Protein AF-A0A1F8C3S1-F1 (afdb_monomer)

Nearest PDB structures (foldseek):
  6o8m-ass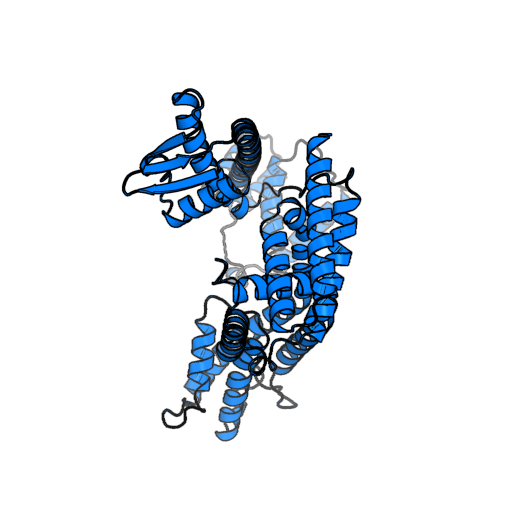embly1_A  TM=4.877E-01  e=4.271E+00  Rhodobacter capsulatus
  3fm5-assembly3_C  TM=4.414E-01  e=3.019E+00  Rhodococcus jostii RHA1

Organism: NCBI:txid1802525

Solvent-accessible surface area (backbone atoms only — not comparable to full-atom values): 27162 Å² total; per-residue (Å²): 136,66,74,66,63,52,52,56,32,44,49,54,37,52,53,50,53,50,54,49,52,56,39,75,70,46,81,51,73,46,58,35,54,52,47,44,17,52,50,24,46,48,40,68,67,37,65,64,50,38,59,72,49,53,62,34,60,57,52,50,51,59,64,44,42,65,30,54,50,36,43,50,51,31,50,56,52,45,58,59,47,52,58,53,51,54,53,49,30,56,76,69,70,57,74,59,44,91,90,38,88,88,39,41,32,61,60,51,55,52,49,64,70,66,49,88,70,80,79,92,51,81,70,47,58,53,67,58,48,50,36,54,53,52,51,54,50,56,30,50,80,65,78,44,47,73,78,37,49,68,78,49,20,37,83,88,80,63,45,57,60,62,50,67,42,52,51,53,24,48,55,36,41,53,52,41,60,61,52,41,76,76,38,51,46,46,25,48,51,54,35,41,52,42,13,37,50,46,73,63,46,97,70,78,76,74,87,68,77,79,50,71,67,62,49,47,47,51,52,48,36,24,49,31,42,62,71,64,43,47,96,79,34,66,89,84,60,52,64,74,57,51,55,53,26,52,54,48,34,47,68,59,47,47,64,58,42,68,63,43,95,68,72,62,72,77,80,62,76,71,62,47,82,43,66,66,61,45,52,53,43,55,52,50,44,51,45,50,50,40,52,49,53,52,34,58,75,61,71,63,50,51,55,50,77,42,48,45,77,64,52,50,65,86,86,54,54,69,69,62,52,50,54,46,53,52,52,42,31,72,75,47,30,22,74,47,71,47,84,53,102,64,31,34,43,40,35,55,44,33,65,75,47,40,53,50,53,48,55,54,46,51,55,52,44,48,50,32,51,52,43,44,51,54,48,50,55,50,52,61,71,64,57,75,68,50,76,69,51,46,48,49,49,55,54,46,49,69,72,77,42,97,68,54,76,66,56,51,54,51,52,55,54,63,68,66,65,71,95,67,58,79,89,72,58,81,83,82,64,74,75,60,61,59,52,50,54,53,50,56,52,52,54,52,56,72,73,62,71,81,78,90,67,95,84,50,62,73,66,47,52,62,49,54,59,58,60,57,67,66,61,76,75,75,126

Structure (mmCIF, N/CA/C/O backbone):
data_AF-A0A1F8C3S1-F1
#
_entry.id   AF-A0A1F8C3S1-F1
#
loop_
_atom_site.group_PDB
_atom_site.id
_atom_site.type_symbol
_atom_site.label_atom_id
_atom_site.label_alt_id
_atom_site.label_comp_id
_atom_site.label_asym_id
_atom_site.label_entity_id
_atom_site.label_seq_id
_atom_site.pdbx_PDB_ins_code
_atom_site.Cartn_x
_atom_site.Cartn_y
_atom_site.Cartn_z
_atom_site.occupancy
_atom_site.B_iso_or_equiv
_atom_site.auth_seq_id
_atom_site.auth_comp_id
_atom_site.auth_asym_id
_atom_site.auth_atom_id
_atom_site.pdbx_PDB_model_num
ATOM 1 N N . MET A 1 1 ? 18.261 22.919 -23.493 1.00 35.78 1 MET A N 1
ATOM 2 C CA . MET A 1 1 ? 17.556 21.670 -23.856 1.00 35.78 1 MET A CA 1
ATOM 3 C C . MET A 1 1 ? 18.590 20.693 -24.392 1.00 35.78 1 MET A C 1
ATOM 5 O O . MET A 1 1 ? 19.201 20.987 -25.412 1.00 35.78 1 MET A O 1
ATOM 9 N N . ASN A 1 2 ? 18.879 19.615 -23.659 1.00 33.25 2 ASN A N 1
ATOM 10 C CA . ASN A 1 2 ? 19.958 18.682 -23.996 1.00 33.25 2 ASN A CA 1
ATOM 11 C C . ASN A 1 2 ? 19.461 17.624 -24.986 1.00 33.25 2 ASN A C 1
ATOM 13 O O . ASN A 1 2 ? 18.681 16.761 -24.603 1.00 33.25 2 ASN A O 1
ATOM 17 N N . LYS A 1 3 ? 19.970 17.649 -26.225 1.00 34.66 3 LYS A N 1
ATOM 18 C CA . LYS A 1 3 ? 19.726 16.626 -27.265 1.00 34.66 3 LYS A CA 1
ATOM 19 C C . LYS A 1 3 ? 19.988 15.182 -26.803 1.00 34.66 3 LYS A C 1
ATOM 21 O O . LYS A 1 3 ? 19.431 14.267 -27.383 1.00 34.66 3 LYS A O 1
ATOM 26 N N . TYR A 1 4 ? 20.806 14.985 -25.768 1.00 34.03 4 TYR A N 1
ATOM 27 C CA . TYR A 1 4 ? 21.127 13.668 -25.213 1.00 34.03 4 TYR A CA 1
ATOM 28 C C . TYR A 1 4 ? 19.984 13.050 -24.381 1.00 34.03 4 TYR A C 1
ATOM 30 O O . TYR A 1 4 ? 19.784 11.847 -24.451 1.00 34.03 4 TYR A O 1
ATOM 38 N N . TYR A 1 5 ? 19.172 13.855 -23.679 1.00 41.72 5 TYR A N 1
ATOM 39 C CA . TYR A 1 5 ? 18.037 13.342 -22.884 1.00 41.72 5 TYR A CA 1
ATOM 40 C C . TYR A 1 5 ? 16.912 12.755 -23.758 1.00 41.72 5 TYR A C 1
ATOM 42 O O . TYR A 1 5 ? 16.220 11.834 -23.340 1.00 41.72 5 TYR A O 1
ATOM 50 N N . ASP A 1 6 ? 16.744 13.285 -24.972 1.00 52.00 6 ASP A N 1
ATOM 51 C CA . ASP A 1 6 ? 15.729 12.851 -25.944 1.00 52.00 6 ASP A CA 1
ATOM 52 C C . ASP A 1 6 ? 16.093 11.501 -26.600 1.00 52.00 6 ASP A C 1
ATOM 54 O O . ASP A 1 6 ? 15.219 10.716 -26.956 1.00 52.00 6 ASP A O 1
ATOM 58 N N . VAL A 1 7 ? 17.388 11.182 -26.720 1.00 52.12 7 VAL A N 1
ATOM 59 C CA . VAL A 1 7 ? 17.850 9.899 -27.283 1.00 52.12 7 VAL A CA 1
ATOM 60 C C . VAL A 1 7 ? 17.624 8.755 -26.292 1.00 52.12 7 VAL A C 1
ATOM 62 O O . VAL A 1 7 ? 17.065 7.728 -26.670 1.00 52.12 7 VAL A O 1
ATOM 65 N N . ASP A 1 8 ? 17.969 8.952 -25.020 1.00 60.16 8 ASP A N 1
ATOM 66 C CA . ASP A 1 8 ? 17.868 7.903 -23.998 1.00 60.16 8 ASP A CA 1
ATOM 67 C C . ASP A 1 8 ? 16.407 7.567 -23.632 1.00 60.16 8 ASP A C 1
ATOM 69 O O . ASP A 1 8 ? 16.074 6.404 -23.400 1.00 60.16 8 ASP A O 1
ATOM 73 N N . ALA A 1 9 ? 15.502 8.554 -23.657 1.00 63.84 9 ALA A N 1
ATOM 74 C CA . ALA A 1 9 ? 14.066 8.325 -23.463 1.00 63.84 9 ALA A CA 1
ATOM 75 C C . ALA A 1 9 ? 13.430 7.549 -24.633 1.00 63.84 9 ALA A C 1
ATOM 77 O O . ALA A 1 9 ? 12.579 6.683 -24.420 1.00 63.84 9 ALA A O 1
ATOM 78 N N . LYS A 1 10 ? 13.872 7.810 -25.872 1.00 66.88 10 LYS A N 1
ATOM 79 C CA . LYS A 1 10 ? 13.432 7.069 -27.067 1.00 66.88 10 LYS A CA 1
ATOM 80 C C . LYS A 1 10 ? 13.947 5.634 -27.087 1.00 66.88 10 LYS A C 1
ATOM 82 O O . LYS A 1 10 ? 13.208 4.750 -27.513 1.00 66.88 10 LYS A O 1
ATOM 87 N N . ILE A 1 11 ? 15.167 5.398 -26.601 1.00 67.94 11 ILE A N 1
ATOM 88 C CA . ILE A 1 11 ? 15.700 4.044 -26.390 1.00 67.94 11 ILE A CA 1
ATOM 89 C C . ILE A 1 11 ? 14.846 3.316 -25.346 1.00 67.94 11 ILE A C 1
ATOM 91 O O . ILE A 1 11 ? 14.357 2.227 -25.625 1.00 67.94 11 ILE A O 1
ATOM 95 N N . ALA A 1 12 ? 14.546 3.960 -24.213 1.00 71.12 12 ALA A N 1
ATOM 96 C CA . ALA A 1 12 ? 13.681 3.370 -23.190 1.00 71.12 12 ALA A CA 1
ATOM 97 C C . ALA A 1 12 ? 12.268 3.040 -23.706 1.00 71.12 12 ALA A C 1
ATOM 99 O O . ALA A 1 12 ? 11.691 2.014 -23.346 1.00 71.12 12 ALA A O 1
ATOM 100 N N . ALA A 1 13 ? 11.708 3.889 -24.574 1.00 77.88 13 ALA A N 1
ATOM 101 C CA . ALA A 1 13 ? 10.436 3.617 -25.237 1.00 77.88 13 ALA A CA 1
ATOM 102 C C . ALA A 1 13 ? 10.528 2.411 -26.188 1.00 77.88 13 ALA A C 1
ATOM 104 O O . ALA A 1 13 ? 9.640 1.562 -26.183 1.00 77.88 13 ALA A O 1
ATOM 105 N N . ALA A 1 14 ? 11.588 2.321 -26.996 1.00 73.06 14 ALA A N 1
ATOM 106 C CA . ALA A 1 14 ? 11.787 1.211 -27.927 1.00 73.06 14 ALA A CA 1
ATOM 107 C C . ALA A 1 14 ? 11.964 -0.131 -27.197 1.00 73.06 14 ALA A C 1
ATOM 109 O O . ALA A 1 14 ? 11.335 -1.119 -27.579 1.00 73.06 14 ALA A O 1
ATOM 110 N N . ASP A 1 15 ? 12.748 -0.151 -26.117 1.00 76.69 15 ASP A N 1
ATOM 111 C CA . ASP A 1 15 ? 12.943 -1.335 -25.277 1.00 76.69 15 ASP A CA 1
ATOM 112 C C . ASP A 1 15 ? 11.617 -1.802 -24.659 1.00 76.69 15 ASP A C 1
ATOM 114 O O . ASP A 1 15 ? 11.274 -2.984 -24.727 1.00 76.69 15 ASP A O 1
ATOM 118 N N . LEU A 1 16 ? 10.825 -0.874 -24.105 1.00 85.88 16 LEU A N 1
ATOM 119 C CA . LEU A 1 16 ? 9.519 -1.196 -23.523 1.00 85.88 16 LEU A CA 1
ATOM 120 C C . LEU A 1 16 ? 8.509 -1.710 -24.549 1.00 85.88 16 LEU A C 1
ATOM 122 O O . LEU A 1 16 ? 7.738 -2.616 -24.235 1.00 85.88 16 LEU A O 1
ATOM 126 N N . ASP A 1 17 ? 8.493 -1.141 -25.754 1.00 84.25 17 ASP A N 1
ATOM 127 C CA . ASP A 1 17 ? 7.646 -1.605 -26.859 1.00 84.25 17 ASP A CA 1
ATOM 128 C C . ASP A 1 17 ? 8.050 -3.015 -27.316 1.00 84.25 17 ASP A C 1
ATOM 130 O O . ASP A 1 17 ? 7.188 -3.855 -27.581 1.00 84.25 17 ASP A O 1
ATOM 134 N N . SER A 1 18 ? 9.354 -3.317 -27.334 1.00 80.31 18 SER A N 1
ATOM 135 C CA . SER A 1 18 ? 9.854 -4.669 -27.610 1.00 80.31 18 SER A CA 1
ATOM 136 C C . SER A 1 18 ? 9.392 -5.663 -26.544 1.00 80.31 18 SER A C 1
ATOM 138 O O . SER A 1 18 ? 8.754 -6.664 -26.873 1.00 80.31 18 SER A O 1
ATOM 140 N N . LEU A 1 19 ? 9.631 -5.356 -25.263 1.00 85.56 19 LEU A N 1
ATOM 141 C CA . LEU A 1 19 ? 9.218 -6.205 -24.141 1.00 85.56 19 LEU A CA 1
ATOM 142 C C . LEU A 1 19 ? 7.701 -6.438 -24.132 1.00 85.56 19 LEU A C 1
ATOM 144 O O . LEU A 1 19 ? 7.239 -7.553 -23.892 1.00 85.56 19 LEU A O 1
ATOM 148 N N . PHE A 1 20 ? 6.910 -5.405 -24.423 1.00 92.38 20 PHE A N 1
ATOM 149 C CA . PHE A 1 20 ? 5.456 -5.520 -24.485 1.00 92.38 20 PHE A CA 1
ATOM 150 C C . PHE A 1 20 ? 4.988 -6.448 -25.613 1.00 92.38 20 PHE A C 1
ATOM 152 O O . PHE A 1 20 ? 4.185 -7.349 -25.365 1.00 92.38 20 PHE A O 1
ATOM 159 N N . LYS A 1 21 ? 5.534 -6.306 -26.828 1.00 87.69 21 LYS A N 1
ATOM 160 C CA . LYS A 1 21 ? 5.211 -7.198 -27.956 1.00 87.69 21 LYS A CA 1
ATOM 161 C C . LYS A 1 21 ? 5.598 -8.647 -27.676 1.00 87.69 21 LYS A C 1
ATOM 163 O O . LYS A 1 21 ? 4.852 -9.559 -28.033 1.00 87.69 21 LYS A O 1
ATOM 168 N N . GLU A 1 22 ? 6.729 -8.871 -27.009 1.00 88.38 22 GLU A N 1
ATOM 169 C CA . GLU A 1 22 ? 7.152 -10.208 -26.584 1.00 88.38 22 GLU A CA 1
ATOM 170 C C . GLU A 1 22 ? 6.196 -10.848 -25.570 1.00 88.38 22 GLU A C 1
ATOM 172 O O . GLU A 1 22 ? 6.050 -12.074 -25.573 1.00 88.38 22 GLU A O 1
ATOM 177 N N . ILE A 1 23 ? 5.556 -10.042 -24.714 1.00 91.88 23 ILE A N 1
ATOM 178 C CA . ILE A 1 23 ? 4.520 -10.485 -23.771 1.00 91.88 23 ILE A CA 1
ATOM 179 C C . ILE A 1 23 ? 3.215 -10.798 -24.511 1.00 91.88 23 ILE A C 1
ATOM 181 O O . ILE A 1 23 ? 2.604 -11.831 -24.247 1.00 91.88 23 ILE A O 1
ATOM 185 N N . GLU A 1 24 ? 2.779 -9.943 -25.443 1.00 92.38 24 GLU A N 1
ATOM 186 C CA . GLU A 1 24 ? 1.526 -10.142 -26.191 1.00 92.38 24 GLU A CA 1
ATOM 187 C C . GLU A 1 24 ? 1.543 -11.403 -27.062 1.00 92.38 24 GLU A C 1
ATOM 189 O O . GLU A 1 24 ? 0.513 -12.054 -27.246 1.00 92.38 24 GLU A O 1
ATOM 194 N N . GLN A 1 25 ? 2.714 -11.754 -27.592 1.00 90.62 25 GLN A N 1
ATOM 195 C CA . GLN A 1 25 ? 2.901 -12.934 -28.434 1.00 90.62 25 GLN A CA 1
ATOM 196 C C . GLN A 1 25 ? 3.146 -14.218 -27.628 1.00 90.62 25 GLN A C 1
ATOM 198 O O . GLN A 1 25 ? 3.150 -15.306 -28.213 1.00 90.62 25 GLN A O 1
ATOM 203 N N . GLU A 1 26 ? 3.343 -14.116 -26.310 1.00 91.31 26 GLU A N 1
ATOM 204 C CA . GLU A 1 26 ? 3.656 -15.261 -25.463 1.00 91.31 26 GLU A CA 1
ATOM 205 C C . GLU A 1 26 ? 2.434 -16.163 -25.251 1.00 91.31 26 GLU A C 1
ATOM 207 O O . GLU A 1 26 ? 1.349 -15.721 -24.865 1.00 91.31 26 GLU A O 1
ATOM 212 N N . LYS A 1 27 ? 2.627 -17.458 -25.506 1.00 89.50 27 LYS A N 1
ATOM 213 C CA . LYS A 1 27 ? 1.595 -18.494 -25.383 1.00 89.50 27 LYS A CA 1
ATOM 214 C C . LYS A 1 27 ? 1.840 -19.405 -24.188 1.00 89.50 27 LYS A C 1
ATOM 216 O O . LYS A 1 27 ? 0.893 -20.020 -23.701 1.00 89.50 27 LYS A O 1
ATOM 221 N N . ASP A 1 28 ? 3.084 -19.510 -23.728 1.00 88.06 28 ASP A N 1
ATOM 222 C CA . ASP A 1 28 ? 3.420 -20.245 -22.522 1.00 88.06 28 ASP A CA 1
ATOM 223 C C . ASP A 1 28 ? 3.110 -19.407 -21.278 1.00 88.06 28 ASP A C 1
ATOM 225 O O . ASP A 1 28 ? 3.598 -18.292 -21.094 1.00 88.06 28 ASP A O 1
ATOM 229 N N . ARG A 1 29 ? 2.291 -19.966 -20.385 1.00 84.12 29 ARG A N 1
ATOM 230 C CA . ARG A 1 29 ? 1.816 -19.250 -19.198 1.00 84.12 29 ARG A CA 1
ATOM 231 C C . ARG A 1 29 ? 2.943 -18.942 -18.203 1.00 84.12 29 ARG A C 1
ATOM 233 O O . ARG A 1 29 ? 2.844 -17.940 -17.497 1.00 84.12 29 ARG A O 1
ATOM 240 N N . VAL A 1 30 ? 3.997 -19.768 -18.127 1.00 83.25 30 VAL A N 1
ATOM 241 C CA . VAL A 1 30 ? 5.160 -19.489 -17.261 1.00 83.25 30 VAL A CA 1
ATOM 242 C C . VAL A 1 30 ? 5.873 -18.263 -17.813 1.00 83.25 30 VAL A C 1
ATOM 244 O O . VAL A 1 30 ? 6.073 -17.276 -17.105 1.00 83.25 30 VAL A O 1
ATOM 247 N N . GLN A 1 31 ? 6.230 -18.336 -19.096 1.00 84.44 31 GLN A N 1
ATOM 248 C CA . GLN A 1 31 ? 6.997 -17.311 -19.785 1.00 84.44 31 GLN A CA 1
ATOM 249 C C . GLN A 1 31 ? 6.227 -15.997 -19.832 1.00 84.44 31 GLN A C 1
ATOM 251 O O . GLN A 1 31 ? 6.833 -14.944 -19.684 1.00 84.44 31 GLN A O 1
ATOM 256 N N . PHE A 1 32 ? 4.895 -16.040 -19.916 1.00 90.56 32 PHE A N 1
ATOM 257 C CA . PHE A 1 32 ? 4.051 -14.853 -19.829 1.00 90.56 32 PHE A CA 1
ATOM 258 C C . PHE A 1 32 ? 4.284 -14.087 -18.518 1.00 90.56 32 PHE A C 1
ATOM 260 O O . PHE A 1 32 ? 4.563 -12.888 -18.539 1.00 90.56 32 PHE A O 1
ATOM 267 N N . PHE A 1 33 ? 4.226 -14.767 -17.368 1.00 88.12 33 PHE A N 1
ATOM 268 C CA . PHE A 1 33 ? 4.454 -14.114 -16.075 1.00 88.12 33 PHE A CA 1
ATOM 269 C C . PHE A 1 33 ? 5.917 -13.710 -15.864 1.00 88.12 33 PHE A C 1
ATOM 271 O O . PHE A 1 33 ? 6.161 -12.640 -15.311 1.00 88.12 33 PHE A O 1
ATOM 278 N N . ILE A 1 34 ? 6.881 -14.514 -16.324 1.00 86.00 34 ILE A N 1
ATOM 279 C CA . ILE A 1 34 ? 8.312 -14.171 -16.256 1.00 86.00 34 ILE A CA 1
ATOM 280 C C . ILE A 1 34 ? 8.613 -12.919 -17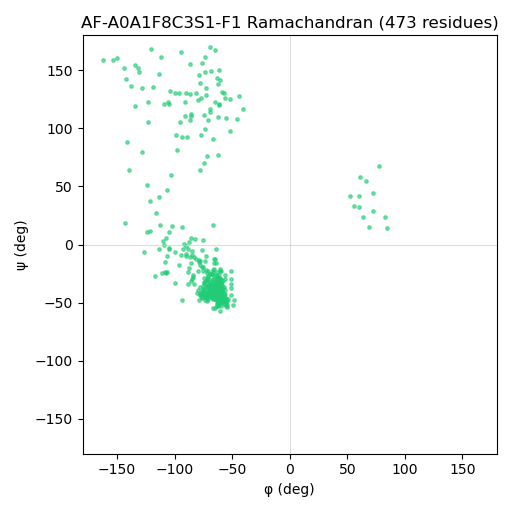.091 1.00 86.00 34 ILE A C 1
ATOM 282 O O . ILE A 1 34 ? 9.277 -12.002 -16.614 1.00 86.00 34 ILE A O 1
ATOM 286 N N . LYS A 1 35 ? 8.073 -12.817 -18.308 1.00 89.12 35 LYS A N 1
ATOM 287 C CA . LYS A 1 35 ? 8.254 -11.640 -19.166 1.00 89.12 35 LYS A CA 1
ATOM 288 C C . LYS A 1 35 ? 7.604 -10.387 -18.578 1.00 89.12 35 LYS A C 1
ATOM 290 O O . LYS A 1 35 ? 8.214 -9.323 -18.608 1.00 89.12 35 LYS A O 1
ATOM 295 N N . ILE A 1 36 ? 6.417 -10.495 -17.967 1.00 92.75 36 ILE A N 1
ATOM 296 C CA . ILE A 1 36 ? 5.825 -9.369 -17.218 1.00 92.75 36 ILE A CA 1
ATOM 297 C C . ILE A 1 36 ? 6.696 -8.986 -16.017 1.00 92.75 36 ILE A C 1
ATOM 299 O O . ILE A 1 36 ? 6.841 -7.800 -15.731 1.00 92.75 36 ILE A O 1
ATOM 303 N N . ALA A 1 37 ? 7.283 -9.958 -15.315 1.00 88.81 37 ALA A N 1
ATOM 304 C CA . ALA A 1 37 ? 8.193 -9.687 -14.208 1.00 88.81 37 ALA A CA 1
ATOM 305 C C . ALA A 1 37 ? 9.422 -8.885 -14.674 1.00 88.81 37 ALA A C 1
ATOM 307 O O . ALA A 1 37 ? 9.746 -7.879 -14.050 1.00 88.81 37 ALA A O 1
ATOM 308 N N . HIS A 1 38 ? 10.032 -9.246 -15.807 1.00 84.25 38 HIS A N 1
ATOM 309 C CA . HIS A 1 38 ? 11.128 -8.473 -16.407 1.00 84.25 38 HIS A CA 1
ATOM 310 C C . HIS A 1 38 ? 10.694 -7.092 -16.910 1.00 84.25 38 HIS A C 1
ATOM 312 O O . HIS A 1 38 ? 11.432 -6.124 -16.755 1.00 84.25 38 HIS A O 1
ATOM 318 N N . TYR A 1 39 ? 9.476 -6.952 -17.442 1.00 90.06 39 TYR A N 1
ATOM 319 C CA . TYR A 1 39 ? 8.913 -5.632 -17.740 1.00 90.06 39 TYR A CA 1
ATOM 320 C C . TYR A 1 39 ? 8.805 -4.775 -16.469 1.00 90.06 39 TYR A C 1
ATOM 322 O O . TYR A 1 39 ? 9.152 -3.595 -16.478 1.00 90.06 39 TYR A O 1
ATOM 330 N N . GLY A 1 40 ? 8.338 -5.368 -15.366 1.00 87.25 40 GLY A N 1
ATOM 331 C CA . GLY A 1 40 ? 8.240 -4.722 -14.056 1.00 87.25 40 GLY A CA 1
ATOM 332 C C . GLY A 1 40 ? 9.595 -4.309 -13.478 1.00 87.25 40 GLY A C 1
ATOM 333 O O . GLY A 1 40 ? 9.726 -3.202 -12.966 1.00 87.25 40 GLY A O 1
ATOM 334 N N . GLU A 1 41 ? 10.608 -5.162 -13.602 1.00 85.19 41 GLU A N 1
ATOM 335 C CA . GLU A 1 41 ? 11.999 -4.848 -13.254 1.00 85.19 41 GLU A CA 1
ATOM 336 C C . GLU A 1 41 ? 12.517 -3.666 -14.084 1.00 85.19 41 GLU A C 1
ATOM 338 O O . GLU A 1 41 ? 12.958 -2.661 -13.524 1.00 85.19 41 GLU A O 1
ATOM 343 N N . TYR A 1 42 ? 12.352 -3.718 -15.410 1.00 80.88 42 TYR A N 1
ATOM 344 C CA . TYR A 1 42 ? 12.809 -2.661 -16.312 1.00 80.88 42 TYR A CA 1
ATOM 345 C C . TYR A 1 42 ? 12.215 -1.296 -15.948 1.00 80.88 42 TYR A C 1
ATOM 347 O O . TYR A 1 42 ? 12.945 -0.311 -15.848 1.00 80.88 42 TYR A O 1
ATOM 355 N N . ILE A 1 43 ? 10.899 -1.212 -15.706 1.00 83.69 43 ILE A N 1
ATOM 356 C CA . ILE A 1 43 ? 10.266 0.077 -15.384 1.00 83.69 43 ILE A CA 1
ATOM 357 C C . ILE A 1 43 ? 10.697 0.648 -14.026 1.00 83.69 43 ILE A C 1
ATOM 359 O O . ILE A 1 43 ? 10.615 1.866 -13.835 1.00 83.69 43 ILE A O 1
ATOM 363 N N . GLN A 1 44 ? 11.129 -0.207 -13.093 1.00 78.19 44 GLN A N 1
ATOM 364 C CA . GLN A 1 44 ? 11.637 0.192 -11.780 1.00 78.19 44 GLN A CA 1
ATOM 365 C C . GLN A 1 44 ? 13.089 0.669 -11.849 1.00 78.19 44 GLN A C 1
ATOM 367 O O . GLN A 1 44 ? 13.454 1.624 -11.158 1.00 78.19 44 GLN A O 1
ATOM 372 N N . GLU A 1 45 ? 13.913 0.007 -12.660 1.00 74.44 45 GLU A N 1
AT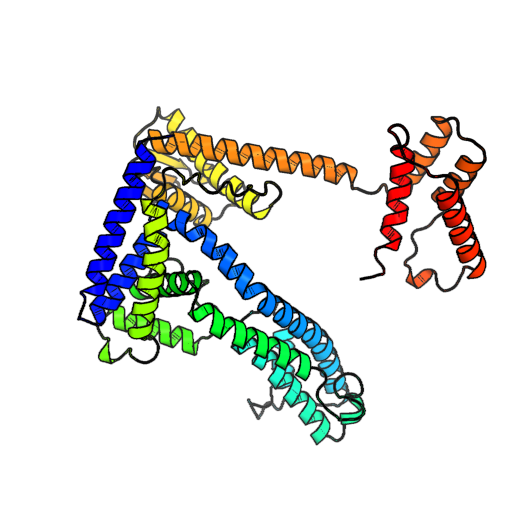OM 373 C CA . GLU A 1 45 ? 15.346 0.284 -12.766 1.00 74.44 45 GLU A CA 1
ATOM 374 C C . GLU A 1 45 ? 15.666 1.409 -13.754 1.00 74.44 45 GLU A C 1
ATOM 376 O O . GLU A 1 45 ? 16.607 2.178 -13.535 1.00 74.44 45 GLU A O 1
ATOM 381 N N . ASN A 1 46 ? 14.866 1.563 -14.812 1.00 73.25 46 ASN A N 1
ATOM 382 C CA . ASN A 1 46 ? 15.051 2.628 -15.784 1.00 73.25 46 ASN A CA 1
ATOM 383 C C . ASN A 1 46 ? 14.541 3.971 -15.228 1.00 73.25 46 ASN A C 1
ATOM 385 O O . ASN A 1 46 ? 13.405 4.139 -14.780 1.00 73.25 46 ASN A O 1
ATOM 389 N N . ARG A 1 47 ? 15.414 4.981 -15.252 1.00 73.62 47 ARG A N 1
ATOM 390 C CA . ARG A 1 47 ? 15.116 6.303 -14.690 1.00 73.62 47 ARG A CA 1
ATOM 391 C C . ARG A 1 47 ? 13.956 7.005 -15.404 1.00 73.62 47 ARG A C 1
ATOM 393 O O . ARG A 1 47 ? 13.140 7.630 -14.735 1.00 73.62 47 ARG A O 1
ATOM 400 N N . PHE A 1 48 ? 13.882 6.922 -16.730 1.00 75.81 48 PHE A N 1
ATOM 401 C CA . PHE A 1 48 ? 12.875 7.636 -17.522 1.00 75.81 48 PHE A CA 1
ATOM 402 C C . PHE A 1 48 ? 11.479 7.064 -17.288 1.00 75.81 48 PHE A C 1
ATOM 404 O O . PHE A 1 48 ? 10.510 7.805 -17.124 1.00 75.81 48 PHE A O 1
ATOM 411 N N . THR A 1 49 ? 11.382 5.740 -17.195 1.00 74.62 49 THR A N 1
ATOM 412 C CA . THR A 1 49 ? 10.133 5.049 -16.868 1.00 74.62 49 THR A CA 1
ATOM 413 C C . THR A 1 49 ? 9.709 5.349 -15.433 1.00 74.62 49 THR A C 1
ATOM 415 O O . THR A 1 49 ? 8.554 5.694 -15.198 1.00 74.62 49 THR A O 1
ATOM 418 N N . SER A 1 50 ? 10.643 5.312 -14.479 1.00 70.94 50 SER A N 1
ATOM 419 C CA . SER A 1 50 ? 10.380 5.625 -13.071 1.00 70.94 50 SER A CA 1
ATOM 420 C C . SER A 1 50 ? 9.894 7.070 -12.875 1.00 70.94 50 SER A C 1
ATOM 422 O O . SER A 1 50 ? 8.924 7.319 -12.153 1.00 70.94 50 SER A O 1
ATOM 424 N N . GLU A 1 51 ? 10.500 8.033 -13.579 1.00 73.62 51 GLU A N 1
ATOM 425 C CA . GLU A 1 51 ? 10.060 9.433 -13.580 1.00 73.62 51 GLU A CA 1
ATOM 426 C C . GLU A 1 51 ? 8.658 9.588 -14.198 1.00 73.62 51 GLU A C 1
ATOM 428 O O . GLU A 1 51 ? 7.799 10.241 -13.594 1.00 73.62 51 GLU A O 1
ATOM 433 N N . ALA A 1 52 ? 8.377 8.925 -15.326 1.00 78.56 52 ALA A N 1
ATOM 434 C CA . ALA A 1 52 ? 7.060 8.936 -15.972 1.00 78.56 52 ALA A CA 1
ATOM 435 C C . ALA A 1 52 ? 5.945 8.326 -15.099 1.00 78.56 52 ALA A C 1
ATOM 437 O O . ALA A 1 52 ? 4.786 8.737 -15.183 1.00 78.56 52 ALA A O 1
ATOM 438 N N . LEU A 1 53 ? 6.289 7.369 -14.233 1.00 80.25 53 LEU A N 1
ATOM 439 C CA . LEU A 1 53 ? 5.365 6.716 -13.300 1.00 80.25 53 LEU A CA 1
ATOM 440 C C . LEU A 1 53 ? 5.152 7.510 -12.010 1.00 80.25 53 LEU A C 1
ATOM 442 O O . LEU A 1 53 ? 4.246 7.193 -11.242 1.00 80.25 53 LEU A O 1
ATOM 446 N N . SER A 1 54 ? 5.948 8.549 -11.754 1.00 73.38 54 SER A N 1
ATOM 447 C CA . SER A 1 54 ? 5.935 9.259 -10.472 1.00 73.38 54 SER A CA 1
ATOM 448 C C . SER A 1 54 ? 4.587 9.917 -10.127 1.00 73.38 54 SER A C 1
ATOM 450 O O . SER A 1 54 ? 4.240 10.003 -8.949 1.00 73.38 54 SER A O 1
ATOM 452 N N . ILE A 1 55 ? 3.800 10.312 -11.132 1.00 77.12 55 ILE A N 1
ATOM 453 C CA . ILE A 1 55 ? 2.445 10.865 -10.968 1.00 77.12 55 ILE A CA 1
ATOM 454 C C . ILE A 1 55 ? 1.446 9.841 -10.403 1.00 77.12 55 ILE A C 1
ATOM 456 O O . ILE A 1 55 ? 0.510 10.199 -9.692 1.00 77.12 55 ILE A O 1
ATOM 460 N N . LEU A 1 56 ? 1.678 8.547 -10.646 1.00 78.12 56 LEU A N 1
ATOM 461 C CA . LEU A 1 56 ? 0.790 7.474 -10.199 1.00 78.12 56 LEU A CA 1
ATOM 462 C C . LEU A 1 56 ? 0.760 7.332 -8.671 1.00 78.12 56 LEU A C 1
ATOM 464 O O . LEU A 1 56 ? -0.216 6.822 -8.125 1.00 78.12 56 LEU A O 1
ATOM 468 N N . TYR A 1 57 ? 1.800 7.788 -7.967 1.00 73.12 57 TYR A N 1
ATOM 469 C CA . TYR A 1 57 ? 1.820 7.783 -6.501 1.00 73.12 57 TYR A CA 1
ATOM 470 C C . TYR A 1 57 ? 0.857 8.810 -5.902 1.00 73.12 57 TYR A C 1
ATOM 472 O O . TYR A 1 57 ? 0.247 8.542 -4.863 1.00 73.12 57 TYR A O 1
ATOM 480 N N . ASP A 1 58 ? 0.711 9.967 -6.549 1.00 72.81 58 ASP A N 1
ATOM 481 C CA . ASP A 1 58 ? -0.231 10.997 -6.117 1.00 72.81 58 ASP A CA 1
ATOM 482 C C . ASP A 1 58 ? -1.666 10.572 -6.451 1.00 72.81 58 ASP A C 1
ATOM 484 O O . ASP A 1 58 ? -2.536 10.642 -5.586 1.00 72.81 58 ASP A O 1
ATOM 488 N N . GLU A 1 59 ? -1.894 9.983 -7.632 1.00 76.31 59 GLU A N 1
ATOM 489 C CA . GLU A 1 59 ? -3.190 9.379 -7.982 1.00 76.31 59 GLU A CA 1
ATOM 490 C C . GLU A 1 59 ? -3.616 8.292 -6.983 1.00 76.31 59 GLU A C 1
ATOM 492 O O . GLU A 1 59 ? -4.758 8.283 -6.524 1.00 76.31 59 GLU A O 1
ATOM 497 N N . ALA A 1 60 ? -2.698 7.398 -6.597 1.00 75.31 60 ALA A N 1
ATOM 498 C CA . ALA A 1 60 ? -2.978 6.353 -5.613 1.00 75.31 60 ALA A CA 1
ATOM 499 C C . ALA A 1 60 ? -3.355 6.938 -4.243 1.00 75.31 60 ALA A C 1
ATOM 501 O O . ALA A 1 60 ? -4.264 6.440 -3.573 1.00 75.31 60 ALA A O 1
ATOM 502 N N . ARG A 1 61 ? -2.669 8.009 -3.821 1.00 73.06 61 ARG A N 1
ATOM 503 C CA . ARG A 1 61 ? -2.963 8.711 -2.565 1.00 73.06 61 ARG A CA 1
ATOM 504 C C . ARG A 1 61 ? -4.334 9.378 -2.605 1.00 73.06 61 ARG A C 1
ATOM 506 O O . ARG A 1 61 ? -5.057 9.336 -1.609 1.00 73.06 61 ARG A O 1
ATOM 513 N N . ASP A 1 62 ? -4.675 9.984 -3.731 1.00 77.94 62 ASP A N 1
ATOM 514 C CA . ASP A 1 62 ? -5.928 10.705 -3.915 1.00 77.94 62 ASP A CA 1
ATOM 515 C C . ASP A 1 62 ? -7.119 9.753 -3.984 1.00 77.94 62 ASP A C 1
ATOM 517 O O . ASP A 1 62 ? -8.105 9.963 -3.275 1.00 77.94 62 ASP A O 1
ATOM 521 N N . ASP A 1 63 ? -6.988 8.654 -4.729 1.00 75.56 63 ASP A N 1
ATOM 522 C CA . ASP A 1 63 ? -8.003 7.601 -4.801 1.00 75.56 63 ASP A CA 1
ATOM 523 C C . ASP A 1 63 ? -8.249 6.955 -3.423 1.00 75.56 63 ASP A C 1
ATOM 525 O O . ASP A 1 63 ? -9.389 6.646 -3.074 1.00 75.56 63 ASP A O 1
ATOM 529 N N . ALA A 1 64 ? -7.200 6.779 -2.609 1.00 80.56 64 ALA A N 1
ATOM 530 C CA . ALA A 1 64 ? -7.310 6.186 -1.275 1.00 80.56 64 ALA A CA 1
ATOM 531 C C . ALA A 1 64 ? -7.827 7.159 -0.199 1.00 80.56 64 ALA A C 1
ATOM 533 O O . ALA A 1 64 ? -8.213 6.720 0.886 1.00 80.56 64 ALA A O 1
ATOM 534 N N . ARG A 1 65 ? -7.829 8.474 -0.458 1.00 83.00 65 ARG A N 1
ATOM 535 C CA . ARG A 1 65 ? -8.037 9.517 0.562 1.00 83.00 65 ARG A CA 1
ATOM 536 C C . ARG A 1 65 ? -9.320 9.318 1.362 1.00 83.00 65 ARG A C 1
ATOM 538 O O . ARG A 1 65 ? -9.273 9.281 2.588 1.00 83.00 65 ARG A O 1
ATOM 545 N N . LYS A 1 66 ? -10.444 9.146 0.667 1.00 85.62 66 LYS A N 1
ATOM 546 C CA . LYS A 1 66 ? -11.765 9.041 1.294 1.00 85.62 66 LYS A CA 1
ATOM 547 C C . LYS A 1 66 ? -11.900 7.780 2.149 1.00 85.62 66 LYS A C 1
ATOM 549 O O . LYS A 1 66 ? -12.365 7.855 3.281 1.00 85.62 66 LYS A O 1
ATOM 554 N N . TYR A 1 67 ? -11.411 6.644 1.650 1.00 85.12 67 TYR A N 1
ATOM 555 C CA . TYR A 1 67 ? -11.323 5.414 2.439 1.00 85.12 67 TYR A CA 1
ATOM 556 C C . TYR A 1 67 ? -10.476 5.623 3.705 1.00 85.12 67 TYR A C 1
ATOM 558 O O . TYR A 1 67 ? -10.903 5.277 4.804 1.00 85.12 67 TYR A O 1
ATOM 566 N N . LEU A 1 68 ? -9.296 6.237 3.571 1.00 81.88 68 LEU A N 1
ATOM 567 C CA . LEU A 1 68 ? -8.395 6.477 4.700 1.00 81.88 68 LEU A CA 1
ATOM 568 C C . LEU A 1 68 ? -8.991 7.426 5.746 1.00 81.88 68 LEU A C 1
ATOM 570 O O . LEU A 1 68 ? -8.691 7.280 6.931 1.00 81.88 68 LEU A O 1
ATOM 574 N N . GLU A 1 69 ? -9.790 8.406 5.329 1.00 87.06 69 GLU A N 1
ATOM 575 C CA . GLU A 1 69 ? -10.522 9.304 6.225 1.00 87.06 69 GLU A CA 1
ATOM 576 C C . GLU A 1 69 ? -11.565 8.535 7.042 1.00 87.06 69 GLU A C 1
ATOM 578 O O . GLU A 1 69 ? -11.491 8.542 8.273 1.00 87.06 69 GLU A O 1
ATOM 583 N N . GLU A 1 70 ? -12.455 7.787 6.385 1.00 89.06 70 GLU A N 1
ATOM 584 C CA . GLU A 1 70 ? -13.486 7.003 7.081 1.00 89.06 70 GLU A CA 1
ATOM 585 C C . GLU A 1 70 ? -12.889 5.915 7.979 1.00 89.06 70 GLU A C 1
ATOM 587 O O . GLU A 1 70 ? -13.346 5.702 9.104 1.00 89.06 70 GLU A O 1
ATOM 592 N N . TRP A 1 71 ? -11.813 5.267 7.527 1.00 85.31 71 TRP A N 1
ATOM 593 C CA . TRP A 1 71 ? -11.054 4.307 8.322 1.00 85.31 71 TRP A CA 1
ATOM 594 C C . TRP A 1 71 ? -10.509 4.941 9.611 1.00 85.31 71 TRP A C 1
ATOM 596 O O . TRP A 1 71 ? -10.669 4.400 10.711 1.00 85.31 71 TRP A O 1
ATOM 606 N N . LYS A 1 72 ? -9.870 6.114 9.501 1.00 86.44 72 LYS A N 1
ATOM 607 C CA . LYS A 1 72 ? -9.319 6.836 10.659 1.00 86.44 72 LYS A CA 1
ATOM 608 C C . LYS A 1 72 ? -10.415 7.270 11.624 1.00 86.44 72 LYS A C 1
ATOM 610 O O . LYS A 1 72 ? -10.213 7.170 12.838 1.00 86.44 72 LYS A O 1
ATOM 615 N N . ASP A 1 73 ? -11.552 7.720 11.109 1.00 90.00 73 ASP A N 1
ATOM 616 C CA . ASP A 1 73 ? -12.695 8.120 11.925 1.00 90.00 73 ASP A CA 1
ATOM 617 C C . ASP A 1 73 ? -13.301 6.931 12.673 1.00 90.00 73 ASP A C 1
ATOM 619 O O . ASP A 1 73 ? -13.492 7.009 13.894 1.00 90.00 73 ASP A O 1
ATOM 623 N N . PHE A 1 74 ? -13.493 5.797 11.993 1.00 91.69 74 PHE A N 1
ATOM 624 C CA . PHE A 1 74 ? -13.908 4.547 12.626 1.00 91.69 74 PHE A CA 1
ATOM 625 C C . PHE A 1 74 ? -12.952 4.151 13.757 1.00 91.69 74 PHE A C 1
ATOM 627 O O . PHE A 1 74 ? -13.388 3.979 14.896 1.00 91.69 74 PHE A O 1
ATOM 634 N N . VAL A 1 75 ? -11.641 4.077 13.494 1.00 88.75 75 VAL A N 1
ATOM 635 C CA . VAL A 1 75 ? -10.648 3.668 14.503 1.00 88.75 75 VAL A CA 1
ATOM 636 C C . VAL A 1 75 ? -10.604 4.645 15.675 1.00 88.75 75 VAL A C 1
ATOM 638 O O . VAL A 1 75 ? -10.481 4.231 16.830 1.00 88.75 75 VAL A O 1
ATOM 641 N N . LYS A 1 76 ? -10.711 5.953 15.422 1.00 90.12 76 LYS A N 1
ATOM 642 C CA . LYS A 1 76 ? -10.739 6.980 16.472 1.00 90.12 76 LYS A CA 1
ATOM 643 C C . LYS A 1 76 ? -11.916 6.764 17.424 1.00 90.12 76 LYS A C 1
ATOM 645 O O . LYS A 1 76 ? -11.741 6.831 18.646 1.00 90.12 76 LYS A O 1
ATOM 650 N N . ILE A 1 77 ? -13.098 6.482 16.881 1.00 92.44 77 ILE A N 1
ATOM 651 C CA . ILE A 1 77 ? -14.313 6.231 17.663 1.00 92.44 77 ILE A CA 1
ATOM 652 C C . ILE A 1 77 ? -14.231 4.873 18.359 1.00 92.44 77 ILE A C 1
ATOM 654 O O . ILE A 1 77 ? -14.477 4.797 19.565 1.00 92.44 77 ILE A O 1
ATOM 658 N N . TRP A 1 78 ? -13.779 3.835 17.653 1.00 93.88 78 TRP A N 1
ATOM 659 C CA . TRP A 1 78 ? -13.527 2.515 18.222 1.00 93.88 78 TRP A CA 1
ATOM 660 C C . TRP A 1 78 ? -12.580 2.607 19.419 1.00 93.88 78 TRP A C 1
ATOM 662 O O . TRP A 1 78 ? -12.937 2.138 20.490 1.00 93.88 78 TRP A O 1
ATOM 672 N N . LYS A 1 79 ? -11.437 3.306 19.326 1.00 92.00 79 LYS A N 1
ATOM 673 C CA . LYS A 1 79 ? -10.489 3.464 20.451 1.00 92.00 79 LYS A CA 1
ATOM 674 C C . LYS A 1 79 ? -11.142 4.110 21.676 1.00 92.00 79 LYS A C 1
ATOM 676 O O . LYS A 1 79 ? -10.834 3.738 22.810 1.00 92.00 79 LYS A O 1
ATOM 681 N N . LYS A 1 80 ? -12.036 5.085 21.467 1.00 91.25 80 LYS A N 1
ATOM 682 C CA . LYS A 1 80 ? -12.793 5.739 22.547 1.00 91.25 80 LYS A CA 1
ATOM 683 C C . LYS A 1 80 ? -13.778 4.769 23.200 1.00 91.25 80 LYS A C 1
ATOM 685 O O . LYS A 1 80 ? -13.896 4.766 24.424 1.00 91.25 80 LYS A O 1
ATOM 690 N N . TYR A 1 81 ? -14.488 3.975 22.405 1.00 94.31 81 TYR A N 1
ATOM 691 C CA . TYR A 1 81 ? -15.492 3.037 22.903 1.00 94.31 81 TYR A CA 1
ATOM 692 C C . TYR A 1 81 ? -14.866 1.773 23.497 1.00 94.31 81 TYR A C 1
ATOM 694 O O . TYR A 1 81 ? -15.252 1.369 24.583 1.00 94.31 81 TYR A O 1
ATOM 702 N N . ALA A 1 82 ? -13.848 1.199 22.869 1.00 93.69 82 ALA A N 1
ATOM 703 C CA . ALA A 1 82 ? -13.113 0.033 23.343 1.00 93.69 82 ALA A CA 1
ATOM 704 C C . ALA A 1 82 ? -12.589 0.215 24.776 1.00 93.69 82 ALA A C 1
ATOM 706 O O . ALA A 1 82 ? -12.801 -0.646 25.624 1.00 93.69 82 ALA A O 1
ATOM 707 N N . LYS A 1 83 ? -11.973 1.365 25.085 1.00 94.38 83 LYS A N 1
ATOM 708 C CA . LYS A 1 83 ? -11.496 1.666 26.448 1.00 94.38 83 LYS A CA 1
ATOM 709 C C . LYS A 1 83 ? -12.625 1.657 27.482 1.00 94.38 83 LYS A C 1
ATOM 711 O O . LYS A 1 83 ? -12.449 1.109 28.563 1.00 94.38 83 LYS A O 1
ATOM 716 N N . ASP A 1 84 ? -13.766 2.257 27.148 1.00 94.88 84 ASP A N 1
ATOM 717 C CA . ASP A 1 84 ? -14.946 2.299 28.023 1.00 94.88 84 ASP A CA 1
ATOM 718 C C . ASP A 1 84 ? -15.553 0.906 28.217 1.00 94.88 84 ASP A C 1
ATOM 720 O O . ASP A 1 84 ? -15.841 0.501 29.340 1.00 94.88 84 ASP A O 1
ATOM 724 N N . LEU A 1 85 ? -15.669 0.146 27.125 1.00 95.31 85 LEU A N 1
ATOM 725 C CA . LEU A 1 85 ? -16.229 -1.199 27.123 1.00 95.31 85 LEU A CA 1
ATOM 726 C C . LEU A 1 85 ? -15.393 -2.154 27.987 1.00 95.31 85 LEU A C 1
ATOM 728 O O . LEU A 1 85 ? -15.957 -2.934 28.747 1.00 95.31 85 LEU A O 1
ATOM 732 N N . LEU A 1 86 ? -14.060 -2.053 27.932 1.00 95.25 86 LEU A N 1
ATOM 733 C CA . LEU A 1 86 ? -13.157 -2.840 28.779 1.00 95.25 86 LEU A CA 1
ATOM 734 C C . LEU A 1 86 ? -13.296 -2.504 30.273 1.00 95.25 86 LEU A C 1
ATOM 736 O O . LEU A 1 86 ? -13.271 -3.409 31.109 1.00 95.25 86 LEU A O 1
ATOM 740 N N . ILE A 1 87 ? -13.465 -1.223 30.621 1.00 94.62 87 ILE A N 1
ATOM 741 C CA . ILE A 1 87 ? -13.711 -0.796 32.011 1.00 94.62 87 ILE A CA 1
ATOM 742 C C . ILE A 1 87 ? -15.026 -1.399 32.510 1.00 94.62 87 ILE A C 1
ATOM 744 O O . ILE A 1 87 ? -15.048 -2.064 33.546 1.00 94.62 87 ILE A O 1
ATOM 748 N N . LYS A 1 88 ? -16.094 -1.265 31.722 1.00 94.44 88 LYS A N 1
ATOM 749 C CA . LYS A 1 88 ? -17.405 -1.836 32.045 1.00 94.44 88 LYS A CA 1
ATOM 750 C C . LYS A 1 88 ? -17.375 -3.355 32.126 1.00 94.44 88 LYS A C 1
ATOM 752 O O . LYS A 1 88 ? -18.052 -3.925 32.972 1.00 94.44 88 LYS A O 1
ATOM 757 N N . ALA A 1 89 ? -16.593 -4.028 31.280 1.00 93.38 89 ALA A N 1
ATOM 758 C CA . ALA A 1 89 ? -16.485 -5.486 31.299 1.00 93.38 89 ALA A CA 1
ATOM 759 C C . ALA A 1 89 ? -15.867 -5.948 32.622 1.00 93.38 89 ALA A C 1
ATOM 761 O O . ALA A 1 89 ? -16.358 -6.891 33.243 1.00 93.38 89 ALA A O 1
ATOM 762 N N . LYS A 1 90 ? -14.858 -5.212 33.107 1.00 92.88 90 LYS A N 1
ATOM 763 C CA . LYS A 1 90 ? -14.258 -5.431 34.424 1.00 92.88 90 LYS A CA 1
ATOM 764 C C . LYS A 1 90 ? -15.262 -5.208 35.561 1.00 92.88 90 LYS A C 1
ATOM 766 O O . LYS A 1 90 ? -15.356 -6.063 36.437 1.00 92.88 90 LYS A O 1
ATOM 771 N N . GLU A 1 91 ? -16.026 -4.114 35.540 1.00 92.12 91 GLU A N 1
ATOM 772 C CA . GLU A 1 91 ? -17.087 -3.823 36.530 1.00 92.12 91 GLU A CA 1
ATOM 773 C C . GLU A 1 91 ? -18.186 -4.895 36.530 1.00 92.12 91 GLU A C 1
ATOM 775 O O . GLU A 1 91 ? -18.666 -5.335 37.574 1.00 92.12 91 GLU A O 1
ATOM 780 N N . ALA A 1 92 ? -18.539 -5.378 35.343 1.00 90.81 92 ALA A N 1
ATOM 781 C CA . ALA A 1 92 ? -19.504 -6.439 35.124 1.00 90.81 92 ALA A CA 1
ATOM 782 C C . ALA A 1 92 ? -18.959 -7.845 35.445 1.00 90.81 92 ALA A C 1
ATOM 784 O O . ALA A 1 92 ? -19.719 -8.814 35.380 1.00 90.81 92 ALA A O 1
ATOM 785 N N . GLY A 1 93 ? -17.677 -7.997 35.788 1.00 90.94 93 GLY A N 1
ATOM 786 C CA . GLY A 1 93 ? -17.059 -9.304 36.028 1.00 90.94 93 GLY A CA 1
ATOM 787 C C . GLY A 1 93 ? -17.024 -10.211 34.790 1.00 90.94 93 GLY A C 1
ATOM 788 O O . GLY A 1 93 ? -16.978 -11.432 34.928 1.00 90.94 93 GLY A O 1
ATOM 789 N N . ILE A 1 94 ? -17.074 -9.632 33.588 1.00 90.44 94 ILE A N 1
ATOM 790 C CA . ILE A 1 94 ? -16.949 -10.344 32.313 1.00 90.44 94 ILE A CA 1
ATOM 791 C C . ILE A 1 94 ? -15.463 -10.577 32.045 1.00 90.44 94 ILE A C 1
ATOM 793 O O . ILE A 1 94 ? -14.649 -9.662 32.168 1.00 90.44 94 ILE A O 1
ATOM 797 N N . LYS A 1 95 ? -15.108 -11.817 31.712 1.00 88.69 95 LYS A N 1
ATOM 798 C CA . LYS A 1 95 ? -13.735 -12.251 31.447 1.00 88.69 95 LYS A CA 1
ATOM 799 C C . LYS A 1 95 ? -13.704 -13.110 30.188 1.00 88.69 95 LYS A C 1
ATOM 801 O O . LYS A 1 95 ? -14.709 -13.743 29.859 1.00 88.69 95 LYS A O 1
ATOM 806 N N . ASP A 1 96 ? -12.548 -13.143 29.538 1.00 87.25 96 ASP A N 1
ATOM 807 C CA . ASP A 1 96 ? -12.259 -14.130 28.500 1.00 87.25 96 ASP A CA 1
ATOM 808 C C . ASP A 1 96 ? -12.275 -15.532 29.115 1.00 87.25 96 ASP A C 1
ATOM 810 O O . ASP A 1 96 ? -11.867 -15.717 30.270 1.00 87.25 96 ASP A O 1
ATOM 814 N N . ASN A 1 97 ? -12.766 -16.512 28.359 1.00 80.38 97 ASN A N 1
ATOM 815 C CA . ASN A 1 97 ? -12.767 -17.899 28.801 1.00 80.38 97 ASN A CA 1
ATOM 816 C C . ASN A 1 97 ? -11.471 -18.577 28.328 1.00 80.38 97 ASN A C 1
ATOM 818 O O . ASN A 1 97 ? -11.335 -18.833 27.136 1.00 80.38 97 ASN A O 1
ATOM 822 N N . PRO A 1 98 ? -10.532 -18.927 29.224 1.00 75.56 98 PRO A N 1
ATOM 823 C CA . PRO A 1 98 ? -9.277 -19.560 28.824 1.00 75.56 98 PRO A CA 1
ATOM 824 C C . PRO A 1 98 ? -9.460 -20.965 28.225 1.00 75.56 98 PRO A C 1
ATOM 826 O O . PRO A 1 98 ? -8.537 -21.465 27.591 1.00 75.56 98 PRO A O 1
ATOM 829 N N . ALA A 1 99 ? -10.622 -21.600 28.421 1.00 74.31 99 ALA A N 1
ATOM 830 C CA . ALA A 1 99 ? -10.947 -22.903 27.839 1.00 74.31 99 ALA A CA 1
ATOM 831 C C . ALA A 1 99 ? -11.555 -22.812 26.426 1.00 74.31 99 ALA A C 1
ATOM 833 O O . ALA A 1 99 ? -11.679 -23.839 25.763 1.00 74.31 99 ALA A O 1
ATOM 834 N N . ASP A 1 100 ? -11.929 -21.613 25.967 1.00 71.81 100 ASP A N 1
ATOM 835 C CA . ASP A 1 100 ? -12.498 -21.388 24.639 1.00 71.81 100 ASP A CA 1
ATOM 836 C C . ASP A 1 100 ? -11.655 -20.352 23.874 1.00 71.81 100 ASP A C 1
ATOM 838 O O . ASP A 1 100 ? -11.739 -19.152 24.160 1.00 71.81 100 ASP A O 1
ATOM 842 N N . PRO A 1 101 ? -10.842 -20.779 22.889 1.00 60.69 101 PRO A N 1
ATOM 843 C CA . PRO A 1 101 ? -9.989 -19.874 22.124 1.00 60.69 101 PRO A CA 1
ATOM 844 C C . PRO A 1 101 ? -10.777 -18.845 21.298 1.00 60.69 101 PRO A C 1
ATOM 846 O O . PRO A 1 101 ? -10.192 -17.840 20.894 1.00 60.69 101 PRO A O 1
ATOM 849 N N . PHE A 1 102 ? -12.081 -19.051 21.080 1.00 59.03 102 PHE A N 1
ATOM 850 C CA . PHE A 1 102 ? -12.962 -18.100 20.399 1.00 59.03 102 PHE A CA 1
ATOM 851 C C . PHE A 1 102 ? -13.536 -17.027 21.337 1.00 59.03 102 PHE A C 1
ATOM 853 O O . PHE A 1 102 ? -14.168 -16.084 20.874 1.00 59.03 102 PHE A O 1
ATOM 860 N N . SER A 1 103 ? -13.274 -17.134 22.642 1.00 76.25 103 SER A N 1
ATOM 861 C CA . SER A 1 103 ? -13.797 -16.265 23.699 1.00 76.25 103 SER A CA 1
ATOM 862 C C . SER A 1 103 ? -12.717 -15.314 24.237 1.00 76.25 103 SER A C 1
ATOM 864 O O . SER A 1 103 ? -12.508 -15.221 25.450 1.00 76.25 103 SER A O 1
ATOM 866 N N . ASN A 1 104 ? -11.977 -14.670 23.328 1.00 86.00 104 ASN A N 1
ATOM 867 C CA . ASN A 1 104 ? -10.764 -13.888 23.603 1.00 86.00 104 ASN A CA 1
ATOM 868 C C . ASN A 1 104 ? -10.905 -12.386 23.273 1.00 86.00 104 ASN A C 1
ATOM 870 O O . ASN A 1 104 ? -9.929 -11.708 22.936 1.00 86.00 104 ASN A O 1
ATOM 874 N N . GLU A 1 105 ? -12.123 -11.851 23.333 1.00 90.31 105 GLU A N 1
ATOM 875 C CA . GLU A 1 105 ? -12.446 -10.503 22.873 1.00 90.31 105 GLU A CA 1
ATOM 876 C C . GLU A 1 105 ? -11.777 -9.426 23.726 1.00 90.31 105 GLU A C 1
ATOM 878 O O . GLU A 1 105 ? -11.312 -8.423 23.183 1.00 90.31 105 GLU A O 1
ATOM 883 N N . ILE A 1 106 ? -11.679 -9.616 25.049 1.00 89.75 106 ILE A N 1
ATOM 884 C CA . ILE A 1 106 ? -11.015 -8.650 25.936 1.00 89.75 106 ILE A CA 1
ATOM 885 C C . ILE A 1 106 ? -9.529 -8.576 25.590 1.00 89.75 106 ILE A C 1
ATOM 887 O O . ILE A 1 106 ? -8.990 -7.472 25.445 1.00 89.75 106 ILE A O 1
ATOM 891 N N . ALA A 1 107 ? -8.868 -9.722 25.425 1.00 88.00 107 ALA A N 1
ATOM 892 C CA . ALA A 1 107 ? -7.477 -9.798 24.999 1.00 88.00 107 ALA A CA 1
ATOM 893 C C . ALA A 1 107 ? -7.279 -9.168 23.613 1.00 88.00 107 ALA A C 1
ATOM 895 O O . ALA A 1 107 ? -6.380 -8.341 23.449 1.00 88.00 107 ALA A O 1
ATOM 896 N N . SER A 1 108 ? -8.147 -9.483 22.648 1.00 87.94 108 SER A N 1
ATOM 897 C CA . SER A 1 108 ? -8.102 -8.941 21.286 1.00 87.94 108 SER A CA 1
ATOM 898 C C . SER A 1 108 ? -8.220 -7.411 21.268 1.00 87.94 108 SER A C 1
ATOM 900 O O . SER A 1 108 ? -7.317 -6.715 20.794 1.00 87.94 108 SER A O 1
ATOM 902 N N . ILE A 1 109 ? -9.259 -6.858 21.907 1.00 91.00 109 ILE A N 1
ATOM 903 C CA . ILE A 1 109 ? -9.465 -5.405 22.020 1.00 91.00 109 ILE A CA 1
ATOM 904 C C . ILE A 1 109 ? -8.280 -4.742 22.739 1.00 91.00 109 ILE A C 1
ATOM 906 O O . ILE A 1 109 ? -7.805 -3.679 22.329 1.00 91.00 109 ILE A O 1
ATOM 910 N N . THR A 1 110 ? -7.776 -5.364 23.808 1.00 90.75 110 THR A N 1
ATOM 911 C CA . THR A 1 110 ? -6.635 -4.846 24.576 1.00 90.75 110 THR A CA 1
ATOM 912 C C . THR A 1 110 ? -5.359 -4.801 23.740 1.00 90.75 110 THR A C 1
ATOM 914 O O . THR A 1 110 ? -4.609 -3.827 23.829 1.00 90.75 110 THR A O 1
ATOM 917 N N . ASN A 1 111 ? -5.101 -5.829 22.933 1.00 86.25 111 ASN A N 1
ATOM 918 C CA . ASN A 1 111 ? -3.931 -5.893 22.063 1.00 86.25 111 ASN A CA 1
ATOM 919 C C . ASN A 1 111 ? -4.008 -4.819 20.973 1.00 86.25 111 ASN A C 1
ATOM 921 O O . ASN A 1 111 ? -3.084 -4.018 20.847 1.00 86.25 111 ASN A O 1
ATOM 925 N N . HIS A 1 112 ? -5.152 -4.683 20.304 1.00 85.38 112 HIS A N 1
ATOM 926 C CA . HIS A 1 112 ? -5.357 -3.646 19.290 1.00 85.38 112 HIS A CA 1
ATOM 927 C C . HIS A 1 112 ? -5.303 -2.210 19.833 1.00 85.38 112 HIS A C 1
ATOM 929 O O . HIS A 1 112 ? -4.952 -1.278 19.109 1.00 85.38 112 HIS A O 1
ATOM 935 N N . LEU A 1 113 ? -5.606 -1.994 21.118 1.00 86.50 113 LEU A N 1
ATOM 936 C CA . LEU A 1 113 ? -5.397 -0.699 21.776 1.00 86.50 113 LEU A CA 1
ATOM 937 C C . LEU A 1 113 ? -3.916 -0.378 22.041 1.00 86.50 113 LEU A C 1
ATOM 939 O O . LEU A 1 113 ? -3.579 0.800 22.189 1.00 86.50 113 LEU A O 1
ATOM 943 N N . LYS A 1 114 ? -3.055 -1.398 22.148 1.00 82.50 114 LYS A N 1
ATOM 944 C CA . LYS A 1 114 ? -1.610 -1.259 22.397 1.00 82.50 114 LYS A CA 1
ATOM 945 C C . LYS A 1 114 ? -0.798 -1.089 21.114 1.00 82.50 114 LYS A C 1
ATOM 947 O O . LYS A 1 114 ? 0.320 -0.574 21.188 1.00 82.50 114 LYS A O 1
ATOM 952 N N . ASP A 1 115 ? -1.347 -1.482 19.968 1.00 74.81 115 ASP A N 1
ATOM 953 C CA . ASP A 1 115 ? -0.699 -1.313 18.671 1.00 74.81 115 ASP A CA 1
ATOM 954 C C . ASP A 1 115 ? -0.455 0.177 18.371 1.00 74.81 115 ASP A C 1
ATOM 956 O O . ASP A 1 115 ? -1.376 1.001 18.334 1.00 74.81 115 ASP A O 1
ATOM 960 N N . LYS A 1 116 ? 0.824 0.535 18.184 1.00 56.66 116 LYS A N 1
ATOM 961 C CA . LYS A 1 116 ? 1.247 1.906 17.846 1.00 56.66 116 LYS A CA 1
ATOM 962 C C . LYS A 1 116 ? 0.865 2.281 16.417 1.00 56.66 116 LYS A C 1
ATOM 964 O O . LYS A 1 116 ? 0.468 3.422 16.183 1.00 56.66 116 LYS A O 1
ATOM 969 N N . ASP A 1 117 ? 0.927 1.311 15.510 1.00 52.25 117 ASP A N 1
ATOM 970 C CA . ASP A 1 117 ? 0.594 1.482 14.104 1.00 52.25 117 ASP A CA 1
ATOM 971 C C . ASP A 1 117 ? -0.762 0.847 13.826 1.00 52.25 117 ASP A C 1
ATOM 973 O O . ASP A 1 117 ? -0.985 -0.337 14.072 1.00 52.25 117 ASP A O 1
ATOM 977 N N . THR A 1 118 ? -1.692 1.666 13.339 1.00 54.50 118 THR A N 1
ATOM 978 C CA . THR A 1 118 ? -2.988 1.171 12.878 1.00 54.50 118 THR A CA 1
ATOM 979 C C . THR A 1 118 ? -2.797 0.756 11.429 1.00 54.50 118 THR A C 1
ATOM 981 O O . THR A 1 118 ? -2.545 1.610 10.579 1.00 54.50 118 THR A O 1
ATOM 984 N N . SER A 1 119 ? -2.845 -0.546 11.173 1.00 55.25 119 SER A N 1
ATOM 985 C CA . SER A 1 119 ? -2.890 -1.069 9.811 1.00 55.25 119 SER A CA 1
ATOM 986 C C . SER A 1 119 ? -4.166 -0.562 9.108 1.00 55.25 119 SER A C 1
ATOM 988 O O . SER A 1 119 ? -5.133 -0.196 9.779 1.00 55.25 119 SER A O 1
ATOM 990 N N . ILE A 1 120 ? -4.112 -0.401 7.784 1.00 57.31 120 ILE A N 1
ATOM 991 C CA . ILE A 1 120 ? -5.130 0.276 6.954 1.00 57.31 120 ILE A CA 1
ATOM 992 C C . ILE A 1 120 ? -5.681 -0.672 5.876 1.00 57.31 120 ILE A C 1
ATOM 994 O O . ILE A 1 120 ? -5.860 -0.261 4.731 1.00 57.31 120 ILE A O 1
ATOM 998 N N . TRP A 1 121 ? -5.863 -1.955 6.201 1.00 57.75 121 TRP A N 1
ATOM 999 C CA . TRP A 1 121 ? -6.317 -2.973 5.248 1.00 57.75 121 TRP A CA 1
ATOM 1000 C C . TRP A 1 121 ? -7.730 -3.494 5.565 1.00 57.75 121 TRP A C 1
ATOM 1002 O O . TRP A 1 121 ? -8.233 -3.353 6.676 1.00 57.75 121 TRP A O 1
ATOM 1012 N N . GLU A 1 122 ? -8.378 -4.116 4.571 1.00 48.16 122 GLU A N 1
ATOM 1013 C CA . GLU A 1 122 ? -9.737 -4.700 4.639 1.00 48.16 122 GLU A CA 1
ATOM 1014 C C . GLU A 1 122 ? -9.950 -5.591 5.865 1.00 48.16 122 GLU A C 1
ATOM 1016 O O . GLU A 1 122 ? -10.935 -5.456 6.592 1.00 48.16 122 GLU A O 1
ATOM 1021 N N . THR A 1 123 ? -8.989 -6.483 6.106 1.00 56.38 123 THR A N 1
ATOM 1022 C CA . THR A 1 123 ? -9.014 -7.459 7.196 1.00 56.38 123 THR A CA 1
ATOM 1023 C C . THR A 1 123 ? -9.061 -6.785 8.561 1.00 56.38 123 THR A C 1
ATOM 1025 O O . THR A 1 123 ? -9.660 -7.311 9.497 1.00 56.38 123 THR A O 1
ATOM 1028 N N . ASP A 1 124 ? -8.503 -5.581 8.666 1.00 66.50 124 ASP A N 1
ATOM 1029 C CA . ASP A 1 124 ? -8.379 -4.881 9.928 1.00 66.50 124 ASP A CA 1
ATOM 1030 C C . ASP A 1 124 ? -9.742 -4.386 10.443 1.00 66.50 124 ASP A C 1
ATOM 1032 O O . ASP A 1 124 ? -9.969 -4.445 11.651 1.00 66.50 124 ASP A O 1
ATOM 1036 N N . LEU A 1 125 ? -10.684 -3.951 9.580 1.00 78.19 125 LEU A N 1
ATOM 1037 C CA . LEU A 1 125 ? -11.978 -3.388 10.033 1.00 78.19 125 LEU A CA 1
ATOM 1038 C C . LEU A 1 125 ? -12.729 -4.403 10.907 1.00 78.19 125 LEU A C 1
ATOM 1040 O O . LEU A 1 125 ? -13.214 -4.074 11.994 1.00 78.19 125 LEU A O 1
ATOM 1044 N N . SER A 1 126 ? -12.794 -5.647 10.435 1.00 82.31 126 SER A N 1
ATOM 1045 C CA . SER A 1 126 ? -13.457 -6.749 11.130 1.00 82.31 126 SER A CA 1
ATOM 1046 C C . SER A 1 126 ? -12.704 -7.170 12.394 1.00 82.31 126 SER A C 1
ATOM 1048 O O . SER A 1 126 ? -13.354 -7.483 13.392 1.00 82.31 126 SER A O 1
ATOM 1050 N N . TYR A 1 127 ? -11.367 -7.094 12.410 1.00 82.88 127 TYR A N 1
ATOM 1051 C CA . TYR A 1 127 ? -10.572 -7.340 13.622 1.00 82.88 127 TYR A CA 1
ATOM 1052 C C . TYR A 1 127 ? -10.849 -6.320 14.736 1.00 82.88 127 TYR A C 1
ATOM 1054 O O . TYR A 1 127 ? -10.809 -6.670 15.915 1.00 82.88 127 TYR A O 1
ATOM 1062 N N . TYR A 1 128 ? -11.213 -5.080 14.396 1.00 87.38 128 TYR A N 1
ATOM 1063 C CA . TYR A 1 128 ? -11.681 -4.103 15.383 1.00 87.38 128 TYR A CA 1
ATOM 1064 C C . TYR A 1 128 ? -13.148 -4.330 15.779 1.00 87.38 128 TYR A C 1
ATOM 1066 O O . TYR A 1 128 ? -13.486 -4.295 16.968 1.00 87.38 128 TYR A O 1
ATOM 1074 N N . TYR A 1 129 ? -14.039 -4.520 14.801 1.00 91.00 129 TYR A N 1
ATOM 1075 C CA . TYR A 1 129 ? -15.484 -4.513 15.041 1.00 91.00 129 TYR A CA 1
ATOM 1076 C C . TYR A 1 129 ? -16.012 -5.802 15.683 1.00 91.00 129 TYR A C 1
ATOM 1078 O O . TYR A 1 129 ? -16.787 -5.715 16.637 1.00 91.00 129 TYR A O 1
ATOM 1086 N N . LEU A 1 130 ? -15.587 -6.983 15.218 1.00 90.19 130 LEU A N 1
ATOM 1087 C CA . LEU A 1 130 ? -16.155 -8.257 15.675 1.00 90.19 130 LEU A CA 1
ATOM 1088 C C . LEU A 1 130 ? -15.913 -8.511 17.170 1.00 90.19 130 LEU A C 1
ATOM 1090 O O . LEU A 1 130 ? -16.896 -8.719 17.881 1.00 90.19 130 LEU A O 1
ATOM 1094 N N . PRO A 1 131 ? -14.682 -8.397 17.717 1.00 91.00 131 PRO A N 1
ATOM 1095 C CA . PRO A 1 131 ? -14.471 -8.575 19.155 1.00 91.00 131 PRO A CA 1
ATOM 1096 C C . PRO A 1 131 ? -15.278 -7.576 19.994 1.00 91.00 131 PRO A C 1
ATOM 1098 O O . PRO A 1 131 ? -15.800 -7.911 21.056 1.00 91.00 131 PRO A O 1
ATOM 1101 N N . TYR A 1 132 ? -15.422 -6.342 19.503 1.00 93.62 132 TYR A N 1
ATOM 1102 C CA . TYR A 1 132 ? -16.218 -5.311 20.164 1.00 93.62 132 TYR A CA 1
ATOM 1103 C C . TYR A 1 132 ? -17.712 -5.674 20.203 1.00 93.62 132 TYR A C 1
ATOM 1105 O O . TYR A 1 132 ? -18.349 -5.554 21.252 1.00 93.62 132 TYR A O 1
ATOM 1113 N N . GLN A 1 133 ? -18.271 -6.139 19.083 1.00 94.12 133 GLN A N 1
ATOM 1114 C CA . GLN A 1 133 ? -19.664 -6.577 18.988 1.00 94.12 133 GLN A CA 1
ATOM 1115 C C . GLN A 1 133 ? -19.928 -7.812 19.858 1.00 94.12 133 GLN A C 1
ATOM 1117 O O . GLN A 1 133 ? -20.902 -7.833 20.612 1.00 94.12 133 GLN A O 1
ATOM 1122 N N . THR A 1 134 ? -19.042 -8.805 19.815 1.00 91.75 134 THR A N 1
ATOM 1123 C CA . THR A 1 134 ? -19.181 -10.030 20.606 1.00 91.75 134 THR A CA 1
ATOM 1124 C C . THR A 1 134 ? -19.094 -9.745 22.104 1.00 91.75 134 THR A C 1
ATOM 1126 O O . THR A 1 134 ? -19.890 -10.267 22.885 1.00 91.75 134 THR A O 1
ATOM 1129 N N . LEU A 1 135 ? -18.210 -8.835 22.532 1.00 92.94 135 LEU A N 1
ATOM 1130 C CA . LEU A 1 135 ? -18.167 -8.425 23.933 1.00 92.94 135 LEU A CA 1
ATOM 1131 C C . LEU A 1 135 ? -19.480 -7.752 24.362 1.00 92.94 135 LEU A C 1
ATOM 1133 O O . LEU A 1 135 ? -19.962 -8.032 25.454 1.00 92.94 135 LEU A O 1
ATOM 1137 N N . ILE A 1 136 ? -20.107 -6.934 23.508 1.00 92.69 136 ILE A N 1
ATOM 1138 C CA . ILE A 1 136 ? -21.449 -6.383 23.770 1.00 92.69 136 ILE A CA 1
ATOM 1139 C C . ILE A 1 136 ? -22.491 -7.497 23.950 1.00 92.69 136 ILE A C 1
ATOM 1141 O O . ILE A 1 136 ? -23.317 -7.405 24.860 1.00 92.69 136 ILE A O 1
ATOM 1145 N N . TRP A 1 137 ? -22.461 -8.556 23.136 1.00 91.19 137 TRP A N 1
ATOM 1146 C CA . TRP A 1 137 ? -23.375 -9.693 23.294 1.00 91.19 137 TRP A CA 1
ATOM 1147 C C . TRP A 1 137 ? -23.204 -10.395 24.643 1.00 91.19 137 TRP A C 1
ATOM 1149 O O . TRP A 1 137 ? -24.203 -10.656 25.310 1.00 91.19 137 TRP A O 1
ATOM 1159 N N . LYS A 1 138 ? -21.970 -10.558 25.134 1.00 90.75 138 LYS A N 1
ATOM 1160 C CA . LYS A 1 138 ? -21.711 -11.118 26.474 1.00 90.75 138 LYS A CA 1
ATOM 1161 C C . LYS A 1 138 ? -22.319 -10.297 27.618 1.00 90.75 138 LYS A C 1
ATOM 1163 O O . LYS A 1 138 ? -22.652 -10.854 28.663 1.00 90.75 138 LYS A O 1
ATOM 1168 N N . PHE A 1 139 ? -22.471 -8.977 27.463 1.00 92.81 139 PHE A N 1
ATOM 1169 C CA . PHE A 1 139 ? -23.222 -8.176 28.442 1.00 92.81 139 PHE A CA 1
ATOM 1170 C C . PHE A 1 139 ? -24.715 -8.496 28.409 1.00 92.81 139 PHE A C 1
ATOM 1172 O O . PHE A 1 139 ? -25.333 -8.515 29.472 1.00 92.81 139 PHE A O 1
ATOM 1179 N N . LYS A 1 140 ? -25.286 -8.742 27.223 1.00 88.25 140 LYS A N 1
ATOM 1180 C CA . LYS A 1 140 ? -26.696 -9.129 27.078 1.00 88.25 140 LYS A CA 1
ATOM 1181 C C . LYS A 1 140 ? -26.951 -10.500 27.701 1.00 88.25 140 LYS A C 1
ATOM 1183 O O . LYS A 1 140 ? -27.852 -10.620 28.514 1.00 88.25 140 LYS A O 1
ATOM 1188 N N . GLU A 1 141 ? -26.091 -11.482 27.432 1.00 89.25 141 GLU A N 1
ATOM 1189 C CA . GLU A 1 141 ? -26.175 -12.837 28.013 1.00 89.25 141 GLU A CA 1
ATOM 1190 C C . GLU A 1 141 ? -26.074 -12.870 29.545 1.00 89.25 141 GLU A C 1
ATOM 1192 O O . GLU A 1 141 ? -26.470 -13.844 30.179 1.00 89.25 141 GLU A O 1
ATOM 1197 N N . LYS A 1 142 ? -25.506 -11.824 30.153 1.00 89.12 142 LYS A N 1
ATOM 1198 C CA . LYS A 1 142 ? -25.342 -11.696 31.607 1.00 89.12 142 LYS A CA 1
ATOM 1199 C C . LYS A 1 142 ? -26.329 -10.722 32.248 1.00 89.12 142 LYS A C 1
ATOM 1201 O O . LYS A 1 142 ? -26.101 -10.341 33.395 1.00 89.12 142 LYS A O 1
ATOM 1206 N N . ASP A 1 143 ? -27.349 -10.272 31.516 1.00 90.44 143 ASP A N 1
ATOM 1207 C CA . ASP A 1 143 ? -28.336 -9.281 31.965 1.00 90.44 143 ASP A CA 1
ATOM 1208 C C . ASP A 1 143 ? -27.709 -7.957 32.452 1.00 90.44 143 ASP A C 1
ATOM 1210 O O . ASP A 1 143 ? -28.198 -7.286 33.361 1.00 90.44 143 ASP A O 1
ATOM 1214 N N . LYS A 1 144 ? -26.587 -7.552 31.841 1.00 91.69 144 LYS A N 1
ATOM 1215 C CA . LYS A 1 144 ? -25.821 -6.335 32.182 1.00 91.69 144 LYS A CA 1
ATOM 1216 C C . LYS A 1 144 ? -25.854 -5.268 31.092 1.00 91.69 144 LYS A C 1
ATOM 1218 O O . LYS A 1 144 ? -25.064 -4.324 31.120 1.00 91.69 144 LYS A O 1
ATOM 1223 N N . GLU A 1 145 ? -26.791 -5.373 30.152 1.00 90.19 145 GLU A N 1
ATOM 1224 C CA . GLU A 1 145 ? -26.955 -4.439 29.030 1.00 90.19 145 GLU A CA 1
ATOM 1225 C C . GLU A 1 145 ? -27.129 -2.977 29.482 1.00 90.19 145 GLU A C 1
ATOM 1227 O O . GLU A 1 145 ? -26.685 -2.058 28.794 1.00 90.19 145 GLU A O 1
ATOM 1232 N N . ILE A 1 146 ? -27.700 -2.738 30.668 1.00 88.62 146 ILE A N 1
ATOM 1233 C CA . ILE A 1 146 ? -27.894 -1.383 31.203 1.00 88.62 146 ILE A CA 1
ATOM 1234 C C . ILE A 1 146 ? -26.577 -0.603 31.341 1.00 88.62 146 ILE A C 1
ATOM 1236 O O . ILE A 1 146 ? -26.560 0.605 31.120 1.00 88.62 146 ILE A O 1
ATOM 1240 N N . LEU A 1 147 ? -25.458 -1.290 31.609 1.00 91.00 147 LEU A N 1
ATOM 1241 C CA . LEU A 1 147 ? -24.127 -0.676 31.701 1.00 91.00 147 LEU A CA 1
ATOM 1242 C C . LEU A 1 147 ? -23.645 -0.143 30.343 1.00 91.00 147 LEU A C 1
ATOM 1244 O O . LEU A 1 147 ? -22.779 0.732 30.271 1.00 91.00 147 LEU A O 1
ATOM 1248 N N . LEU A 1 148 ? -24.193 -0.658 29.243 1.00 91.06 148 LEU A N 1
ATOM 1249 C CA . LEU A 1 148 ? -23.807 -0.278 27.890 1.00 91.06 148 LEU A CA 1
ATOM 1250 C C . LEU A 1 148 ? -24.519 0.987 27.399 1.00 91.06 148 LEU A C 1
ATOM 1252 O O . LEU A 1 148 ? -23.959 1.711 26.568 1.00 91.06 148 LEU A O 1
ATOM 1256 N N . LYS A 1 149 ? -25.710 1.294 27.922 1.00 88.44 149 LYS A N 1
ATOM 1257 C CA . LYS A 1 149 ? -26.490 2.473 27.526 1.00 88.44 149 LYS A CA 1
ATOM 1258 C C . LYS A 1 149 ? -25.962 3.755 28.196 1.00 88.44 149 LYS A C 1
ATOM 1260 O O . LYS A 1 149 ? -25.474 3.708 29.322 1.00 88.44 149 LYS A O 1
ATOM 1265 N N . PRO A 1 150 ? -26.027 4.917 27.518 1.00 87.50 150 PRO A N 1
ATOM 1266 C CA . PRO A 1 150 ? -26.410 5.117 26.113 1.00 87.50 150 PRO A CA 1
ATOM 1267 C C . PRO A 1 150 ? -25.224 4.994 25.131 1.00 87.50 150 PRO A C 1
ATOM 1269 O O . PRO A 1 150 ? -25.355 5.277 23.948 1.00 87.50 150 PRO A O 1
ATOM 1272 N N . LYS A 1 151 ? -24.018 4.682 25.621 1.00 89.94 151 LYS A N 1
ATOM 1273 C CA . LYS A 1 151 ? -22.768 4.945 24.889 1.00 89.94 151 LYS A CA 1
ATOM 1274 C C . LYS A 1 151 ? -22.402 3.874 23.859 1.00 89.94 151 LYS A C 1
ATOM 1276 O O . LYS A 1 151 ? -21.804 4.205 22.840 1.00 89.94 151 LYS A O 1
ATOM 1281 N N . HIS A 1 152 ? -22.724 2.612 24.130 1.00 91.56 152 HIS A N 1
ATOM 1282 C CA . HIS A 1 152 ? -22.420 1.483 23.241 1.00 91.56 152 HIS A CA 1
ATOM 1283 C C . HIS A 1 152 ? -23.652 0.942 22.531 1.00 91.56 152 HIS A C 1
ATOM 1285 O O . HIS A 1 152 ? -23.514 0.342 21.466 1.00 91.56 152 HIS A O 1
ATOM 1291 N N . LEU A 1 153 ? -24.830 1.166 23.113 1.00 91.69 153 LEU A N 1
ATOM 1292 C CA . LEU A 1 153 ? -26.113 0.731 22.590 1.00 91.69 153 LEU A CA 1
ATOM 1293 C C . LEU A 1 153 ? -27.078 1.906 22.533 1.00 91.69 153 LEU A C 1
ATOM 1295 O O . LEU A 1 153 ? -27.191 2.653 23.512 1.00 91.69 153 LEU A O 1
ATOM 1299 N N . ASP A 1 154 ? -27.782 2.019 21.409 1.00 86.62 154 ASP A N 1
ATOM 1300 C CA . ASP A 1 154 ? -28.849 2.993 21.249 1.00 86.62 154 ASP A CA 1
ATOM 1301 C C . ASP A 1 154 ? -29.908 2.788 22.354 1.00 86.62 154 ASP A C 1
ATOM 1303 O O . ASP A 1 154 ? -30.344 1.654 22.598 1.00 86.62 154 ASP A O 1
ATOM 1307 N N . PRO A 1 155 ? -30.325 3.851 23.065 1.00 77.50 155 PRO A N 1
ATOM 1308 C CA . PRO A 1 155 ? -31.261 3.720 24.175 1.00 77.50 155 PRO A CA 1
ATOM 1309 C C . PRO A 1 155 ? -32.628 3.160 23.774 1.00 77.50 155 PRO A C 1
ATOM 1311 O O . PRO A 1 155 ? -33.238 2.466 24.593 1.00 77.50 155 PRO A O 1
ATOM 1314 N N . LYS A 1 156 ? -33.085 3.471 22.552 1.00 77.19 156 LYS A N 1
ATOM 1315 C CA . LYS A 1 156 ? -34.422 3.176 22.027 1.00 77.19 156 LYS A CA 1
ATOM 1316 C C . LYS A 1 156 ? -34.455 1.860 21.260 1.00 77.19 156 LYS A C 1
ATOM 1318 O O . LYS A 1 156 ? -35.326 1.041 21.519 1.00 77.19 156 LYS A O 1
ATOM 1323 N N . GLU A 1 157 ? -33.501 1.655 20.359 1.00 77.69 157 GLU A N 1
ATOM 1324 C CA . GLU A 1 157 ? -33.510 0.531 19.416 1.00 77.69 157 GLU A CA 1
ATOM 1325 C C . GLU A 1 157 ? -32.479 -0.555 19.760 1.00 77.69 157 GLU A C 1
ATOM 1327 O O . GLU A 1 157 ? -32.513 -1.648 19.203 1.00 77.69 157 GLU A O 1
ATOM 1332 N N . GLY A 1 158 ? -31.569 -0.301 20.710 1.00 80.19 158 GLY A N 1
ATOM 1333 C CA . GLY A 1 158 ? -30.604 -1.303 21.181 1.00 80.19 158 GLY A CA 1
ATOM 1334 C C . GLY A 1 158 ? -29.533 -1.682 20.152 1.00 80.19 158 GLY A C 1
ATOM 1335 O O . GLY A 1 158 ? -28.848 -2.696 20.324 1.00 80.19 158 GLY A O 1
ATOM 1336 N N . PHE A 1 159 ? -29.378 -0.881 19.094 1.00 87.50 159 PHE A N 1
ATOM 1337 C CA . PHE A 1 159 ? -28.351 -1.059 18.072 1.00 87.50 159 PHE A CA 1
ATOM 1338 C C . PHE A 1 159 ? -26.965 -0.662 18.575 1.00 87.50 159 PHE A C 1
ATOM 1340 O O . PHE A 1 159 ? -26.809 0.246 19.390 1.00 87.50 159 PHE A O 1
ATOM 1347 N N . VAL A 1 160 ? -25.932 -1.337 18.066 1.00 91.69 160 VAL A N 1
ATOM 1348 C CA . VAL A 1 160 ? -24.539 -1.049 18.422 1.00 91.69 160 VAL A CA 1
ATOM 1349 C C . VAL A 1 160 ? -24.128 0.304 17.845 1.00 91.69 160 VAL A C 1
ATOM 1351 O O . VAL A 1 160 ? -24.018 0.452 16.632 1.00 91.69 160 VAL A O 1
ATOM 1354 N N . MET A 1 161 ? -23.809 1.270 18.710 1.00 92.00 161 MET A N 1
ATOM 1355 C CA . MET A 1 161 ? -23.484 2.656 18.322 1.00 92.00 161 MET A CA 1
ATOM 1356 C C . MET A 1 161 ? -22.271 2.773 17.386 1.00 92.00 161 MET A C 1
ATOM 1358 O O . MET A 1 161 ? -22.122 3.760 16.672 1.00 92.00 161 MET A O 1
ATOM 1362 N N . LEU A 1 162 ? -21.385 1.774 17.390 1.00 93.19 162 LEU A N 1
ATOM 1363 C CA . LEU A 1 162 ? -20.219 1.727 16.507 1.00 93.19 162 LEU A CA 1
ATOM 1364 C C . LEU A 1 162 ? -20.563 1.262 15.078 1.00 93.19 162 LEU A C 1
ATOM 1366 O O . LEU A 1 162 ? -19.819 1.562 14.148 1.00 93.19 162 LEU A O 1
ATOM 1370 N N . TYR A 1 163 ? -21.672 0.539 14.893 1.00 93.31 163 TYR A N 1
ATOM 1371 C CA . TYR A 1 163 ? -22.012 -0.111 13.625 1.00 93.31 163 TYR A CA 1
ATOM 1372 C C . TYR A 1 163 ? -22.099 0.854 12.429 1.00 93.31 163 TYR A C 1
ATOM 1374 O O . TYR A 1 163 ? -21.488 0.545 11.409 1.00 93.31 163 TYR A O 1
ATOM 1382 N N . PRO A 1 164 ? -22.723 2.047 12.527 1.00 93.19 164 PRO A N 1
ATOM 1383 C CA . PRO A 1 164 ? -22.774 2.978 11.396 1.00 93.19 164 PRO A CA 1
ATOM 1384 C C . PRO A 1 164 ? -21.389 3.409 10.890 1.00 93.19 164 PRO A C 1
ATOM 1386 O O . PRO A 1 164 ? -21.195 3.582 9.691 1.00 93.19 164 PRO A O 1
ATOM 1389 N N . TYR A 1 165 ? -20.408 3.547 11.788 1.00 92.81 165 TYR A N 1
ATOM 1390 C CA . TYR A 1 165 ? -19.034 3.903 11.421 1.00 92.81 165 TYR A CA 1
ATOM 1391 C C . TYR A 1 165 ? -18.294 2.738 10.765 1.00 92.81 165 TYR A C 1
ATOM 1393 O O . TYR A 1 165 ? -17.536 2.950 9.823 1.00 92.81 165 TYR A O 1
ATOM 1401 N N . TYR A 1 166 ? -18.532 1.516 11.248 1.00 92.00 166 TYR A N 1
ATOM 1402 C CA . TYR A 1 166 ? -18.004 0.301 10.631 1.00 92.00 166 TYR A CA 1
ATOM 1403 C C . TYR A 1 166 ? -18.530 0.136 9.199 1.00 92.00 166 TYR A C 1
ATOM 1405 O O . TYR A 1 166 ? -17.733 -0.026 8.279 1.00 92.00 166 TYR A O 1
ATOM 1413 N N . VAL A 1 167 ? -19.849 0.262 9.004 1.00 92.31 167 VAL A N 1
ATOM 1414 C CA . VAL A 1 167 ? -20.485 0.170 7.680 1.00 92.31 167 VAL A CA 1
ATOM 1415 C C . VAL A 1 167 ? -19.942 1.243 6.745 1.00 92.31 167 VAL A C 1
ATOM 1417 O O . VAL A 1 167 ? -19.505 0.926 5.649 1.00 92.31 167 VAL A O 1
ATOM 1420 N N . LYS A 1 168 ? -19.869 2.501 7.195 1.00 92.56 168 LYS A N 1
ATOM 1421 C CA . LYS A 1 168 ? -19.368 3.604 6.365 1.00 92.56 168 LYS A CA 1
ATOM 1422 C C . LYS A 1 168 ? -17.920 3.394 5.904 1.00 92.56 168 LYS A C 1
ATOM 1424 O O . LYS A 1 168 ? -17.606 3.644 4.742 1.00 92.56 168 LYS A O 1
ATOM 1429 N N . ALA A 1 169 ? -17.044 2.922 6.793 1.00 88.31 169 ALA A N 1
ATOM 1430 C CA . ALA A 1 169 ? -15.665 2.602 6.433 1.00 88.31 169 ALA A CA 1
ATOM 1431 C C . ALA A 1 169 ? -15.581 1.395 5.479 1.00 88.31 169 ALA A C 1
ATOM 1433 O O . ALA A 1 169 ? -14.759 1.409 4.561 1.00 88.31 169 ALA A O 1
ATOM 1434 N N . GLY A 1 170 ? -16.441 0.387 5.664 1.00 87.81 170 GLY A N 1
ATOM 1435 C CA . GLY A 1 170 ? -16.567 -0.761 4.761 1.00 87.81 170 GLY A CA 1
ATOM 1436 C C . GLY A 1 170 ? -17.047 -0.361 3.363 1.00 87.81 170 GLY A C 1
ATOM 1437 O O . GLY A 1 170 ? -16.415 -0.714 2.373 1.00 87.81 170 GLY A O 1
ATOM 1438 N N . ASP A 1 171 ? -18.082 0.473 3.273 1.00 90.38 171 ASP A N 1
ATOM 1439 C CA . ASP A 1 171 ? -18.632 0.954 2.003 1.00 90.38 171 ASP A CA 1
ATOM 1440 C C . ASP A 1 171 ? -17.599 1.748 1.189 1.00 90.38 171 ASP A C 1
ATOM 1442 O O . ASP A 1 171 ? -17.508 1.607 -0.032 1.00 90.38 171 ASP A O 1
ATOM 1446 N N . GLU A 1 172 ? -16.817 2.621 1.835 1.00 88.00 172 GLU A N 1
ATOM 1447 C CA . GLU A 1 172 ? -15.760 3.366 1.140 1.00 88.00 172 GLU A CA 1
ATOM 1448 C C . GLU A 1 172 ? -14.577 2.476 0.752 1.00 88.00 172 GLU A C 1
ATOM 1450 O O . GLU A 1 172 ? -13.961 2.711 -0.291 1.00 88.00 172 GLU A O 1
ATOM 1455 N N . TRP A 1 173 ? -14.288 1.428 1.528 1.00 84.38 173 TRP A N 1
ATOM 1456 C CA . TRP A 1 173 ? -13.334 0.405 1.115 1.00 84.38 173 TRP A CA 1
ATOM 1457 C C . TRP A 1 173 ? -13.802 -0.328 -0.143 1.00 84.38 173 TRP A C 1
ATOM 1459 O O . TRP A 1 173 ? -13.034 -0.441 -1.097 1.00 84.38 173 TRP A O 1
ATOM 1469 N N . ASP A 1 174 ? -15.057 -0.773 -0.191 1.00 84.25 174 ASP A N 1
ATOM 1470 C CA . ASP A 1 174 ? -15.598 -1.488 -1.348 1.00 84.25 174 ASP A CA 1
ATOM 1471 C C . ASP A 1 174 ? -15.589 -0.610 -2.604 1.00 84.25 174 ASP A C 1
ATOM 1473 O O . ASP A 1 174 ? -15.166 -1.050 -3.678 1.00 84.25 174 ASP A O 1
ATOM 1477 N N . LYS A 1 175 ? -15.944 0.675 -2.468 1.00 86.38 175 LYS A N 1
ATOM 1478 C CA . LYS A 1 175 ? -15.817 1.659 -3.556 1.00 86.38 175 LYS A CA 1
ATOM 1479 C C . LYS A 1 175 ? -14.371 1.807 -4.021 1.00 86.38 175 LYS A C 1
ATOM 1481 O O . LYS A 1 175 ? -14.124 1.810 -5.227 1.00 86.38 175 LYS A O 1
ATOM 1486 N N . PHE A 1 176 ? -13.420 1.916 -3.093 1.00 83.94 176 PHE A N 1
ATOM 1487 C CA . PHE A 1 176 ? -11.994 2.014 -3.411 1.00 83.94 176 PHE A CA 1
ATOM 1488 C C . PHE A 1 176 ? -11.459 0.742 -4.088 1.00 83.94 176 PHE A C 1
ATOM 1490 O O . PHE A 1 176 ? -10.721 0.816 -5.069 1.00 83.94 176 PHE A O 1
ATOM 1497 N N . LYS A 1 177 ? -11.861 -0.439 -3.611 1.00 81.56 177 LYS A N 1
ATOM 1498 C CA . LYS A 1 177 ? -11.481 -1.746 -4.161 1.00 81.56 177 LYS A CA 1
ATOM 1499 C C . LYS A 1 177 ? -11.997 -1.936 -5.583 1.00 81.56 177 LYS A C 1
ATOM 1501 O O . LYS A 1 177 ? -11.258 -2.424 -6.433 1.00 81.56 177 LYS A O 1
ATOM 1506 N N . LEU A 1 178 ? -13.234 -1.529 -5.855 1.00 81.94 178 LEU A N 1
ATOM 1507 C CA . LEU A 1 178 ? -13.796 -1.565 -7.203 1.00 81.94 178 LEU A CA 1
ATOM 1508 C C . LEU A 1 178 ? -13.119 -0.545 -8.122 1.00 81.94 178 LEU A C 1
ATOM 1510 O O . LEU A 1 178 ? -12.772 -0.873 -9.256 1.00 81.94 178 LEU A O 1
ATOM 1514 N N . SER A 1 179 ? -12.896 0.681 -7.641 1.00 83.19 179 SER A N 1
ATOM 1515 C CA . SER A 1 179 ? -12.338 1.749 -8.471 1.00 83.19 179 SER A CA 1
ATOM 1516 C C . SER A 1 179 ? -10.872 1.507 -8.825 1.00 83.19 179 SER A C 1
ATOM 1518 O O . SER A 1 179 ? -10.497 1.708 -9.982 1.00 83.19 179 SER A O 1
ATOM 1520 N N . ARG A 1 180 ? -10.050 1.019 -7.881 1.00 82.94 180 ARG A N 1
ATOM 1521 C CA . ARG A 1 180 ? -8.613 0.791 -8.105 1.00 82.94 180 ARG A CA 1
ATOM 1522 C C . ARG A 1 180 ? -8.336 -0.230 -9.205 1.00 82.94 180 ARG A C 1
ATOM 1524 O O . ARG A 1 180 ? -7.377 -0.060 -9.947 1.00 82.94 180 ARG A O 1
ATOM 1531 N N . GLU A 1 181 ? -9.190 -1.243 -9.380 1.00 83.31 181 GLU A N 1
ATOM 1532 C CA . GLU A 1 181 ? -9.016 -2.282 -10.411 1.00 83.31 181 GLU A CA 1
ATOM 1533 C C . GLU A 1 181 ? -8.999 -1.713 -11.840 1.00 83.31 181 GLU A C 1
ATOM 1535 O O . GLU A 1 181 ? -8.407 -2.312 -12.743 1.00 83.31 181 GLU A O 1
ATOM 1540 N N . ALA A 1 182 ? -9.587 -0.531 -12.053 1.00 86.44 182 ALA A N 1
ATOM 1541 C CA . ALA A 1 182 ? -9.574 0.184 -13.327 1.00 86.44 182 ALA A CA 1
ATOM 1542 C C . ALA A 1 182 ? -8.386 1.156 -13.487 1.00 86.44 182 ALA A C 1
ATOM 1544 O O . ALA A 1 182 ? -8.177 1.689 -14.577 1.00 86.44 182 ALA A O 1
ATOM 1545 N N . LYS A 1 183 ? -7.591 1.391 -12.438 1.00 87.88 183 LYS A N 1
ATOM 1546 C CA . LYS A 1 183 ? -6.548 2.426 -12.421 1.00 87.88 183 LYS A CA 1
ATOM 1547 C C . LYS A 1 183 ? -5.215 1.938 -12.976 1.00 87.88 183 LYS A C 1
ATOM 1549 O O . LYS A 1 183 ? -4.907 0.742 -12.976 1.00 87.88 183 LYS A O 1
ATOM 1554 N N . VAL A 1 184 ? -4.418 2.891 -13.458 1.00 89.44 184 VAL A N 1
ATOM 1555 C CA . VAL A 1 184 ? -3.061 2.644 -13.969 1.00 89.44 184 VAL A CA 1
ATOM 1556 C C . VAL A 1 184 ? -2.091 2.395 -12.817 1.00 89.44 184 VAL A C 1
ATOM 1558 O O . VAL A 1 184 ? -1.309 1.452 -12.880 1.00 89.44 184 VAL A O 1
ATOM 1561 N N . TRP A 1 185 ? -2.177 3.175 -11.734 1.00 86.06 185 TRP A N 1
ATOM 1562 C CA . TRP A 1 185 ? -1.317 2.991 -10.560 1.00 86.06 185 TRP A CA 1
ATOM 1563 C C . TRP A 1 185 ? -1.476 1.598 -9.933 1.00 86.06 185 TRP A C 1
ATOM 1565 O O . TRP A 1 185 ? -0.500 1.026 -9.453 1.00 86.06 185 TRP A O 1
ATOM 1575 N N . TRP A 1 186 ? -2.677 1.013 -9.993 1.00 86.94 186 TRP A N 1
ATOM 1576 C CA . TRP A 1 186 ? -2.920 -0.353 -9.527 1.00 86.94 186 TRP A CA 1
ATOM 1577 C C . TRP A 1 186 ? -2.274 -1.391 -10.443 1.00 86.94 186 TRP A C 1
ATOM 1579 O O . TRP A 1 186 ? -1.636 -2.320 -9.958 1.00 86.94 186 TRP A O 1
ATOM 1589 N N . ALA A 1 187 ? -2.375 -1.207 -11.763 1.00 89.88 187 ALA A N 1
ATOM 1590 C CA . ALA A 1 187 ? -1.682 -2.054 -12.730 1.00 89.88 187 ALA A CA 1
ATOM 1591 C C . ALA A 1 187 ? -0.156 -2.009 -12.526 1.00 89.88 187 ALA A C 1
ATOM 1593 O O . ALA A 1 187 ? 0.482 -3.056 -12.446 1.00 89.88 187 ALA A O 1
ATOM 1594 N N . HIS A 1 188 ? 0.404 -0.807 -12.351 1.00 88.56 188 HIS A N 1
ATOM 1595 C CA . HIS A 1 188 ? 1.806 -0.597 -11.984 1.00 88.56 188 HIS A CA 1
ATOM 1596 C C . HIS A 1 188 ? 2.175 -1.351 -10.701 1.00 88.56 188 HIS A C 1
ATOM 1598 O O . HIS A 1 188 ? 3.126 -2.129 -10.700 1.00 88.56 188 HIS A O 1
ATOM 1604 N N . TYR A 1 189 ? 1.384 -1.196 -9.637 1.00 83.62 189 TYR A N 1
ATOM 1605 C CA . TYR A 1 189 ? 1.612 -1.879 -8.365 1.00 83.62 189 TYR A CA 1
ATOM 1606 C C . TYR A 1 189 ? 1.626 -3.413 -8.502 1.00 83.62 189 TYR A C 1
ATOM 1608 O O . TYR A 1 189 ? 2.525 -4.065 -7.975 1.00 83.62 189 TYR A O 1
ATOM 1616 N N . GLN A 1 190 ? 0.670 -4.000 -9.232 1.00 85.62 190 GLN A N 1
ATOM 1617 C CA . GLN A 1 190 ? 0.591 -5.456 -9.420 1.00 85.62 190 GLN A CA 1
ATOM 1618 C C . GLN A 1 190 ? 1.759 -6.010 -10.250 1.00 85.62 190 GLN A C 1
ATOM 1620 O O . GLN A 1 190 ? 2.313 -7.052 -9.906 1.00 85.62 190 GLN A O 1
ATOM 1625 N N . ILE A 1 191 ? 2.176 -5.301 -11.303 1.00 89.19 191 ILE A N 1
ATOM 1626 C CA . ILE A 1 191 ? 3.315 -5.696 -12.150 1.00 89.19 191 ILE A CA 1
ATOM 1627 C C . ILE A 1 191 ? 4.628 -5.642 -11.358 1.00 89.19 191 ILE A C 1
ATOM 1629 O O . ILE A 1 191 ? 5.399 -6.599 -11.373 1.00 89.19 191 ILE A O 1
ATOM 1633 N N . CYS A 1 192 ? 4.841 -4.578 -10.584 1.00 84.06 192 CYS A N 1
ATOM 1634 C CA . CYS A 1 192 ? 5.986 -4.442 -9.682 1.00 84.06 192 CYS A CA 1
ATOM 1635 C C . CYS A 1 192 ? 6.013 -5.527 -8.593 1.00 84.06 192 CYS A C 1
ATOM 1637 O O . CYS A 1 192 ? 7.070 -6.075 -8.278 1.00 84.06 192 CYS A O 1
ATOM 1639 N N . ARG A 1 193 ? 4.846 -5.888 -8.039 1.00 80.25 193 ARG A N 1
ATOM 1640 C CA . ARG A 1 193 ? 4.726 -6.979 -7.060 1.00 80.25 193 ARG A CA 1
ATOM 1641 C C . ARG A 1 193 ? 5.092 -8.333 -7.670 1.00 80.25 193 ARG A C 1
ATOM 1643 O O . ARG A 1 193 ? 5.773 -9.120 -7.014 1.00 80.25 193 ARG A O 1
ATOM 1650 N N . LEU A 1 194 ? 4.669 -8.593 -8.909 1.00 85.00 194 LEU A N 1
ATOM 1651 C CA . LEU A 1 194 ? 5.051 -9.799 -9.645 1.00 85.00 194 LEU A CA 1
ATOM 1652 C C . LEU A 1 194 ? 6.566 -9.846 -9.878 1.00 85.00 194 LEU A C 1
ATOM 1654 O O . LEU A 1 194 ? 7.174 -10.876 -9.602 1.00 85.00 194 LEU A O 1
ATOM 1658 N N . ALA A 1 195 ? 7.176 -8.736 -10.311 1.00 84.44 195 ALA A N 1
ATOM 1659 C CA . ALA A 1 195 ? 8.623 -8.629 -10.507 1.00 84.44 195 ALA A CA 1
ATOM 1660 C C . ALA A 1 195 ? 9.401 -8.965 -9.228 1.00 84.44 195 ALA A C 1
ATOM 1662 O O . ALA A 1 195 ? 10.247 -9.859 -9.222 1.00 84.44 195 ALA A O 1
ATOM 1663 N N . ALA A 1 196 ? 9.039 -8.330 -8.110 1.00 76.88 196 ALA A N 1
ATOM 1664 C CA . ALA A 1 196 ? 9.658 -8.596 -6.815 1.00 76.88 196 ALA A CA 1
ATOM 1665 C C . ALA A 1 196 ? 9.498 -10.060 -6.366 1.00 76.88 196 ALA A C 1
ATOM 1667 O O . ALA A 1 196 ? 10.429 -10.647 -5.812 1.00 76.88 196 ALA A O 1
ATOM 1668 N N . GLY A 1 197 ? 8.328 -10.657 -6.614 1.00 76.81 197 GLY A N 1
ATOM 1669 C CA . GLY A 1 197 ? 8.026 -12.037 -6.244 1.00 76.81 197 GLY A CA 1
ATOM 1670 C C . GLY A 1 197 ? 8.754 -13.087 -7.087 1.00 76.81 197 GLY A C 1
ATOM 1671 O O . GLY A 1 197 ? 9.295 -14.040 -6.529 1.00 76.81 197 GLY A O 1
ATOM 1672 N N . VAL A 1 198 ? 8.756 -12.923 -8.411 1.00 82.06 198 VAL A N 1
ATOM 1673 C CA . VAL A 1 198 ? 9.302 -13.898 -9.372 1.00 82.06 198 VAL A CA 1
ATOM 1674 C C . VAL A 1 198 ? 10.823 -13.793 -9.479 1.00 82.06 198 VAL A C 1
ATOM 1676 O O . VAL A 1 198 ? 11.496 -14.819 -9.495 1.00 82.06 198 VAL A O 1
ATOM 1679 N N . LEU A 1 199 ? 11.370 -12.573 -9.508 1.00 79.31 199 LEU A N 1
ATOM 1680 C CA . LEU A 1 199 ? 12.805 -12.324 -9.713 1.00 79.31 199 LEU A CA 1
ATOM 1681 C C . LEU A 1 199 ? 13.587 -12.181 -8.398 1.00 79.31 199 LEU A C 1
ATOM 1683 O O . LEU A 1 199 ? 14.814 -12.150 -8.399 1.00 79.31 199 LEU A O 1
ATOM 1687 N N . GLY A 1 200 ? 12.897 -12.105 -7.256 1.00 69.94 200 GLY A N 1
ATOM 1688 C CA . GLY A 1 200 ? 13.541 -11.999 -5.946 1.00 69.94 200 GLY A CA 1
ATOM 1689 C C . GLY A 1 200 ? 14.187 -10.636 -5.674 1.00 69.94 200 GLY A C 1
ATOM 1690 O O . GLY A 1 200 ? 15.154 -10.563 -4.914 1.00 69.94 200 GLY A O 1
ATOM 1691 N N . LEU A 1 201 ? 13.661 -9.558 -6.271 1.00 68.25 201 LEU A N 1
ATOM 1692 C CA . LEU A 1 201 ? 14.183 -8.198 -6.094 1.00 68.25 201 LEU A CA 1
ATOM 1693 C C . LEU A 1 201 ? 14.126 -7.758 -4.615 1.00 68.25 201 LEU A C 1
ATOM 1695 O O . LEU A 1 201 ? 13.171 -8.043 -3.885 1.00 68.25 201 LEU A O 1
ATOM 1699 N N . LYS A 1 202 ? 15.163 -7.036 -4.162 1.00 59.28 202 LYS A N 1
ATOM 1700 C CA . LYS A 1 202 ? 15.304 -6.502 -2.791 1.00 59.28 202 LYS A CA 1
ATOM 1701 C C . LYS A 1 202 ? 14.375 -5.294 -2.546 1.00 59.28 202 LYS A C 1
ATOM 1703 O O . LYS A 1 202 ? 14.830 -4.175 -2.359 1.00 59.28 202 LYS A O 1
ATOM 1708 N N . GLU A 1 203 ? 13.072 -5.534 -2.473 1.00 51.69 203 GLU A N 1
ATOM 1709 C CA . GLU A 1 203 ? 12.094 -4.669 -1.790 1.00 51.69 203 GLU A CA 1
ATOM 1710 C C . GLU A 1 203 ? 11.086 -5.567 -1.053 1.00 51.69 203 GLU A C 1
ATOM 1712 O O . GLU A 1 203 ? 9.912 -5.657 -1.394 1.00 51.69 203 GLU A O 1
ATOM 1717 N N . GLN A 1 204 ? 11.566 -6.330 -0.067 1.00 48.44 204 GLN A N 1
ATOM 1718 C CA . GLN A 1 204 ? 10.797 -7.439 0.516 1.00 48.44 204 GLN A CA 1
ATOM 1719 C C . GLN A 1 204 ? 9.956 -7.105 1.761 1.00 48.44 204 GLN A C 1
ATOM 1721 O O . GLN A 1 204 ? 9.216 -7.973 2.212 1.00 48.44 204 GLN A O 1
ATOM 1726 N N . GLU A 1 205 ? 9.989 -5.890 2.324 1.00 40.16 205 GLU A N 1
ATOM 1727 C CA . GLU A 1 205 ? 9.346 -5.653 3.636 1.00 40.16 205 GLU A CA 1
ATOM 1728 C C . GLU A 1 205 ? 8.053 -4.818 3.629 1.00 40.16 205 GLU A C 1
ATOM 1730 O O . GLU A 1 205 ? 7.327 -4.831 4.623 1.00 40.16 205 GLU A O 1
ATOM 1735 N N . SER A 1 206 ? 7.718 -4.091 2.556 1.00 45.28 206 SER A N 1
ATOM 1736 C CA . SER A 1 206 ? 6.571 -3.158 2.547 1.00 45.28 206 SER A CA 1
ATOM 1737 C C . SER A 1 206 ? 5.357 -3.614 1.732 1.00 45.28 206 SER A C 1
ATOM 1739 O O . SER A 1 206 ? 4.249 -3.192 2.058 1.00 45.28 206 SER A O 1
ATOM 1741 N N . TYR A 1 207 ? 5.519 -4.480 0.725 1.00 46.97 207 TYR A N 1
ATOM 1742 C CA . TYR A 1 207 ? 4.403 -4.941 -0.121 1.00 46.97 207 TYR A CA 1
ATOM 1743 C C . TYR A 1 207 ? 3.522 -6.022 0.534 1.00 46.97 207 TYR A C 1
ATOM 1745 O O . TYR A 1 207 ? 2.396 -6.229 0.094 1.00 46.97 207 TYR A O 1
ATOM 1753 N N . PHE A 1 208 ? 4.018 -6.686 1.584 1.00 47.66 208 PHE A N 1
ATOM 1754 C CA . PHE A 1 208 ? 3.398 -7.851 2.238 1.00 47.66 208 PHE A CA 1
ATOM 1755 C C . PHE A 1 208 ? 3.195 -7.605 3.735 1.00 47.66 208 PHE A C 1
ATOM 1757 O O . PHE A 1 208 ? 3.671 -8.352 4.593 1.00 47.66 208 PHE A O 1
ATOM 1764 N N . LYS A 1 209 ? 2.572 -6.476 4.086 1.00 41.50 209 LYS A N 1
ATOM 1765 C CA . LYS A 1 209 ? 2.246 -6.203 5.486 1.00 41.50 209 LYS A CA 1
ATOM 1766 C C . LYS A 1 209 ? 0.829 -6.672 5.795 1.00 41.50 209 LYS A C 1
ATOM 1768 O O . LYS A 1 209 ? -0.108 -5.887 5.714 1.00 41.50 209 LYS A O 1
ATOM 1773 N N . ARG A 1 210 ? 0.791 -7.921 6.277 1.00 43.78 210 ARG A N 1
ATOM 1774 C CA . ARG A 1 210 ? -0.245 -8.570 7.096 1.00 43.78 210 ARG A CA 1
ATOM 1775 C C . ARG A 1 210 ? -1.498 -9.032 6.362 1.00 43.78 210 ARG A C 1
ATOM 1777 O O . ARG A 1 210 ? -2.602 -8.636 6.710 1.00 43.78 210 ARG A O 1
ATOM 1784 N N . ASP A 1 211 ? -1.316 -10.037 5.516 1.00 42.22 211 ASP A N 1
ATOM 1785 C CA . ASP A 1 211 ? -2.236 -11.169 5.522 1.00 42.22 211 ASP A CA 1
ATOM 1786 C C . ASP A 1 211 ? -1.437 -12.456 5.304 1.00 42.22 211 ASP A C 1
ATOM 1788 O O . ASP A 1 211 ? -1.199 -12.851 4.167 1.00 42.22 211 ASP A O 1
ATOM 1792 N N . ASN A 1 212 ? -0.934 -13.074 6.386 1.00 49.94 212 ASN A N 1
ATOM 1793 C CA . ASN A 1 212 ? 0.051 -14.163 6.284 1.00 49.94 212 ASN A CA 1
ATOM 1794 C C . ASN A 1 212 ? -0.405 -15.254 5.310 1.00 49.94 212 ASN A C 1
ATOM 1796 O O . ASN A 1 212 ? 0.400 -15.734 4.538 1.00 49.94 212 ASN A O 1
ATOM 1800 N N . ILE A 1 213 ? -1.697 -15.584 5.270 1.00 49.00 213 ILE A N 1
ATOM 1801 C CA . ILE A 1 213 ? -2.211 -16.648 4.403 1.00 49.00 213 ILE A CA 1
ATOM 1802 C C . ILE A 1 213 ? -2.246 -16.221 2.928 1.00 49.00 213 ILE A C 1
ATOM 1804 O O . ILE A 1 213 ? -1.776 -16.966 2.074 1.00 49.00 213 ILE A O 1
ATOM 1808 N N . ILE A 1 214 ? -2.775 -15.036 2.605 1.00 53.44 214 ILE A N 1
ATOM 1809 C CA . ILE A 1 214 ? -2.841 -14.551 1.215 1.00 53.44 214 ILE A CA 1
ATOM 1810 C C . ILE A 1 214 ? -1.445 -14.208 0.698 1.00 53.44 214 ILE A C 1
ATOM 1812 O O . ILE A 1 214 ? -1.113 -14.542 -0.436 1.00 53.44 214 ILE A O 1
ATOM 1816 N N . ASP A 1 215 ? -0.609 -13.588 1.525 1.00 57.56 215 ASP A N 1
ATOM 1817 C CA . ASP A 1 215 ? 0.780 -13.297 1.192 1.00 57.56 215 ASP A CA 1
ATOM 1818 C C . ASP A 1 215 ? 1.604 -14.584 1.054 1.00 57.56 215 ASP A C 1
ATOM 1820 O O . ASP A 1 215 ? 2.425 -14.668 0.142 1.00 57.56 215 ASP A O 1
ATOM 1824 N N . ASP A 1 216 ? 1.348 -15.616 1.868 1.00 58.91 216 ASP A N 1
ATOM 1825 C CA . ASP A 1 216 ? 1.946 -16.944 1.699 1.00 58.91 216 ASP A CA 1
ATOM 1826 C C . ASP A 1 216 ? 1.448 -17.630 0.426 1.00 58.91 216 ASP A C 1
ATOM 1828 O O . ASP A 1 216 ? 2.255 -18.262 -0.256 1.00 58.91 216 ASP A O 1
ATOM 1832 N N . PHE A 1 217 ? 0.175 -17.459 0.045 1.00 62.22 217 PHE A N 1
ATOM 1833 C CA . PHE A 1 217 ? -0.322 -17.910 -1.254 1.00 62.22 217 PHE A CA 1
ATOM 1834 C C . PHE A 1 217 ? 0.380 -17.171 -2.392 1.00 62.22 217 PHE A C 1
ATOM 1836 O O . PHE A 1 217 ? 0.970 -17.826 -3.238 1.00 62.22 217 PHE A O 1
ATOM 1843 N N . TYR A 1 218 ? 0.429 -15.835 -2.397 1.00 68.56 218 TYR A N 1
ATOM 1844 C CA . TYR A 1 218 ? 1.174 -15.074 -3.409 1.00 68.56 218 TYR A CA 1
ATOM 1845 C C . TYR A 1 218 ? 2.641 -15.507 -3.471 1.00 68.56 218 TYR A C 1
ATOM 1847 O O . TYR A 1 218 ? 3.169 -15.755 -4.548 1.00 68.56 218 TYR A O 1
ATOM 1855 N N . LYS A 1 219 ? 3.303 -15.658 -2.323 1.00 70.00 219 LYS A N 1
ATOM 1856 C CA . LYS A 1 219 ? 4.701 -16.091 -2.233 1.00 70.00 219 LYS A CA 1
ATOM 1857 C C . LYS A 1 219 ? 4.898 -17.515 -2.741 1.00 70.00 219 LYS A C 1
ATOM 1859 O O . LYS A 1 219 ? 5.906 -17.790 -3.388 1.00 70.00 219 LYS A O 1
ATOM 1864 N N . TYR A 1 220 ? 3.977 -18.422 -2.435 1.00 67.88 220 TYR A N 1
ATOM 1865 C CA . TYR A 1 220 ? 3.968 -19.779 -2.968 1.00 67.88 220 TYR A CA 1
ATOM 1866 C C . TYR A 1 220 ? 3.799 -19.758 -4.489 1.00 67.88 220 TYR A C 1
ATOM 1868 O O . TYR A 1 220 ? 4.603 -20.352 -5.198 1.00 67.88 220 TYR A O 1
ATOM 1876 N N . GLU A 1 221 ? 2.826 -19.004 -4.989 1.00 71.44 221 GLU A N 1
ATOM 1877 C CA . GLU A 1 221 ? 2.509 -18.882 -6.411 1.00 71.44 221 GLU A CA 1
ATOM 1878 C C . GLU A 1 221 ? 3.686 -18.276 -7.187 1.00 71.44 221 GLU A C 1
ATOM 1880 O O . GLU A 1 221 ? 4.105 -18.831 -8.198 1.00 71.44 221 GLU A O 1
ATOM 1885 N N . PHE A 1 222 ? 4.307 -17.210 -6.672 1.00 79.00 222 PHE A N 1
ATOM 1886 C CA . PHE A 1 222 ? 5.518 -16.626 -7.253 1.00 79.00 222 PHE A CA 1
ATOM 1887 C C . PHE A 1 222 ? 6.687 -17.614 -7.275 1.00 79.00 222 PHE A C 1
ATOM 1889 O O . PHE A 1 222 ? 7.379 -17.719 -8.284 1.00 79.00 222 PHE A O 1
ATOM 1896 N N . LYS A 1 223 ? 6.889 -18.382 -6.195 1.00 72.69 223 LYS A N 1
ATOM 1897 C CA . LYS A 1 223 ? 7.924 -19.427 -6.140 1.00 72.69 223 LYS A CA 1
ATOM 1898 C C . LYS A 1 223 ? 7.672 -20.540 -7.146 1.00 72.69 223 LYS A C 1
ATOM 1900 O O . LYS A 1 223 ? 8.623 -21.043 -7.731 1.00 72.69 223 LYS A O 1
ATOM 1905 N N . GLU A 1 224 ? 6.430 -20.968 -7.313 1.00 73.44 224 GLU A N 1
ATOM 1906 C CA . GLU A 1 224 ? 6.094 -22.013 -8.274 1.00 73.44 224 GLU A CA 1
ATOM 1907 C C . GLU A 1 224 ? 6.220 -21.499 -9.714 1.00 73.44 224 GLU A C 1
ATOM 1909 O O . GLU A 1 224 ? 6.780 -22.214 -10.540 1.00 73.44 224 GLU A O 1
ATOM 1914 N N . VAL A 1 225 ? 5.849 -20.245 -10.005 1.00 76.38 225 VAL A N 1
ATOM 1915 C CA . VAL A 1 225 ? 6.144 -19.594 -11.298 1.00 76.38 225 VAL A CA 1
ATOM 1916 C C . VAL A 1 225 ? 7.653 -19.534 -11.550 1.00 76.38 225 VAL A C 1
ATOM 1918 O O . VAL A 1 225 ? 8.102 -19.963 -12.609 1.00 76.38 225 VAL A O 1
ATOM 1921 N N . ALA A 1 226 ? 8.447 -19.099 -10.567 1.00 73.62 226 ALA A N 1
ATOM 1922 C CA . ALA A 1 226 ? 9.907 -19.034 -10.679 1.00 73.62 226 ALA A CA 1
ATOM 1923 C C . ALA A 1 226 ? 10.563 -20.412 -10.907 1.00 73.62 226 ALA A C 1
ATOM 1925 O O . ALA A 1 226 ? 11.637 -20.502 -11.494 1.00 73.62 226 ALA A O 1
ATOM 1926 N N . LYS A 1 227 ? 9.914 -21.500 -10.470 1.00 76.31 227 LYS A N 1
ATOM 1927 C CA . LYS A 1 227 ? 10.341 -22.889 -10.720 1.00 76.31 227 LYS A CA 1
ATOM 1928 C C . LYS A 1 227 ? 9.788 -23.487 -12.021 1.00 76.31 227 LYS A C 1
ATOM 1930 O O . LYS A 1 227 ? 10.110 -24.632 -12.324 1.00 76.31 227 LYS A O 1
ATOM 1935 N N . GLY A 1 228 ? 8.935 -22.771 -12.756 1.00 72.44 228 GLY A N 1
ATOM 1936 C CA . GLY A 1 228 ? 8.285 -23.268 -13.975 1.00 72.44 228 GLY A CA 1
ATOM 1937 C C . GLY A 1 228 ? 7.006 -24.094 -13.764 1.00 72.44 228 GLY A C 1
ATOM 1938 O O . GLY A 1 228 ? 6.534 -24.742 -14.693 1.00 72.44 228 GLY A O 1
ATOM 1939 N N . ASN A 1 229 ? 6.409 -24.082 -12.568 1.00 66.94 229 ASN A N 1
ATOM 1940 C CA . ASN A 1 229 ? 5.311 -24.970 -12.161 1.00 66.94 229 ASN A CA 1
ATOM 1941 C C . ASN A 1 229 ? 3.917 -24.301 -12.169 1.00 66.94 229 ASN A C 1
ATOM 1943 O O . ASN A 1 229 ? 3.224 -24.279 -11.153 1.00 66.94 229 ASN A O 1
ATOM 1947 N N . VAL A 1 230 ? 3.437 -23.798 -13.311 1.00 59.50 230 VAL A N 1
ATOM 1948 C CA . VAL A 1 230 ? 2.184 -22.990 -13.366 1.00 59.50 230 VAL A CA 1
ATOM 1949 C C . VAL A 1 230 ? 0.882 -23.784 -13.247 1.00 59.50 230 VAL A C 1
ATOM 1951 O O . VAL A 1 230 ? -0.163 -23.230 -12.908 1.00 59.50 230 VAL A O 1
ATOM 1954 N N . ASN A 1 231 ? 0.912 -25.098 -13.491 1.00 57.94 231 ASN A N 1
ATOM 1955 C CA . ASN A 1 231 ? -0.273 -25.957 -13.335 1.00 57.94 231 ASN A CA 1
ATOM 1956 C C . ASN A 1 231 ? -0.741 -26.048 -11.871 1.00 57.94 231 ASN A C 1
ATOM 1958 O O . ASN A 1 231 ? -1.842 -26.522 -11.600 1.00 57.94 231 ASN A O 1
ATOM 1962 N N . ARG A 1 232 ? 0.094 -25.583 -10.932 1.00 55.34 232 ARG A N 1
ATOM 1963 C CA . ARG A 1 232 ? -0.185 -25.510 -9.495 1.00 55.34 232 ARG A CA 1
ATOM 1964 C C . ARG A 1 232 ? -0.478 -24.087 -9.004 1.00 55.34 232 ARG A C 1
ATOM 1966 O O . ARG A 1 232 ? -0.830 -23.950 -7.841 1.00 55.34 232 ARG A O 1
ATOM 1973 N N . THR A 1 233 ? -0.384 -23.070 -9.873 1.00 53.66 233 THR A N 1
ATOM 1974 C CA . THR A 1 233 ? -0.536 -21.640 -9.531 1.00 53.66 233 THR A CA 1
ATOM 1975 C C . THR A 1 233 ? -1.770 -20.925 -10.134 1.00 53.66 233 THR A C 1
ATOM 1977 O O . THR A 1 233 ? -1.649 -19.817 -10.673 1.00 53.66 233 THR A O 1
ATOM 1980 N N . PRO A 1 234 ? -2.979 -21.527 -10.194 1.00 53.97 234 PRO A N 1
ATOM 1981 C CA . PRO A 1 234 ? -4.121 -20.846 -10.798 1.00 53.97 234 PRO A CA 1
ATOM 1982 C C . PRO A 1 234 ? -4.901 -19.931 -9.847 1.00 53.97 234 PRO A C 1
ATOM 1984 O O . PRO A 1 234 ? -5.714 -19.148 -10.335 1.00 53.97 234 PRO A O 1
ATOM 1987 N N . ILE A 1 235 ? -4.723 -20.038 -8.527 1.00 57.69 235 ILE A N 1
ATOM 1988 C CA . ILE A 1 235 ? -5.719 -19.515 -7.579 1.00 57.69 235 ILE A CA 1
ATOM 1989 C C . ILE A 1 235 ? -5.609 -17.996 -7.425 1.00 57.69 235 ILE A C 1
ATOM 1991 O O . ILE A 1 235 ? -6.633 -17.325 -7.312 1.00 57.69 235 ILE A O 1
ATOM 1995 N N . VAL A 1 236 ? -4.389 -17.451 -7.458 1.00 65.62 236 VAL A N 1
ATOM 1996 C CA . VAL A 1 236 ? -4.145 -16.041 -7.112 1.00 65.62 236 VAL A CA 1
ATOM 1997 C C . VAL A 1 236 ? -3.603 -15.220 -8.294 1.00 65.62 236 VAL A C 1
ATOM 1999 O O . VAL A 1 236 ? -3.870 -14.020 -8.395 1.00 65.62 236 VAL A O 1
ATOM 2002 N N . LEU A 1 237 ? -2.906 -15.853 -9.247 1.00 73.44 237 LEU A N 1
ATOM 2003 C CA . LEU A 1 237 ? -2.386 -15.199 -10.455 1.00 73.44 237 LEU A CA 1
ATOM 2004 C C . LEU A 1 237 ? -3.298 -15.426 -11.669 1.00 73.44 237 LEU A C 1
ATOM 2006 O O . LEU A 1 237 ? -3.186 -16.406 -12.415 1.00 73.44 237 LEU A O 1
ATOM 2010 N N . HIS A 1 238 ? -4.201 -14.472 -11.898 1.00 81.88 238 HIS A N 1
ATOM 2011 C CA . HIS A 1 238 ? -5.129 -14.500 -13.027 1.00 81.88 238 HIS A CA 1
ATOM 2012 C C . HIS A 1 238 ? -4.504 -13.887 -14.285 1.00 81.88 238 HIS A C 1
ATOM 2014 O O . HIS A 1 238 ? -4.405 -12.665 -14.404 1.00 81.88 238 HIS A O 1
ATOM 2020 N N . GLU A 1 239 ? -4.152 -14.728 -15.260 1.00 86.06 239 GLU A N 1
ATOM 2021 C CA . GLU A 1 239 ? -3.566 -14.306 -16.543 1.00 86.06 239 GLU A CA 1
ATOM 2022 C C . GLU A 1 239 ? -4.395 -13.207 -17.231 1.00 86.06 239 GLU A C 1
ATOM 2024 O O . GLU A 1 239 ? -3.852 -12.191 -17.655 1.00 86.06 239 GLU A O 1
ATOM 2029 N N . ALA A 1 240 ? -5.726 -13.349 -17.250 1.00 87.69 240 ALA A N 1
ATOM 2030 C CA . ALA A 1 240 ? -6.632 -12.357 -17.829 1.00 87.69 240 ALA A CA 1
ATOM 2031 C C . ALA A 1 240 ? -6.505 -10.967 -17.176 1.00 87.69 240 ALA A C 1
ATOM 2033 O O . ALA A 1 240 ? -6.564 -9.957 -17.875 1.00 87.69 240 ALA A O 1
ATOM 2034 N N . LYS A 1 241 ? -6.285 -10.899 -15.854 1.00 88.69 241 LYS A N 1
ATOM 2035 C CA . LYS A 1 241 ? -6.067 -9.621 -15.159 1.00 88.69 241 LYS A CA 1
ATOM 2036 C C . LYS A 1 241 ? -4.720 -9.015 -15.534 1.00 88.69 241 LYS A C 1
ATOM 2038 O O . LYS A 1 241 ? -4.659 -7.832 -15.846 1.00 88.69 241 LYS A O 1
ATOM 2043 N N . TYR A 1 242 ? -3.667 -9.830 -15.571 1.00 90.81 242 TYR A N 1
ATOM 2044 C CA . TYR A 1 242 ? -2.330 -9.368 -15.936 1.00 90.81 242 TYR A CA 1
ATOM 2045 C C . TYR A 1 242 ? -2.243 -8.886 -17.385 1.00 90.81 242 TYR A C 1
ATOM 2047 O O . TYR A 1 242 ? -1.587 -7.877 -17.614 1.00 90.81 242 TYR A O 1
ATOM 2055 N N . LYS A 1 243 ? -2.969 -9.505 -18.329 1.00 93.19 243 LYS A N 1
ATOM 2056 C CA . LYS A 1 243 ? -3.118 -8.988 -19.704 1.00 93.19 243 LYS A CA 1
ATOM 2057 C C . LYS A 1 243 ? -3.725 -7.583 -19.721 1.00 93.19 243 LYS A C 1
ATOM 2059 O O . LYS A 1 243 ? -3.198 -6.685 -20.364 1.00 93.19 243 LYS A O 1
ATOM 2064 N N . VAL A 1 244 ? -4.796 -7.360 -18.959 1.00 93.38 244 VAL A N 1
ATOM 2065 C CA . VAL A 1 244 ? -5.419 -6.029 -18.857 1.00 93.38 244 VAL A CA 1
ATOM 2066 C C . VAL A 1 244 ? -4.476 -5.019 -18.199 1.00 93.38 244 VAL A C 1
ATOM 2068 O O . VAL A 1 244 ? -4.372 -3.881 -18.657 1.00 93.38 244 VAL A O 1
ATOM 2071 N N . TRP A 1 245 ? -3.789 -5.414 -17.127 1.00 94.25 245 TRP A N 1
ATOM 2072 C CA . TRP A 1 245 ? -2.883 -4.533 -16.395 1.00 94.25 245 TRP A CA 1
ATOM 2073 C C . TRP A 1 245 ? -1.655 -4.144 -17.219 1.00 94.25 245 TRP A C 1
ATOM 2075 O O . TRP A 1 245 ? -1.336 -2.955 -17.262 1.00 94.25 245 TRP A O 1
ATOM 2085 N N . ILE A 1 246 ? -1.009 -5.090 -17.909 1.00 95.19 246 ILE A N 1
ATOM 2086 C CA . ILE A 1 246 ? 0.174 -4.790 -18.724 1.00 95.19 246 ILE A CA 1
ATOM 2087 C C . ILE A 1 246 ? -0.174 -3.854 -19.879 1.00 95.19 246 ILE A C 1
ATOM 2089 O O . ILE A 1 246 ? 0.476 -2.821 -20.020 1.00 95.19 246 ILE A O 1
ATOM 2093 N N . SER A 1 247 ? -1.262 -4.107 -20.617 1.00 95.00 247 SER A N 1
ATOM 2094 C CA . SER A 1 247 ? -1.702 -3.210 -21.692 1.00 95.00 247 SER A CA 1
ATOM 2095 C C . SER A 1 247 ? -2.065 -1.821 -21.166 1.00 95.00 247 SER A C 1
ATOM 2097 O O . SER A 1 247 ? -1.705 -0.813 -21.769 1.00 95.00 247 SER A O 1
ATOM 2099 N N . ARG A 1 248 ? -2.749 -1.731 -20.017 1.00 94.50 248 ARG A N 1
ATOM 2100 C CA . ARG A 1 248 ? -3.105 -0.439 -19.412 1.00 94.50 248 ARG A CA 1
ATOM 2101 C C . ARG A 1 248 ? -1.869 0.364 -19.014 1.00 94.50 248 ARG A C 1
ATOM 2103 O O . ARG A 1 248 ? -1.812 1.561 -19.288 1.00 94.50 248 ARG A O 1
ATOM 2110 N N . LEU A 1 249 ? -0.909 -0.280 -18.354 1.00 94.25 249 LEU A N 1
ATOM 2111 C CA . LEU A 1 249 ? 0.329 0.366 -17.936 1.00 94.25 249 LEU A CA 1
ATOM 2112 C C . LEU A 1 249 ? 1.159 0.803 -19.145 1.00 94.25 249 LEU A C 1
ATOM 2114 O O . LEU A 1 249 ? 1.641 1.934 -19.185 1.00 94.25 249 LEU A O 1
ATOM 2118 N N . HIS A 1 250 ? 1.276 -0.066 -20.145 1.00 93.56 250 HIS A N 1
ATOM 2119 C CA . HIS A 1 250 ? 2.010 0.207 -21.372 1.00 93.56 250 HIS A CA 1
ATOM 2120 C C . HIS A 1 250 ? 1.414 1.393 -22.145 1.00 93.56 250 HIS A C 1
ATOM 2122 O O . HIS A 1 250 ? 2.115 2.361 -22.432 1.00 93.56 250 HIS A O 1
ATOM 2128 N N . ASN A 1 251 ? 0.094 1.402 -22.359 1.00 92.69 251 ASN A N 1
ATOM 2129 C CA . ASN A 1 251 ? -0.612 2.497 -23.037 1.00 92.69 251 ASN A CA 1
ATOM 2130 C C . ASN A 1 251 ? -0.538 3.832 -22.282 1.00 92.69 251 ASN A C 1
ATOM 2132 O O . ASN A 1 251 ? -0.684 4.895 -22.883 1.00 92.69 251 ASN A O 1
ATOM 2136 N N . PHE A 1 252 ? -0.323 3.801 -20.967 1.00 91.25 252 PHE A N 1
ATOM 2137 C CA . PHE A 1 252 ? -0.061 5.005 -20.187 1.00 91.25 252 PHE A CA 1
ATOM 2138 C C . PHE A 1 252 ? 1.383 5.500 -20.352 1.00 91.25 252 PHE A C 1
ATOM 2140 O O . PHE A 1 252 ? 1.604 6.707 -20.487 1.00 91.25 252 PHE A O 1
ATOM 2147 N N . LEU A 1 253 ? 2.352 4.583 -20.320 1.00 88.25 253 LEU A N 1
ATOM 2148 C CA . LEU A 1 253 ? 3.785 4.873 -20.364 1.00 88.25 253 LEU A CA 1
ATOM 2149 C C . LEU A 1 253 ? 4.251 5.348 -21.742 1.00 88.25 253 LEU A C 1
ATOM 2151 O O . LEU A 1 253 ? 4.931 6.368 -21.834 1.00 88.25 253 LEU A O 1
ATOM 2155 N N . MET A 1 254 ? 3.869 4.642 -22.807 1.00 88.06 254 MET A N 1
ATOM 2156 C CA . MET A 1 254 ? 4.418 4.868 -24.146 1.00 88.06 254 MET A CA 1
ATOM 2157 C C . MET A 1 254 ? 4.220 6.296 -24.663 1.00 88.06 254 MET A C 1
ATOM 2159 O O . MET A 1 254 ? 5.214 6.910 -25.050 1.00 88.06 254 MET A O 1
ATOM 2163 N N . PRO A 1 255 ? 3.017 6.905 -24.591 1.00 85.62 255 PRO A N 1
ATOM 2164 C CA . PRO A 1 255 ? 2.835 8.281 -25.047 1.00 85.62 255 PRO A CA 1
ATOM 2165 C C . PRO A 1 255 ? 3.652 9.295 -24.245 1.00 85.62 255 PRO A C 1
ATOM 2167 O O . PRO A 1 255 ? 3.984 10.348 -24.775 1.00 85.62 255 PRO A O 1
ATOM 2170 N N . ARG A 1 256 ? 3.965 9.005 -22.977 1.00 82.31 256 ARG A N 1
ATOM 2171 C CA . ARG A 1 256 ? 4.774 9.889 -22.125 1.00 82.31 256 ARG A CA 1
ATOM 2172 C C . ARG A 1 256 ? 6.247 9.802 -22.498 1.00 82.31 256 ARG A C 1
ATOM 2174 O O . ARG A 1 256 ? 6.906 10.820 -22.621 1.00 82.31 256 ARG A O 1
ATOM 2181 N N . LEU A 1 257 ? 6.747 8.599 -22.762 1.00 78.06 257 LEU A N 1
ATOM 2182 C CA . LEU A 1 257 ? 8.135 8.401 -23.181 1.00 78.06 257 LEU A CA 1
ATOM 2183 C C . LEU A 1 257 ? 8.388 8.863 -24.626 1.00 78.06 257 LEU A C 1
ATOM 2185 O O . LEU A 1 257 ? 9.479 9.327 -24.938 1.00 78.06 257 LEU A O 1
ATOM 2189 N N . GLN A 1 258 ? 7.385 8.761 -25.505 1.00 75.81 258 GLN A N 1
ATOM 2190 C CA . GLN A 1 258 ? 7.506 9.106 -26.927 1.00 75.81 258 GLN A CA 1
ATOM 2191 C C . GLN A 1 258 ? 7.301 10.598 -27.235 1.00 75.81 258 GLN A C 1
ATOM 2193 O O . GLN A 1 258 ? 7.875 11.084 -28.209 1.00 75.81 258 GLN A O 1
ATOM 2198 N N . ASN A 1 259 ? 6.494 11.328 -26.454 1.00 65.88 259 ASN A N 1
ATOM 2199 C CA . ASN A 1 259 ? 6.137 12.717 -26.782 1.00 65.88 259 ASN A CA 1
ATOM 2200 C C . ASN A 1 259 ? 7.080 13.787 -26.214 1.00 65.88 259 ASN A C 1
ATOM 2202 O O . ASN A 1 259 ? 6.872 14.969 -26.487 1.00 65.88 259 ASN A O 1
ATOM 2206 N N . ASP A 1 260 ? 8.128 13.436 -25.465 1.00 51.56 260 ASP A N 1
ATOM 2207 C CA . ASP A 1 260 ? 8.777 14.431 -24.617 1.00 51.56 260 ASP A CA 1
ATOM 2208 C C . ASP A 1 260 ? 10.047 15.104 -25.164 1.00 51.56 260 ASP A C 1
ATOM 2210 O O . ASP A 1 260 ? 11.171 14.900 -24.715 1.00 51.56 260 ASP A O 1
ATOM 2214 N N . GLY A 1 261 ? 9.786 16.104 -26.015 1.00 42.19 261 GLY A N 1
ATOM 2215 C CA . GLY A 1 261 ? 10.404 17.430 -25.884 1.00 42.19 261 GLY A CA 1
ATOM 2216 C C . GLY A 1 261 ? 9.804 18.280 -24.742 1.00 42.19 261 GLY A C 1
ATOM 2217 O O . GLY A 1 261 ? 10.195 19.436 -24.579 1.00 42.19 261 GLY A O 1
ATOM 2218 N N . SER A 1 262 ? 8.870 17.736 -23.949 1.00 36.22 262 SER A N 1
ATOM 2219 C CA . SER A 1 262 ? 8.181 18.402 -22.835 1.00 36.22 262 SER A CA 1
ATOM 2220 C C . SER A 1 262 ? 8.294 17.698 -21.473 1.00 36.22 262 SER A C 1
ATOM 2222 O O . SER A 1 262 ? 7.691 18.192 -20.517 1.00 36.22 262 SER A O 1
ATOM 2224 N N . PHE A 1 263 ? 9.160 16.679 -21.314 1.00 38.81 263 PHE A N 1
ATOM 2225 C CA . PHE A 1 263 ? 9.653 16.276 -19.991 1.00 38.81 263 PHE A CA 1
ATOM 2226 C C . PHE A 1 263 ? 10.607 17.392 -19.568 1.00 38.81 263 PHE A C 1
ATOM 2228 O O . PHE A 1 263 ? 11.832 17.278 -19.584 1.00 38.81 263 PHE A O 1
ATOM 2235 N N . GLN A 1 264 ? 10.036 18.522 -19.158 1.00 37.91 264 GLN A N 1
ATOM 2236 C CA . GLN A 1 264 ? 10.575 19.095 -17.952 1.00 37.91 264 GLN A CA 1
ATOM 2237 C C . GLN A 1 264 ? 10.330 18.012 -16.905 1.00 37.91 264 GLN A C 1
ATOM 2239 O O . GLN A 1 264 ? 9.166 17.622 -16.746 1.00 37.91 264 GLN A O 1
ATOM 2244 N N . PRO A 1 265 ? 11.374 17.472 -16.237 1.00 34.97 265 PRO A N 1
ATOM 2245 C CA . PRO A 1 265 ? 11.133 16.727 -15.010 1.00 34.97 265 PRO A CA 1
ATOM 2246 C C . PRO A 1 265 ? 10.137 17.577 -14.255 1.00 34.97 265 PRO A C 1
ATOM 2248 O O . PRO A 1 265 ? 10.351 18.795 -14.201 1.00 34.97 265 PRO A O 1
ATOM 2251 N N . ALA A 1 266 ? 9.015 16.985 -13.825 1.00 35.88 266 ALA A N 1
ATOM 2252 C CA . ALA A 1 266 ? 8.027 17.725 -13.070 1.00 35.88 266 ALA A CA 1
ATOM 2253 C C . ALA A 1 266 ? 8.838 18.598 -12.121 1.00 35.88 266 ALA A C 1
ATOM 2255 O O . ALA A 1 266 ? 9.622 18.073 -11.319 1.00 35.88 266 ALA A O 1
ATOM 2256 N N . ASN A 1 267 ? 8.734 19.919 -12.282 1.00 38.78 267 ASN A N 1
ATOM 2257 C CA . ASN A 1 267 ? 9.034 20.813 -11.193 1.00 38.78 267 ASN A CA 1
ATOM 2258 C C . ASN A 1 267 ? 7.975 20.413 -10.165 1.00 38.78 267 ASN A C 1
ATOM 2260 O O . ASN A 1 267 ? 6.951 21.069 -10.022 1.00 38.78 267 ASN A O 1
ATOM 2264 N N . ARG A 1 268 ? 8.193 19.272 -9.486 1.00 40.28 268 ARG A N 1
ATOM 2265 C CA . ARG A 1 268 ? 7.826 19.103 -8.104 1.00 40.28 268 ARG A CA 1
ATOM 2266 C C . ARG A 1 268 ? 8.350 20.400 -7.546 1.00 40.28 268 ARG A C 1
ATOM 2268 O O . ARG A 1 268 ? 9.563 20.623 -7.564 1.00 40.28 268 ARG A O 1
ATOM 2275 N N . GLU A 1 269 ? 7.451 21.304 -7.191 1.00 42.72 269 GLU A N 1
ATOM 2276 C CA . GLU A 1 269 ? 7.804 22.287 -6.195 1.00 42.72 269 GLU A CA 1
ATOM 2277 C C . GLU A 1 269 ? 8.338 21.442 -5.048 1.00 42.72 269 GLU A C 1
ATOM 2279 O O . GLU A 1 269 ? 7.594 20.746 -4.358 1.00 42.72 269 GLU A O 1
ATOM 2284 N N . ILE A 1 270 ? 9.665 21.333 -4.990 1.00 47.00 270 ILE A N 1
ATOM 2285 C CA . ILE A 1 270 ? 10.337 20.611 -3.937 1.00 47.00 270 ILE A CA 1
ATOM 2286 C C . ILE A 1 270 ? 9.925 21.403 -2.716 1.00 47.00 270 ILE A C 1
ATOM 2288 O O . ILE A 1 270 ? 10.307 22.567 -2.581 1.00 47.00 270 ILE A O 1
ATOM 2292 N N . ASP A 1 271 ? 9.073 20.813 -1.882 1.00 51.72 271 ASP A N 1
ATOM 2293 C CA . ASP A 1 271 ? 8.691 21.434 -0.631 1.00 51.72 271 ASP A CA 1
ATOM 2294 C C . ASP A 1 271 ? 9.944 21.460 0.244 1.00 51.72 271 ASP A C 1
ATOM 2296 O O . ASP A 1 271 ? 10.251 20.529 0.991 1.00 51.72 271 ASP A O 1
ATOM 2300 N N . PHE A 1 272 ? 10.700 22.553 0.135 1.00 56.25 272 PHE A N 1
ATOM 2301 C CA . PHE A 1 272 ? 11.916 22.774 0.904 1.00 56.25 272 PHE A CA 1
ATOM 2302 C C . PHE A 1 272 ? 11.625 22.887 2.414 1.00 56.25 272 PHE A C 1
ATOM 2304 O O . PHE A 1 272 ? 12.557 22.970 3.218 1.00 56.25 272 PHE A O 1
ATOM 2311 N N . SER A 1 273 ? 10.347 22.855 2.821 1.00 52.22 273 SER A N 1
ATOM 2312 C CA . SER A 1 273 ? 9.900 22.779 4.209 1.00 52.22 273 SER A CA 1
ATOM 2313 C C . SER A 1 273 ? 9.716 21.340 4.737 1.00 52.22 273 SER A C 1
ATOM 2315 O O . SER A 1 273 ? 9.586 21.168 5.958 1.00 52.22 273 SER A O 1
ATOM 2317 N N . ASP A 1 274 ? 9.776 20.305 3.886 1.00 60.88 274 ASP A N 1
ATOM 2318 C CA . ASP A 1 274 ? 9.670 18.897 4.292 1.00 60.88 274 ASP A CA 1
ATOM 2319 C C . ASP A 1 274 ? 10.958 18.403 4.983 1.00 60.88 274 ASP A C 1
ATOM 2321 O O . ASP A 1 274 ? 12.030 18.219 4.396 1.00 60.88 274 ASP A O 1
ATOM 2325 N N . THR A 1 275 ? 10.841 18.139 6.286 1.00 59.25 275 THR A N 1
ATOM 2326 C CA . THR A 1 275 ? 11.956 17.673 7.121 1.00 59.25 275 THR A CA 1
ATOM 2327 C C . THR A 1 275 ? 12.437 16.255 6.800 1.00 59.25 275 THR A C 1
ATOM 2329 O O . THR A 1 275 ? 13.604 15.951 7.068 1.00 59.25 275 THR A O 1
ATOM 2332 N N . ALA A 1 276 ? 11.587 15.391 6.235 1.00 54.62 276 ALA A N 1
ATOM 2333 C CA . ALA A 1 276 ? 11.949 14.026 5.863 1.00 54.62 276 ALA A CA 1
ATOM 2334 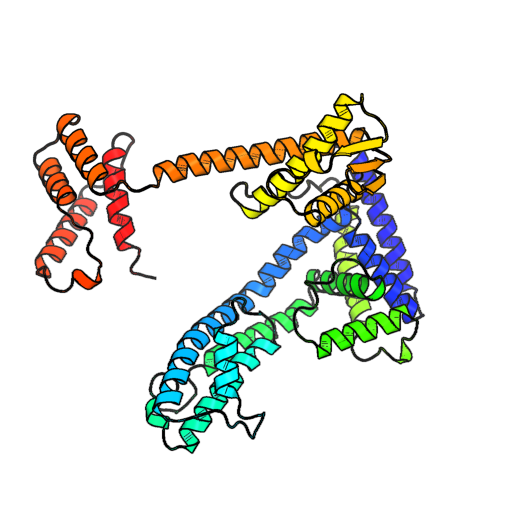C C . ALA A 1 276 ? 12.778 14.019 4.573 1.00 54.62 276 ALA A C 1
ATOM 2336 O O . ALA A 1 276 ? 13.860 13.425 4.548 1.00 54.62 276 ALA A O 1
ATOM 2337 N N . GLN A 1 277 ? 12.341 14.768 3.556 1.00 63.22 277 GLN A N 1
ATOM 2338 C CA . GLN A 1 277 ? 13.100 14.959 2.314 1.00 63.22 277 GLN A CA 1
ATOM 2339 C C . GLN A 1 277 ? 14.449 15.632 2.572 1.00 63.22 277 GLN A C 1
ATOM 2341 O O . GLN A 1 277 ? 15.472 15.158 2.080 1.00 63.22 277 GLN A O 1
ATOM 2346 N N . ARG A 1 278 ? 14.489 16.651 3.443 1.00 69.94 278 ARG A N 1
ATOM 2347 C CA . ARG A 1 278 ? 15.741 17.284 3.885 1.00 69.94 278 ARG A CA 1
ATOM 2348 C C . ARG A 1 278 ? 16.716 16.276 4.494 1.00 69.94 278 ARG A C 1
ATOM 2350 O O . ARG A 1 278 ? 17.891 16.275 4.143 1.00 69.94 278 ARG A O 1
ATOM 2357 N N . ARG A 1 279 ? 16.246 15.419 5.410 1.00 66.88 279 ARG A N 1
ATOM 2358 C CA . ARG A 1 279 ? 17.088 14.385 6.042 1.00 66.88 279 ARG A CA 1
ATOM 2359 C C . ARG A 1 279 ? 17.576 13.359 5.021 1.00 66.88 279 ARG A C 1
ATOM 2361 O O . ARG A 1 279 ? 18.725 12.944 5.105 1.00 66.88 279 ARG A O 1
ATOM 2368 N N . GLY A 1 280 ? 16.739 12.963 4.062 1.00 70.06 280 GLY A N 1
ATOM 2369 C CA . GLY A 1 280 ? 17.148 12.099 2.950 1.00 70.06 280 GLY A CA 1
ATOM 2370 C C . GLY A 1 280 ? 18.221 12.746 2.065 1.00 70.06 280 GLY A C 1
ATOM 2371 O O . GLY A 1 280 ? 19.207 12.101 1.713 1.00 70.06 280 GLY A O 1
ATOM 2372 N N . MET A 1 281 ? 18.084 14.042 1.779 1.00 77.94 281 MET A N 1
ATOM 2373 C CA . MET A 1 281 ? 19.047 14.802 0.980 1.00 77.94 281 MET A CA 1
ATOM 2374 C C . MET A 1 281 ? 20.374 15.023 1.716 1.00 77.94 281 MET A C 1
ATOM 2376 O O . MET A 1 281 ? 21.433 14.790 1.148 1.00 77.94 281 MET A O 1
ATOM 2380 N N . GLU A 1 282 ? 20.334 15.390 2.999 1.00 77.25 282 GLU A N 1
ATOM 2381 C CA . GLU A 1 282 ? 21.511 15.464 3.881 1.00 77.25 282 GLU A CA 1
ATOM 2382 C C . GLU A 1 282 ? 22.226 14.106 3.950 1.00 77.25 282 GLU A C 1
ATOM 2384 O O . GLU A 1 282 ? 23.458 14.019 3.958 1.00 77.25 282 GLU A O 1
ATOM 2389 N N . LYS A 1 283 ? 21.449 13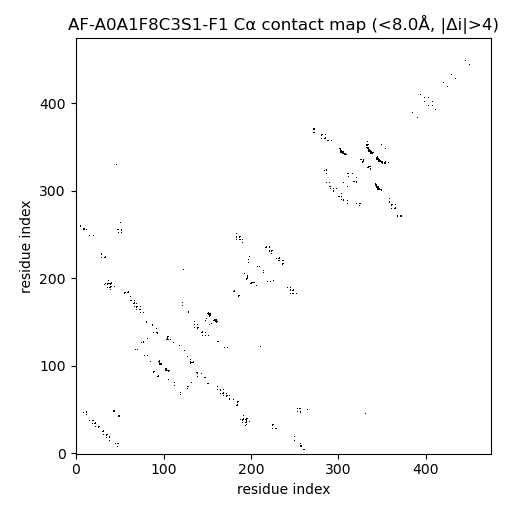.015 3.930 1.00 79.62 283 LYS A N 1
ATOM 2390 C CA . LYS A 1 283 ? 21.995 11.667 3.840 1.00 79.62 283 LYS A CA 1
ATOM 2391 C C . LYS A 1 283 ? 22.798 11.453 2.564 1.00 79.62 283 LYS A C 1
ATOM 2393 O O . LYS A 1 283 ? 23.986 11.147 2.629 1.00 79.62 283 LYS A O 1
ATOM 2398 N N . ARG A 1 284 ? 22.182 11.674 1.415 1.00 80.75 284 ARG A N 1
ATOM 2399 C CA . ARG A 1 284 ? 22.850 11.522 0.123 1.00 80.75 284 ARG A CA 1
ATOM 2400 C C . ARG A 1 284 ? 24.057 12.457 -0.034 1.00 80.75 284 ARG A C 1
ATOM 2402 O O . ARG A 1 284 ? 25.094 12.025 -0.526 1.00 80.75 284 ARG A O 1
ATOM 2409 N N . TRP A 1 285 ? 23.937 13.700 0.432 1.00 86.62 285 TRP A N 1
ATOM 2410 C CA . TRP A 1 285 ? 24.978 14.720 0.339 1.00 86.62 285 TRP A CA 1
ATOM 2411 C C . TRP A 1 285 ? 26.260 14.348 1.087 1.00 86.62 285 TRP A C 1
ATOM 2413 O O . TRP A 1 285 ? 27.334 14.441 0.503 1.00 86.62 285 TRP A O 1
ATOM 2423 N N . ASP A 1 286 ? 26.177 13.886 2.338 1.00 83.81 286 ASP A N 1
ATOM 2424 C CA . ASP A 1 286 ? 27.389 13.581 3.118 1.00 83.81 286 ASP A CA 1
ATOM 2425 C C . ASP A 1 286 ? 28.204 12.434 2.483 1.00 83.81 286 ASP A C 1
ATOM 2427 O O . ASP A 1 286 ? 29.429 12.522 2.404 1.00 83.81 286 ASP A O 1
ATOM 2431 N N . VAL A 1 287 ? 27.535 11.390 1.969 1.00 86.00 287 VAL A N 1
ATOM 2432 C CA . VAL A 1 287 ? 28.206 10.269 1.278 1.00 86.00 287 VAL A CA 1
ATOM 2433 C C . VAL A 1 287 ? 28.821 10.739 -0.039 1.00 86.00 287 VAL A C 1
ATOM 2435 O O . VAL A 1 287 ? 29.983 10.454 -0.323 1.00 86.00 287 VAL A O 1
ATOM 2438 N N . LEU A 1 288 ? 28.068 11.510 -0.827 1.00 88.69 288 LEU A N 1
ATOM 2439 C CA . LEU A 1 288 ? 28.541 12.029 -2.106 1.00 88.69 288 LEU A CA 1
ATOM 2440 C C . LEU A 1 288 ? 29.706 13.016 -1.934 1.00 88.69 288 LEU A C 1
ATOM 2442 O O . LEU A 1 288 ? 30.628 13.025 -2.741 1.00 88.69 288 LEU A O 1
ATOM 2446 N N . LYS A 1 289 ? 29.715 13.797 -0.851 1.00 90.12 289 LYS A N 1
ATOM 2447 C CA . LYS A 1 289 ? 30.827 14.679 -0.487 1.00 90.12 289 LYS A CA 1
ATOM 2448 C C . LYS A 1 289 ? 32.082 13.893 -0.109 1.00 90.12 289 LYS A C 1
ATOM 2450 O O . LYS A 1 289 ? 33.177 14.304 -0.489 1.00 90.12 289 LYS A O 1
ATOM 2455 N N . ALA A 1 290 ? 31.944 12.781 0.612 1.00 88.44 290 ALA A N 1
ATOM 2456 C CA . ALA A 1 290 ? 33.070 11.903 0.925 1.00 88.44 290 ALA A CA 1
ATOM 2457 C C . ALA A 1 290 ? 33.677 11.304 -0.358 1.00 88.44 290 ALA A C 1
ATOM 2459 O O . ALA A 1 290 ? 34.887 11.398 -0.557 1.00 88.44 290 ALA A O 1
ATOM 2460 N N . ILE A 1 291 ? 32.823 10.806 -1.265 1.00 89.50 291 ILE A N 1
ATOM 2461 C CA . ILE A 1 291 ? 33.211 10.342 -2.609 1.00 89.50 291 ILE A CA 1
ATOM 2462 C C . ILE A 1 291 ? 33.967 11.435 -3.359 1.00 89.50 291 ILE A C 1
ATOM 2464 O O . ILE A 1 291 ? 35.096 11.223 -3.793 1.00 89.50 291 ILE A O 1
ATOM 2468 N N . TRP A 1 292 ? 33.366 12.620 -3.455 1.00 91.81 292 TRP A N 1
ATOM 2469 C CA . TRP A 1 292 ? 33.917 13.751 -4.192 1.00 91.81 292 TRP A CA 1
ATOM 2470 C C . TRP A 1 292 ? 35.269 14.213 -3.651 1.00 91.81 292 TRP A C 1
ATOM 2472 O O . TRP A 1 292 ? 36.172 14.530 -4.417 1.00 91.81 292 TRP A O 1
ATOM 2482 N N . THR A 1 293 ? 35.426 14.222 -2.326 1.00 89.81 293 THR A N 1
ATOM 2483 C CA . THR A 1 293 ? 36.667 14.651 -1.670 1.00 89.81 293 THR A CA 1
ATOM 2484 C C . THR A 1 293 ? 37.827 13.729 -2.038 1.00 89.81 293 THR A C 1
ATOM 2486 O O . THR A 1 293 ? 38.899 14.214 -2.388 1.00 89.81 293 THR A O 1
ATOM 2489 N N . VAL A 1 294 ? 37.618 12.409 -1.993 1.00 89.19 294 VAL A N 1
ATOM 2490 C CA . VAL A 1 294 ? 38.653 11.434 -2.370 1.00 89.19 294 VAL A CA 1
ATOM 2491 C C . VAL A 1 294 ? 38.902 11.459 -3.877 1.00 89.19 294 VAL A C 1
ATOM 2493 O O . VAL A 1 294 ? 40.052 11.460 -4.306 1.00 89.19 294 VAL A O 1
ATOM 2496 N N . TYR A 1 295 ? 37.834 11.543 -4.668 1.00 91.94 295 TYR A N 1
ATOM 2497 C CA . TYR A 1 295 ? 37.891 11.631 -6.123 1.00 91.94 295 TYR A CA 1
ATOM 2498 C C . TYR A 1 295 ? 38.715 12.833 -6.612 1.00 91.94 295 TYR A C 1
ATOM 2500 O O . TYR A 1 295 ? 39.610 12.666 -7.437 1.00 91.94 295 TYR A O 1
ATOM 2508 N N . GLU A 1 296 ? 38.487 14.032 -6.072 1.00 89.56 296 GLU A N 1
ATOM 2509 C CA . GLU A 1 296 ? 39.275 15.221 -6.426 1.00 89.56 296 GLU A CA 1
ATOM 2510 C C . GLU A 1 296 ? 40.708 15.145 -5.874 1.00 89.56 296 GLU A C 1
ATOM 2512 O O . GLU A 1 296 ? 41.655 15.467 -6.588 1.00 89.56 296 GLU A O 1
ATOM 2517 N N . ALA A 1 297 ? 40.899 14.655 -4.642 1.00 87.00 297 ALA A N 1
ATOM 2518 C CA . ALA A 1 297 ? 42.231 14.524 -4.041 1.00 87.00 297 ALA A CA 1
ATOM 2519 C C . ALA A 1 297 ? 43.147 13.555 -4.809 1.00 87.00 297 ALA A C 1
ATOM 2521 O O . ALA A 1 297 ? 44.362 13.740 -4.836 1.00 87.00 297 ALA A O 1
ATOM 2522 N N . GLN A 1 298 ? 42.570 12.535 -5.448 1.00 88.50 298 GLN A N 1
ATOM 2523 C CA . GLN A 1 298 ? 43.293 11.546 -6.250 1.00 88.50 298 GLN A CA 1
ATOM 2524 C C . GLN A 1 298 ? 43.359 11.911 -7.740 1.00 88.50 298 GLN A C 1
ATOM 2526 O O . GLN A 1 298 ? 43.710 11.069 -8.560 1.00 88.50 298 GLN A O 1
ATOM 2531 N N . SER A 1 299 ? 43.064 13.165 -8.103 1.00 87.38 299 SER A N 1
ATOM 2532 C CA . SER A 1 299 ? 43.102 13.650 -9.491 1.00 87.38 299 SER A CA 1
ATOM 2533 C C . SER A 1 299 ? 42.146 12.913 -10.436 1.00 87.38 299 SER A C 1
ATOM 2535 O O . SER A 1 299 ? 42.484 12.652 -11.586 1.00 87.38 299 SER A O 1
ATOM 2537 N N . ARG A 1 300 ? 40.925 12.636 -9.963 1.00 86.81 300 ARG A N 1
ATOM 2538 C CA . ARG A 1 300 ? 39.822 12.043 -10.737 1.00 86.81 300 ARG A CA 1
ATOM 2539 C C . ARG A 1 300 ? 40.135 10.649 -11.292 1.00 86.81 300 ARG A C 1
ATOM 2541 O O . ARG A 1 300 ? 40.065 10.449 -12.502 1.00 86.81 300 ARG A O 1
ATOM 2548 N N . PRO A 1 301 ? 40.465 9.679 -10.429 1.00 87.56 301 PRO A N 1
ATOM 2549 C CA . PRO A 1 301 ? 40.751 8.320 -10.865 1.00 87.56 301 PRO A CA 1
ATOM 2550 C C . PRO A 1 301 ? 39.462 7.585 -11.269 1.00 87.56 301 PRO A C 1
ATOM 2552 O O . PRO A 1 301 ? 38.362 7.962 -10.860 1.00 87.56 301 PRO A O 1
ATOM 2555 N N . GLU A 1 302 ? 39.602 6.500 -12.031 1.00 85.06 302 GLU A N 1
ATOM 2556 C CA . GLU A 1 302 ? 38.493 5.597 -12.392 1.00 85.06 302 GLU A CA 1
ATOM 2557 C C . GLU A 1 302 ? 38.034 4.719 -11.215 1.00 85.06 302 GLU A C 1
ATOM 2559 O O . GLU A 1 302 ? 36.955 4.129 -11.255 1.00 85.06 302 GLU A O 1
ATOM 2564 N N . ALA A 1 303 ? 38.834 4.645 -10.149 1.00 91.12 303 ALA A N 1
ATOM 2565 C CA . ALA A 1 303 ? 38.511 3.927 -8.927 1.00 91.12 303 ALA A CA 1
ATOM 2566 C C . ALA A 1 303 ? 39.017 4.681 -7.693 1.00 91.12 303 ALA A C 1
ATOM 2568 O O . ALA A 1 303 ? 40.105 5.257 -7.711 1.00 91.12 303 ALA A O 1
ATOM 2569 N N . ILE A 1 304 ? 38.242 4.650 -6.610 1.00 91.00 304 ILE A N 1
ATOM 2570 C CA . ILE A 1 304 ? 38.590 5.271 -5.327 1.00 91.00 304 ILE A CA 1
ATOM 2571 C C . ILE A 1 304 ? 38.368 4.306 -4.167 1.00 91.00 304 ILE A C 1
ATOM 2573 O O . ILE A 1 304 ? 37.474 3.460 -4.183 1.00 91.00 304 ILE A O 1
ATOM 2577 N N . MET A 1 305 ? 39.152 4.499 -3.108 1.00 90.06 305 MET A N 1
ATOM 2578 C CA . MET A 1 305 ? 38.947 3.844 -1.819 1.00 90.06 305 MET A CA 1
ATOM 2579 C C . MET A 1 305 ? 38.460 4.859 -0.789 1.00 90.06 305 MET A C 1
ATOM 2581 O O . MET A 1 305 ? 39.141 5.841 -0.496 1.00 90.06 305 MET A O 1
ATOM 2585 N N . LEU A 1 306 ? 37.287 4.604 -0.217 1.00 88.25 306 LEU A N 1
ATOM 2586 C CA . LEU A 1 306 ? 36.648 5.458 0.780 1.00 88.25 306 LEU A CA 1
ATOM 2587 C C . LEU A 1 306 ? 36.778 4.808 2.146 1.00 88.25 306 LEU A C 1
ATOM 2589 O O . LEU A 1 306 ? 36.299 3.693 2.339 1.00 88.25 306 LEU A O 1
ATOM 2593 N N . SER A 1 307 ? 37.380 5.494 3.114 1.00 84.19 307 SER A N 1
ATOM 2594 C CA . SER A 1 307 ? 37.384 4.993 4.490 1.00 84.19 307 SER A CA 1
ATOM 2595 C C . SER A 1 307 ? 35.950 4.915 5.020 1.00 84.19 307 SER A C 1
ATOM 2597 O O . SER A 1 307 ? 35.161 5.839 4.815 1.00 84.19 307 SER A O 1
ATOM 2599 N N . VAL A 1 308 ? 35.603 3.842 5.736 1.00 79.44 308 VAL A N 1
ATOM 2600 C CA . VAL A 1 308 ? 34.293 3.754 6.410 1.00 79.44 308 VAL A CA 1
ATOM 2601 C C . VAL A 1 308 ? 34.106 4.955 7.346 1.00 79.44 308 VAL A C 1
ATOM 2603 O O . VAL A 1 308 ? 33.050 5.587 7.329 1.00 79.44 308 VAL A O 1
ATOM 2606 N N . ASP A 1 309 ? 35.164 5.371 8.043 1.00 75.31 309 ASP A N 1
ATOM 2607 C CA . ASP A 1 309 ? 35.144 6.512 8.968 1.00 75.31 309 ASP A CA 1
ATOM 2608 C C . ASP A 1 309 ? 34.838 7.848 8.274 1.00 75.31 309 ASP A C 1
ATOM 2610 O O . ASP A 1 309 ? 34.238 8.738 8.873 1.00 75.31 309 ASP A O 1
ATOM 2614 N N . SER A 1 310 ? 35.199 8.000 6.992 1.00 70.62 310 SER A N 1
ATOM 2615 C CA . SER A 1 310 ? 34.902 9.225 6.233 1.00 70.62 310 SER A CA 1
ATOM 2616 C C . SER A 1 310 ? 33.450 9.306 5.753 1.00 70.62 310 SER A C 1
ATOM 2618 O O . SER A 1 310 ? 33.005 10.374 5.339 1.00 70.62 310 SER A O 1
ATOM 2620 N N . VAL A 1 311 ? 32.711 8.191 5.799 1.00 68.38 311 VAL A N 1
ATOM 2621 C CA . VAL A 1 311 ? 31.325 8.075 5.311 1.00 68.38 311 VAL A CA 1
ATOM 2622 C C . VAL A 1 311 ? 30.325 7.895 6.466 1.00 68.38 311 VAL A C 1
ATOM 2624 O O . VAL A 1 311 ? 29.165 8.305 6.356 1.00 68.38 311 VAL A O 1
ATOM 2627 N N . VAL A 1 312 ? 30.772 7.373 7.615 1.00 60.59 312 VAL A N 1
ATOM 2628 C CA . VAL A 1 312 ? 30.011 7.297 8.877 1.00 60.59 312 VAL A CA 1
ATOM 2629 C C . VAL A 1 312 ? 30.014 8.667 9.574 1.00 60.59 312 VAL A C 1
ATOM 2631 O O . VAL A 1 312 ? 30.543 8.874 10.659 1.00 60.59 312 VAL A O 1
ATOM 2634 N N . ILE A 1 313 ? 29.410 9.658 8.927 1.00 59.66 313 ILE A N 1
ATOM 2635 C CA . ILE A 1 313 ? 29.187 10.984 9.509 1.00 59.66 313 ILE A CA 1
ATOM 2636 C C . ILE A 1 313 ? 27.807 10.978 10.192 1.00 59.66 313 ILE A C 1
ATOM 2638 O O . ILE A 1 313 ? 26.804 10.749 9.518 1.00 59.66 313 ILE A O 1
ATOM 2642 N N . LYS A 1 314 ? 27.735 11.281 11.501 1.00 59.66 314 LYS A N 1
ATOM 2643 C CA . LYS A 1 314 ? 26.488 11.396 12.309 1.00 59.66 314 LYS A CA 1
ATOM 2644 C C . LYS A 1 314 ? 25.706 10.077 12.507 1.00 59.66 314 LYS A C 1
ATOM 2646 O O . LYS A 1 314 ? 24.518 10.021 12.190 1.00 59.66 314 LYS A O 1
ATOM 2651 N N . ASP A 1 315 ? 26.351 9.029 13.022 1.00 60.81 315 ASP A N 1
ATOM 2652 C CA . ASP A 1 315 ? 25.694 7.774 13.457 1.00 60.81 315 ASP A CA 1
ATOM 2653 C C . ASP A 1 315 ? 24.927 7.011 12.355 1.00 60.81 315 ASP A C 1
ATOM 2655 O O . ASP A 1 315 ? 23.903 6.368 12.599 1.00 60.81 315 ASP A O 1
ATOM 2659 N N . ARG A 1 316 ? 25.398 7.089 11.106 1.00 70.25 316 ARG A N 1
ATOM 2660 C CA . ARG A 1 316 ? 24.797 6.355 9.982 1.00 70.25 316 ARG A CA 1
ATOM 2661 C C . ARG A 1 316 ? 25.107 4.873 10.086 1.00 70.25 316 ARG A C 1
ATOM 2663 O O . ARG A 1 316 ? 26.256 4.496 10.301 1.00 70.25 316 ARG A O 1
ATOM 2670 N N . THR A 1 317 ? 24.094 4.040 9.870 1.00 78.69 317 THR A N 1
ATOM 2671 C CA . THR A 1 317 ? 24.302 2.592 9.816 1.00 78.69 317 THR A CA 1
ATOM 2672 C C . THR A 1 317 ? 24.936 2.194 8.485 1.00 78.69 317 THR A C 1
ATOM 2674 O O . THR A 1 317 ? 24.810 2.910 7.485 1.00 78.69 317 THR A O 1
ATOM 2677 N N . LYS A 1 318 ? 25.612 1.044 8.464 1.00 79.50 318 LYS A N 1
ATOM 2678 C CA . LYS A 1 318 ? 26.248 0.506 7.258 1.00 79.50 318 LYS A CA 1
ATOM 2679 C C . LYS A 1 318 ? 25.238 0.335 6.117 1.00 79.50 318 LYS A C 1
ATOM 2681 O O . LYS A 1 318 ? 25.477 0.792 5.009 1.00 79.50 318 LYS A O 1
ATOM 2686 N N . GLU A 1 319 ? 24.048 -0.168 6.430 1.00 78.88 319 GLU A N 1
ATOM 2687 C CA . GLU A 1 319 ? 22.955 -0.406 5.478 1.00 78.88 319 GLU A CA 1
ATOM 2688 C C . GLU A 1 319 ? 22.477 0.890 4.807 1.00 78.88 319 GLU A C 1
ATOM 2690 O O . GLU A 1 319 ? 22.085 0.894 3.641 1.00 78.88 319 GLU A O 1
ATOM 2695 N N . GLN A 1 320 ? 22.515 2.014 5.530 1.00 78.25 320 GLN A N 1
ATOM 2696 C CA . GLN A 1 320 ? 22.156 3.315 4.965 1.00 78.25 320 GLN A CA 1
ATOM 2697 C C . GLN A 1 320 ? 23.203 3.811 3.970 1.00 78.25 320 GLN A C 1
ATOM 2699 O O . GLN A 1 320 ? 22.844 4.458 2.990 1.00 78.25 320 GLN A O 1
ATOM 2704 N N . ILE A 1 321 ? 24.482 3.541 4.231 1.00 83.25 321 ILE A N 1
ATOM 2705 C CA . ILE A 1 321 ? 25.580 3.906 3.334 1.00 83.25 321 ILE A CA 1
ATOM 2706 C C . ILE A 1 321 ? 25.526 3.029 2.082 1.00 83.25 321 ILE A C 1
ATOM 2708 O O . ILE A 1 321 ? 25.539 3.568 0.977 1.00 83.25 321 ILE A O 1
ATOM 2712 N N . ASP A 1 322 ? 25.360 1.719 2.263 1.00 85.00 322 ASP A N 1
ATOM 2713 C CA . ASP A 1 322 ? 25.215 0.736 1.188 1.00 85.00 322 ASP A CA 1
ATOM 2714 C C . ASP A 1 322 ? 24.063 1.115 0.245 1.00 85.00 322 ASP A C 1
ATOM 2716 O O . ASP A 1 322 ? 24.251 1.225 -0.964 1.00 85.00 322 ASP A O 1
ATOM 2720 N N . GLY A 1 323 ? 22.886 1.439 0.796 1.00 76.19 323 GLY A N 1
ATOM 2721 C CA . GLY A 1 323 ? 21.735 1.867 -0.003 1.00 76.19 323 GLY A CA 1
ATOM 2722 C C . GLY A 1 323 ? 21.963 3.175 -0.775 1.00 76.19 323 GLY A C 1
ATOM 2723 O O . GLY A 1 323 ? 21.434 3.347 -1.874 1.00 76.19 323 GLY A O 1
ATOM 2724 N N . ILE A 1 324 ? 22.767 4.101 -0.239 1.00 83.25 324 ILE A N 1
ATOM 2725 C CA . ILE A 1 324 ? 23.127 5.339 -0.947 1.00 83.25 324 ILE A CA 1
ATOM 2726 C C . ILE A 1 324 ? 24.126 5.046 -2.071 1.00 83.25 324 ILE A C 1
ATOM 2728 O O . ILE A 1 324 ? 23.958 5.583 -3.165 1.00 83.25 324 ILE A O 1
ATOM 2732 N N . LEU A 1 325 ? 25.133 4.202 -1.830 1.00 85.50 325 LEU A N 1
ATOM 2733 C CA . LEU A 1 325 ? 26.102 3.786 -2.848 1.00 85.50 325 LEU A CA 1
ATOM 2734 C C . LEU A 1 325 ? 25.420 3.028 -3.987 1.00 85.50 325 LEU A C 1
ATOM 2736 O O . LEU A 1 325 ? 25.658 3.344 -5.151 1.00 85.50 325 LEU A O 1
ATOM 2740 N N . ASP A 1 326 ? 24.491 2.127 -3.670 1.00 81.75 326 ASP A N 1
ATOM 2741 C CA . ASP A 1 326 ? 23.654 1.463 -4.669 1.00 81.75 326 ASP A CA 1
ATOM 2742 C C . ASP A 1 326 ? 22.805 2.457 -5.462 1.00 81.75 326 ASP A C 1
ATOM 2744 O O . ASP A 1 326 ? 22.707 2.351 -6.684 1.00 81.75 326 ASP A O 1
ATOM 2748 N N . GLY A 1 327 ? 22.230 3.462 -4.798 1.00 70.94 327 GLY A N 1
ATOM 2749 C CA . GLY A 1 327 ? 21.509 4.537 -5.475 1.00 70.94 327 GLY A CA 1
ATOM 2750 C C . GLY A 1 327 ? 22.396 5.335 -6.439 1.00 70.94 327 GLY A C 1
ATOM 2751 O O . GLY A 1 327 ? 21.962 5.647 -7.545 1.00 70.94 327 GLY A O 1
ATOM 2752 N N . LEU A 1 328 ? 23.638 5.643 -6.049 1.00 79.88 328 LEU A N 1
ATOM 2753 C CA . LEU A 1 328 ? 24.612 6.351 -6.890 1.00 79.88 328 LEU A CA 1
ATOM 2754 C C . LEU A 1 328 ? 25.110 5.490 -8.066 1.00 79.88 328 LEU A C 1
ATOM 2756 O O . LEU A 1 328 ? 25.279 6.010 -9.169 1.00 79.88 328 LEU A O 1
ATOM 2760 N N . ARG A 1 329 ? 25.270 4.178 -7.860 1.00 87.56 329 ARG A N 1
ATOM 2761 C CA . ARG A 1 329 ? 25.556 3.203 -8.923 1.00 87.56 329 ARG A CA 1
ATOM 2762 C C . ARG A 1 329 ? 24.427 3.169 -9.951 1.00 87.56 329 ARG A C 1
ATOM 2764 O O . ARG A 1 329 ? 24.665 3.353 -11.137 1.00 87.56 329 ARG A O 1
ATOM 2771 N N . ARG A 1 330 ? 23.178 3.019 -9.494 1.00 65.75 330 ARG A N 1
ATOM 2772 C CA . ARG A 1 330 ? 21.983 2.936 -10.359 1.00 65.75 330 ARG A CA 1
ATOM 2773 C C . ARG A 1 330 ? 21.780 4.171 -11.238 1.00 65.75 330 ARG A C 1
ATOM 2775 O O . ARG A 1 330 ? 21.280 4.053 -12.347 1.00 65.75 330 ARG A O 1
ATOM 2782 N N . ILE A 1 331 ? 22.175 5.357 -10.772 1.00 66.06 331 ILE A N 1
ATOM 2783 C CA . ILE A 1 331 ? 22.105 6.593 -11.576 1.00 66.06 331 ILE A CA 1
ATOM 2784 C C . ILE A 1 331 ? 23.331 6.810 -12.481 1.00 66.06 331 ILE A C 1
ATOM 2786 O O . ILE A 1 331 ? 23.429 7.871 -13.109 1.00 66.06 331 ILE A O 1
ATOM 2790 N N . GLY A 1 332 ? 24.246 5.838 -12.532 1.00 77.25 332 GLY A N 1
ATOM 2791 C CA . GLY A 1 332 ? 25.395 5.798 -13.431 1.00 77.25 332 GLY A CA 1
ATOM 2792 C C . GLY A 1 332 ? 26.609 6.597 -12.964 1.00 77.25 332 GLY A C 1
ATOM 2793 O O . GLY A 1 332 ? 27.387 7.031 -13.803 1.00 77.25 332 GLY A O 1
ATOM 2794 N N . CYS A 1 333 ? 26.777 6.869 -11.664 1.00 78.88 333 CYS A N 1
ATOM 2795 C CA . CYS A 1 333 ? 27.988 7.555 -11.189 1.00 78.88 333 CYS A CA 1
ATOM 2796 C C . CYS A 1 333 ? 29.238 6.664 -11.252 1.00 78.88 333 CYS A C 1
ATOM 2798 O O . CYS A 1 333 ? 30.348 7.188 -11.345 1.00 78.88 333 CYS A O 1
ATOM 2800 N N . PHE A 1 334 ? 29.059 5.348 -11.145 1.00 90.50 334 PHE A N 1
ATOM 2801 C CA . PHE A 1 334 ? 30.115 4.341 -11.190 1.00 90.50 334 PHE A CA 1
ATOM 2802 C C . PHE A 1 334 ? 29.527 2.951 -11.469 1.00 90.50 334 PHE A C 1
ATOM 2804 O O . PHE A 1 334 ? 28.344 2.730 -11.200 1.00 90.50 334 PHE A O 1
ATOM 2811 N N . ASP A 1 335 ? 30.348 2.023 -11.959 1.00 80.44 335 ASP A N 1
ATOM 2812 C CA . ASP A 1 335 ? 29.912 0.683 -12.377 1.00 80.44 335 ASP A CA 1
ATOM 2813 C C . ASP A 1 335 ? 29.672 -0.261 -11.197 1.00 80.44 335 ASP A C 1
ATOM 2815 O O . ASP A 1 335 ? 28.695 -1.018 -11.163 1.00 80.44 335 ASP A O 1
ATOM 2819 N N . SER A 1 336 ? 30.548 -0.215 -10.192 1.00 87.12 336 SER A N 1
ATOM 2820 C CA . SER A 1 336 ? 30.449 -1.104 -9.037 1.00 87.12 336 SER A CA 1
ATOM 2821 C C . SER A 1 336 ? 31.003 -0.484 -7.762 1.00 87.12 336 SER A C 1
ATOM 2823 O O . SER A 1 336 ? 31.777 0.476 -7.772 1.00 87.12 336 SER A O 1
ATOM 2825 N N . TRP A 1 337 ? 30.589 -1.055 -6.637 1.00 94.38 337 TRP A N 1
ATOM 2826 C CA . TRP A 1 337 ? 31.184 -0.770 -5.346 1.00 94.38 337 TRP A CA 1
ATOM 2827 C C . TRP A 1 337 ? 31.213 -2.039 -4.494 1.00 94.38 337 TRP A C 1
ATOM 2829 O O . TRP A 1 337 ? 30.374 -2.922 -4.656 1.00 94.38 337 TRP A O 1
ATOM 2839 N N . ASN A 1 338 ? 32.179 -2.130 -3.582 1.00 90.44 338 ASN A N 1
ATOM 2840 C CA . ASN A 1 338 ? 32.334 -3.255 -2.664 1.00 90.44 338 ASN A CA 1
ATOM 2841 C C . ASN A 1 338 ? 32.678 -2.764 -1.257 1.00 90.44 338 ASN A C 1
ATOM 2843 O O . ASN A 1 338 ? 33.542 -1.904 -1.085 1.00 90.44 338 ASN A O 1
ATOM 2847 N N . SER A 1 339 ? 32.046 -3.348 -0.238 1.00 86.38 339 SER A N 1
ATOM 2848 C CA . SER A 1 339 ? 32.387 -3.100 1.166 1.00 86.38 339 SER A CA 1
ATOM 2849 C C . SER A 1 339 ? 33.455 -4.082 1.648 1.00 86.38 339 SER A C 1
ATOM 2851 O O . SER A 1 339 ? 33.303 -5.294 1.505 1.00 86.38 339 SER A O 1
ATOM 2853 N N . LYS A 1 340 ? 34.513 -3.563 2.270 1.00 81.81 340 LYS A N 1
ATOM 2854 C CA . LYS A 1 340 ? 35.498 -4.320 3.055 1.00 81.81 340 LYS A CA 1
ATOM 2855 C C . LYS A 1 340 ? 35.520 -3.780 4.488 1.00 81.81 340 LYS A C 1
ATOM 2857 O O . LYS A 1 340 ? 34.991 -2.703 4.753 1.00 81.81 340 LYS A O 1
ATOM 2862 N N . ASP A 1 341 ? 36.166 -4.494 5.410 1.00 75.00 341 ASP A N 1
ATOM 2863 C CA . ASP A 1 341 ? 36.123 -4.205 6.858 1.00 75.00 341 ASP A CA 1
ATOM 2864 C C . ASP A 1 341 ? 36.445 -2.752 7.248 1.00 75.00 341 ASP A C 1
ATOM 2866 O O . ASP A 1 341 ? 35.948 -2.266 8.260 1.00 75.00 341 ASP A O 1
ATOM 2870 N N . ARG A 1 342 ? 37.277 -2.049 6.467 1.00 81.94 342 ARG A N 1
ATOM 2871 C CA . ARG A 1 342 ? 37.721 -0.675 6.774 1.00 81.94 342 ARG A CA 1
ATOM 2872 C C . ARG A 1 342 ? 37.489 0.343 5.658 1.00 81.94 342 ARG A C 1
ATOM 2874 O O . ARG A 1 342 ? 37.742 1.527 5.862 1.00 81.94 342 ARG A O 1
ATOM 2881 N N . HIS A 1 343 ? 37.041 -0.085 4.479 1.00 87.81 343 HIS A N 1
ATOM 2882 C CA . HIS A 1 343 ? 36.850 0.814 3.340 1.00 87.81 343 HIS A CA 1
ATOM 2883 C C . HIS A 1 343 ? 35.789 0.309 2.362 1.00 87.81 343 HIS A C 1
ATOM 2885 O O . HIS A 1 343 ? 35.505 -0.886 2.294 1.00 87.81 343 HIS A O 1
ATOM 2891 N N . TYR A 1 344 ? 35.254 1.230 1.568 1.00 90.31 344 TYR A N 1
ATOM 2892 C CA . TYR A 1 344 ? 34.492 0.944 0.361 1.00 90.31 344 TYR A CA 1
ATOM 2893 C C . TYR A 1 344 ? 35.395 1.124 -0.861 1.00 90.31 344 TYR A C 1
ATOM 2895 O O . TYR A 1 344 ? 36.061 2.152 -0.983 1.00 90.31 344 TYR A O 1
ATOM 2903 N N . SER A 1 345 ? 35.419 0.132 -1.750 1.00 91.38 345 SER A N 1
ATOM 2904 C CA . SER A 1 345 ? 35.959 0.272 -3.108 1.00 91.38 345 SER A CA 1
ATOM 2905 C C . SER A 1 345 ? 34.840 0.792 -3.999 1.00 91.38 345 SER A C 1
ATOM 2907 O O . SER A 1 345 ? 33.748 0.228 -3.956 1.00 91.38 345 SER A O 1
ATOM 2909 N N . VAL A 1 346 ? 35.081 1.847 -4.769 1.00 92.19 346 VAL A N 1
ATOM 2910 C CA . VAL A 1 346 ? 34.168 2.342 -5.808 1.00 92.19 346 VAL A CA 1
ATOM 2911 C C . VAL A 1 346 ? 34.945 2.352 -7.114 1.00 92.19 346 VAL A C 1
ATOM 2913 O O . VAL A 1 346 ? 35.996 2.982 -7.187 1.00 92.19 346 VAL A O 1
ATOM 2916 N N . GLU A 1 347 ? 34.446 1.641 -8.117 1.00 91.00 347 GLU A N 1
ATOM 2917 C CA . GLU A 1 347 ? 35.171 1.308 -9.347 1.00 91.00 347 GLU A CA 1
ATOM 2918 C C . GLU A 1 347 ? 34.326 1.634 -10.583 1.00 91.00 347 GLU A C 1
ATOM 2920 O O . GLU A 1 347 ? 33.095 1.544 -10.547 1.00 91.00 347 GLU A O 1
ATOM 2925 N N . GLY A 1 348 ? 34.995 2.001 -11.678 1.00 89.31 348 GLY A N 1
ATOM 2926 C CA . GLY A 1 348 ? 34.349 2.369 -12.938 1.00 89.31 348 GLY A CA 1
ATOM 2927 C C . GLY A 1 348 ? 33.657 3.728 -12.863 1.00 89.31 348 GLY A C 1
ATOM 2928 O O . GLY A 1 348 ? 32.504 3.857 -13.255 1.00 89.31 348 GLY A O 1
ATOM 2929 N N . ILE A 1 349 ? 34.307 4.741 -12.278 1.00 91.00 349 ILE A N 1
ATOM 2930 C CA . ILE A 1 349 ? 33.720 6.077 -12.096 1.00 91.00 349 ILE A CA 1
ATOM 2931 C C . ILE A 1 349 ? 33.456 6.752 -13.444 1.00 91.00 349 ILE A C 1
ATOM 2933 O O . ILE A 1 349 ? 34.369 7.042 -14.214 1.00 91.00 349 ILE A O 1
ATOM 2937 N N . VAL A 1 350 ? 32.199 7.129 -13.677 1.00 89.81 350 VAL A N 1
ATOM 2938 C CA . VAL A 1 350 ? 31.781 7.863 -14.874 1.00 89.81 350 VAL A CA 1
ATOM 2939 C C . VAL A 1 350 ? 31.915 9.364 -14.611 1.00 89.81 350 VAL A C 1
ATOM 2941 O O . VAL A 1 350 ? 30.997 10.012 -14.096 1.00 89.81 350 VAL A O 1
ATOM 2944 N N . HIS A 1 351 ? 33.069 9.942 -14.964 1.00 83.69 351 HIS A N 1
ATOM 2945 C CA . HIS A 1 351 ? 33.438 11.319 -14.591 1.00 83.69 351 HIS A CA 1
ATOM 2946 C C . HIS A 1 351 ? 32.364 12.381 -14.876 1.00 83.69 351 HIS A C 1
ATOM 2948 O O . HIS A 1 351 ? 32.002 13.112 -13.949 1.00 83.69 351 HIS A O 1
ATOM 2954 N N . PRO A 1 352 ? 31.801 12.490 -16.100 1.00 77.25 352 PRO A N 1
ATOM 2955 C CA . PRO A 1 352 ? 30.823 13.537 -16.396 1.00 77.25 352 PRO A CA 1
ATOM 2956 C C . PRO A 1 352 ? 29.557 13.394 -15.547 1.00 77.25 352 PRO A C 1
ATOM 2958 O O . PRO A 1 352 ? 28.942 14.388 -15.154 1.00 77.25 352 PRO A O 1
ATOM 2961 N N . ARG A 1 353 ? 29.186 12.148 -15.230 1.00 80.12 353 ARG A N 1
ATOM 2962 C CA . ARG A 1 353 ? 27.982 11.837 -14.470 1.00 80.12 353 ARG A CA 1
ATOM 2963 C C . ARG A 1 353 ? 28.162 12.131 -12.989 1.00 80.12 353 ARG A C 1
ATOM 2965 O O . ARG A 1 353 ? 27.301 12.785 -12.406 1.00 80.12 353 ARG A O 1
ATOM 2972 N N . LEU A 1 354 ? 29.290 11.726 -12.405 1.00 82.81 354 LEU A N 1
ATOM 2973 C CA . LEU A 1 354 ? 29.608 12.023 -11.009 1.00 82.81 354 LEU A CA 1
ATOM 2974 C C . LEU A 1 354 ? 29.651 13.540 -10.753 1.00 82.81 354 LEU A C 1
ATOM 2976 O O . LEU A 1 354 ? 29.104 14.002 -9.754 1.00 82.81 354 LEU A O 1
ATOM 2980 N N . VAL A 1 355 ? 30.229 14.318 -11.679 1.00 83.75 355 VAL A N 1
ATOM 2981 C CA . VAL A 1 355 ? 30.288 15.792 -11.612 1.00 83.75 355 VAL A CA 1
ATOM 2982 C C . VAL A 1 355 ? 28.892 16.418 -11.635 1.00 83.75 355 VAL A C 1
ATOM 2984 O O . VAL A 1 355 ? 28.571 17.226 -10.764 1.00 83.75 355 VAL A O 1
ATOM 2987 N N . SER A 1 356 ? 28.044 16.028 -12.594 1.00 79.69 356 SER A N 1
ATOM 2988 C CA . SER A 1 356 ? 26.666 16.542 -12.695 1.00 79.69 356 SER A CA 1
ATOM 2989 C C . SER A 1 356 ? 25.854 16.210 -11.444 1.00 79.69 356 SER A C 1
ATOM 2991 O O . SER A 1 356 ? 25.246 17.100 -10.852 1.00 79.69 356 SER A O 1
ATOM 2993 N N . VAL A 1 357 ? 25.910 14.961 -10.974 1.00 78.38 357 VAL A N 1
ATOM 2994 C CA . VAL A 1 357 ? 25.170 14.528 -9.782 1.00 78.38 357 VAL A CA 1
ATOM 2995 C C . VAL A 1 357 ? 25.665 15.240 -8.520 1.00 78.38 357 VAL A C 1
ATOM 2997 O O . VAL A 1 357 ? 24.853 15.565 -7.649 1.00 78.38 357 VAL A O 1
ATOM 3000 N N . TYR A 1 358 ? 26.970 15.501 -8.407 1.00 87.88 358 TYR A N 1
ATOM 3001 C CA . TYR A 1 358 ? 27.538 16.259 -7.294 1.00 87.88 358 TYR A CA 1
ATOM 3002 C C . TYR A 1 358 ? 27.001 17.689 -7.240 1.00 87.88 358 TYR A C 1
ATOM 3004 O O . TYR A 1 358 ? 26.468 18.089 -6.202 1.00 87.88 358 TYR A O 1
ATOM 3012 N N . GLU A 1 359 ? 27.079 18.437 -8.341 1.00 84.25 359 GLU A N 1
ATOM 3013 C CA . GLU A 1 359 ? 26.608 19.827 -8.376 1.00 84.25 359 GLU A CA 1
ATOM 3014 C C . GLU A 1 359 ? 25.082 19.925 -8.199 1.00 84.25 359 GLU A C 1
ATOM 3016 O O . GLU A 1 359 ? 24.611 20.741 -7.408 1.00 84.25 359 GLU A O 1
ATOM 3021 N N . GLU A 1 360 ? 24.302 19.025 -8.808 1.00 80.81 360 GLU A N 1
ATOM 3022 C CA . GLU A 1 360 ? 22.844 18.964 -8.613 1.00 80.81 360 GLU A CA 1
ATOM 3023 C C . GLU A 1 360 ? 22.467 18.700 -7.145 1.00 80.81 360 GLU A C 1
ATOM 3025 O O . GLU A 1 360 ? 21.615 19.383 -6.569 1.00 80.81 360 GLU A O 1
ATOM 3030 N N . THR A 1 361 ? 23.125 17.727 -6.507 1.00 79.50 361 THR A N 1
ATOM 3031 C CA . THR A 1 361 ? 22.861 17.370 -5.102 1.00 79.50 361 THR A CA 1
ATOM 3032 C C . THR A 1 361 ? 23.286 18.497 -4.157 1.00 79.50 361 THR A C 1
ATOM 3034 O O . THR A 1 361 ? 22.580 18.791 -3.190 1.00 79.50 361 THR A O 1
ATOM 3037 N N . LYS A 1 362 ? 24.413 19.158 -4.443 1.00 86.44 362 LYS A N 1
ATOM 3038 C CA . LYS A 1 362 ? 24.927 20.315 -3.697 1.00 86.44 362 LYS A CA 1
ATOM 3039 C C . LYS A 1 362 ? 23.953 21.487 -3.735 1.00 86.44 362 LYS A C 1
ATOM 3041 O O . LYS A 1 362 ? 23.642 22.060 -2.688 1.00 86.44 362 LYS A O 1
ATOM 3046 N N . ASP A 1 363 ? 23.440 21.818 -4.917 1.00 81.31 363 ASP A N 1
ATOM 3047 C CA . ASP A 1 363 ? 22.476 22.902 -5.094 1.00 81.31 363 ASP A CA 1
ATOM 3048 C C . ASP A 1 363 ? 21.141 22.607 -4.407 1.00 81.31 363 ASP A C 1
ATOM 3050 O O . ASP A 1 363 ? 20.583 23.480 -3.736 1.00 81.31 363 ASP A O 1
ATOM 3054 N N . LEU A 1 364 ? 20.646 21.372 -4.509 1.00 76.50 364 LEU A N 1
ATOM 3055 C CA . LEU A 1 364 ? 19.437 20.942 -3.805 1.00 76.50 364 LEU A CA 1
ATOM 3056 C C . LEU A 1 364 ? 19.610 20.999 -2.286 1.00 76.50 364 LEU A C 1
ATOM 3058 O O . LEU A 1 364 ? 18.755 21.546 -1.587 1.00 76.50 364 LEU A O 1
ATOM 3062 N N . TYR A 1 365 ? 20.724 20.481 -1.766 1.00 78.06 365 TYR A N 1
ATOM 3063 C CA . TYR A 1 365 ? 21.033 20.539 -0.340 1.00 78.06 365 TYR A CA 1
ATOM 3064 C C . TYR A 1 365 ? 21.118 21.985 0.168 1.00 78.06 365 TYR A C 1
ATOM 3066 O O . TYR A 1 365 ? 20.564 22.291 1.226 1.00 78.06 365 TYR A O 1
ATOM 3074 N N . ARG A 1 366 ? 21.739 22.894 -0.599 1.00 81.31 366 ARG A N 1
ATOM 3075 C CA . ARG A 1 366 ? 21.798 24.326 -0.268 1.00 81.31 366 ARG A CA 1
ATOM 3076 C C . ARG A 1 366 ? 20.400 24.933 -0.133 1.00 81.31 366 ARG A C 1
ATOM 3078 O O . ARG A 1 366 ? 20.120 25.542 0.896 1.00 81.31 366 ARG A O 1
ATOM 3085 N N . LYS A 1 367 ? 19.506 24.698 -1.099 1.00 78.19 367 LYS A N 1
ATOM 3086 C CA . LYS A 1 367 ? 18.118 25.201 -1.050 1.00 78.19 367 LYS A CA 1
ATOM 3087 C C . LYS A 1 367 ? 17.355 24.681 0.176 1.00 78.19 367 LYS A C 1
ATOM 3089 O O . LYS A 1 367 ? 16.673 25.443 0.858 1.00 78.19 367 LYS A O 1
ATOM 3094 N N . PHE A 1 368 ? 17.524 23.402 0.516 1.00 73.81 368 PHE A N 1
ATOM 3095 C CA . PHE A 1 368 ? 16.958 22.814 1.735 1.00 73.81 368 PHE A CA 1
ATOM 3096 C C . PHE A 1 368 ? 17.538 23.416 3.030 1.00 73.81 368 PHE A C 1
ATOM 3098 O O . PHE A 1 368 ? 16.812 23.598 4.012 1.00 73.81 368 PHE A O 1
ATOM 3105 N N . ALA A 1 369 ? 18.840 23.709 3.062 1.00 71.88 369 ALA A N 1
ATOM 3106 C CA . ALA A 1 369 ? 19.497 24.322 4.213 1.00 71.88 369 ALA A CA 1
ATOM 3107 C C . ALA A 1 369 ? 19.049 25.781 4.418 1.00 71.88 369 ALA A C 1
ATOM 3109 O O . ALA A 1 369 ? 18.746 26.172 5.546 1.00 71.88 369 ALA A O 1
ATOM 3110 N N . GLU A 1 370 ? 18.937 26.552 3.335 1.00 77.00 370 GLU A N 1
ATOM 3111 C CA . GLU A 1 370 ? 18.440 27.934 3.337 1.00 77.00 370 GLU A CA 1
ATOM 3112 C C . GLU A 1 370 ? 16.986 28.008 3.821 1.00 77.00 370 GLU A C 1
ATOM 3114 O O . GLU A 1 370 ? 16.676 28.776 4.735 1.00 77.00 370 GLU A O 1
ATOM 3119 N N . ALA A 1 371 ? 16.104 27.149 3.298 1.00 69.50 371 ALA A N 1
ATOM 3120 C CA . ALA A 1 371 ? 14.712 27.066 3.741 1.00 69.50 371 ALA A CA 1
ATOM 3121 C C . ALA A 1 371 ? 14.590 26.690 5.229 1.00 69.50 371 ALA A C 1
ATOM 3123 O O . ALA A 1 371 ? 13.757 27.239 5.956 1.00 69.50 371 ALA A O 1
ATOM 3124 N N . TYR A 1 372 ? 15.446 25.787 5.717 1.00 67.44 372 TYR A N 1
ATOM 3125 C CA . TYR A 1 372 ? 15.476 25.397 7.126 1.00 67.44 372 TYR A CA 1
ATOM 3126 C C . TYR A 1 372 ? 15.948 26.531 8.047 1.00 67.44 372 TYR A C 1
ATOM 3128 O O . TYR A 1 372 ? 15.336 26.757 9.093 1.00 67.44 372 TYR A O 1
ATOM 3136 N N . GLU A 1 373 ? 17.002 27.263 7.680 1.00 68.06 373 GLU A N 1
ATOM 3137 C CA . GLU A 1 373 ? 17.477 28.399 8.477 1.00 68.06 373 GLU A CA 1
ATOM 3138 C C . GLU A 1 373 ? 16.467 29.557 8.466 1.00 68.06 373 GLU A C 1
ATOM 3140 O O . GLU A 1 373 ? 16.177 30.103 9.531 1.00 68.06 373 GLU A O 1
ATOM 3145 N N . LEU A 1 374 ? 15.811 29.846 7.334 1.00 61.94 374 LEU A N 1
ATOM 3146 C CA . LEU A 1 374 ? 14.687 30.794 7.273 1.00 61.94 374 LEU A CA 1
ATOM 3147 C C . LEU A 1 374 ? 13.552 30.392 8.229 1.00 61.94 374 LEU A C 1
ATOM 3149 O O . LEU A 1 374 ? 13.041 31.223 8.985 1.00 61.94 374 LEU A O 1
ATOM 3153 N N . ARG A 1 375 ? 13.208 29.099 8.278 1.00 57.91 375 ARG A N 1
ATOM 3154 C CA . ARG A 1 375 ? 12.187 28.567 9.193 1.00 57.91 375 ARG A CA 1
ATOM 3155 C C . ARG A 1 375 ? 12.626 28.602 10.654 1.00 57.91 375 ARG A C 1
ATOM 3157 O O . ARG A 1 375 ? 11.799 28.794 11.532 1.00 57.91 375 ARG A O 1
ATOM 3164 N N . LYS A 1 376 ? 13.915 28.437 10.942 1.00 51.28 376 LYS A N 1
ATOM 3165 C CA . LYS A 1 376 ? 14.486 28.508 12.296 1.00 51.28 376 LYS A CA 1
ATOM 3166 C C . LYS A 1 376 ? 14.576 29.948 12.807 1.00 51.28 376 LYS A C 1
ATOM 3168 O O . LYS A 1 376 ? 14.392 30.177 14.003 1.00 51.28 376 LYS A O 1
ATOM 3173 N N . VAL A 1 377 ? 14.804 30.913 11.916 1.00 49.19 377 VAL A N 1
ATOM 3174 C CA . VAL A 1 377 ? 14.707 32.355 12.198 1.00 49.19 377 VAL A CA 1
ATOM 3175 C C . VAL A 1 377 ? 13.244 32.750 12.441 1.00 49.19 377 VAL A C 1
ATOM 3177 O O . VAL A 1 377 ? 12.953 33.379 13.458 1.00 49.19 377 VAL A O 1
ATOM 3180 N N . SER A 1 378 ? 12.308 32.270 11.613 1.00 43.12 378 SER A N 1
ATOM 3181 C CA . SER A 1 378 ? 10.856 32.406 11.838 1.00 43.12 378 SER A CA 1
ATOM 3182 C C . SER A 1 378 ? 10.400 31.740 13.151 1.00 43.12 378 SER A C 1
ATOM 3184 O O . SER A 1 378 ? 9.726 32.375 13.958 1.00 43.12 378 SER A O 1
ATOM 3186 N N . ALA A 1 379 ? 10.851 30.520 13.452 1.00 38.94 379 ALA A N 1
ATOM 3187 C CA . ALA A 1 379 ? 10.509 29.785 14.673 1.00 38.94 379 ALA A CA 1
ATOM 3188 C C . ALA A 1 379 ? 11.127 30.389 15.949 1.00 38.94 379 ALA A C 1
ATOM 3190 O O . ALA A 1 379 ? 10.580 30.224 17.041 1.00 38.94 379 ALA A O 1
ATOM 3191 N N . LYS A 1 380 ? 12.251 31.115 15.842 1.00 36.97 380 LYS A N 1
ATOM 3192 C CA . LYS A 1 380 ? 12.778 31.945 16.940 1.00 36.97 380 LYS A CA 1
ATOM 3193 C C . LYS A 1 380 ? 11.922 33.192 17.182 1.00 36.97 380 LYS A C 1
ATOM 3195 O O . LYS A 1 380 ? 11.839 33.613 18.331 1.00 36.97 380 LYS A O 1
ATOM 3200 N N . SER A 1 381 ? 11.258 33.730 16.154 1.00 38.12 381 SER A N 1
ATOM 3201 C CA . 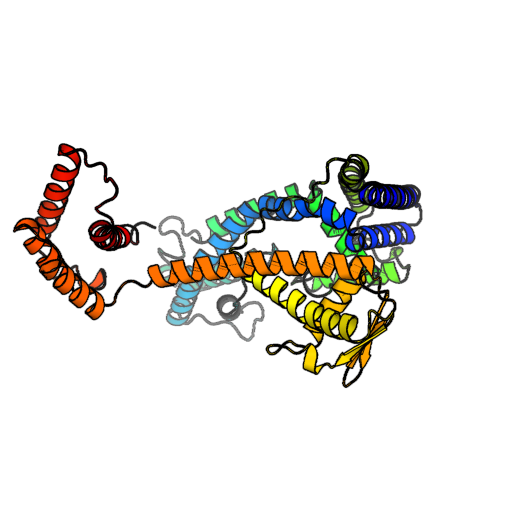SER A 1 381 ? 10.257 34.804 16.304 1.00 38.12 381 SER A CA 1
ATOM 3202 C C . SER A 1 381 ? 8.898 34.310 16.836 1.00 38.12 381 SER A C 1
ATOM 3204 O O . SER A 1 381 ? 8.156 35.093 17.420 1.00 38.12 381 SER A O 1
ATOM 3206 N N . ASP A 1 382 ? 8.612 33.004 16.729 1.00 36.47 382 ASP A N 1
ATOM 3207 C CA . ASP A 1 382 ? 7.386 32.350 17.226 1.00 36.47 382 ASP A CA 1
ATOM 3208 C C . ASP A 1 382 ? 7.491 31.779 18.659 1.00 36.47 382 ASP A C 1
ATOM 3210 O O . ASP A 1 382 ? 6.513 31.242 19.195 1.00 36.47 382 ASP A O 1
ATOM 3214 N N . LYS A 1 383 ? 8.639 31.905 19.343 1.00 39.84 383 LYS A N 1
ATOM 3215 C CA . LYS A 1 383 ? 8.680 31.657 20.793 1.00 39.84 383 LYS A CA 1
ATOM 3216 C C . LYS A 1 383 ? 8.009 32.822 21.512 1.00 39.84 383 LYS A C 1
ATOM 3218 O O . LYS A 1 383 ? 8.609 33.868 21.737 1.00 39.84 383 LYS A O 1
ATOM 3223 N N . LEU A 1 384 ? 6.753 32.599 21.888 1.00 43.56 384 LEU A N 1
ATOM 3224 C CA . LEU A 1 384 ? 5.970 33.516 22.706 1.00 43.56 384 LEU A CA 1
ATOM 3225 C C . LEU A 1 384 ? 6.746 33.904 23.975 1.00 43.56 384 LEU A C 1
ATOM 3227 O O . LEU A 1 384 ? 7.154 33.001 24.718 1.00 43.56 384 LEU A O 1
ATOM 3231 N N . PRO A 1 385 ? 6.936 35.210 24.242 1.00 45.91 385 PRO A N 1
ATOM 3232 C CA . PRO A 1 385 ? 7.680 35.660 25.403 1.00 45.91 385 PRO A CA 1
ATOM 3233 C C . PRO A 1 385 ? 7.025 35.139 26.684 1.00 45.91 385 PRO A C 1
ATOM 3235 O O . PRO A 1 385 ? 5.810 35.233 26.882 1.00 45.91 385 PRO A O 1
ATOM 3238 N N . ASN A 1 386 ? 7.830 34.563 27.575 1.00 48.47 386 ASN A N 1
ATOM 3239 C CA . ASN A 1 386 ? 7.349 34.127 28.881 1.00 48.47 386 ASN A CA 1
ATOM 3240 C C . ASN A 1 386 ? 6.901 35.342 29.723 1.00 48.47 386 ASN A C 1
ATOM 3242 O O . ASN A 1 386 ? 7.187 36.494 29.400 1.00 48.47 386 ASN A O 1
ATOM 3246 N N . LYS A 1 387 ? 6.205 35.113 30.844 1.00 48.53 387 LYS A N 1
ATOM 3247 C CA . LYS A 1 387 ? 5.657 36.191 31.697 1.00 48.53 387 LYS A CA 1
ATOM 3248 C C . LYS A 1 387 ? 6.696 37.259 32.080 1.00 48.53 387 LYS A C 1
ATOM 3250 O O . LYS A 1 387 ? 6.355 38.433 32.204 1.00 48.53 387 LYS A O 1
ATOM 3255 N N . ARG A 1 388 ? 7.957 36.859 32.268 1.00 53.19 388 ARG A N 1
ATOM 3256 C CA . ARG A 1 388 ? 9.058 37.758 32.637 1.00 53.19 388 ARG A CA 1
ATOM 3257 C C . ARG A 1 388 ? 9.521 38.596 31.444 1.00 53.19 388 ARG A C 1
ATOM 3259 O O . ARG A 1 388 ? 9.843 39.764 31.625 1.00 53.19 388 ARG A O 1
ATOM 3266 N N . GLU A 1 389 ? 9.514 38.024 30.246 1.00 55.25 389 GLU A N 1
ATOM 3267 C CA . GLU A 1 389 ? 9.816 38.708 28.983 1.00 55.25 389 GLU A CA 1
ATOM 3268 C C . GLU A 1 389 ? 8.690 39.670 28.582 1.00 55.25 389 GLU A C 1
ATOM 3270 O O . GLU A 1 389 ? 8.973 40.821 28.280 1.00 55.25 389 GLU A O 1
ATOM 3275 N N . MET A 1 390 ? 7.422 39.267 28.719 1.00 52.78 390 MET A N 1
ATOM 3276 C CA . MET A 1 390 ? 6.254 40.144 28.537 1.00 52.78 390 MET A CA 1
ATOM 3277 C C . MET A 1 390 ? 6.266 41.331 29.509 1.00 52.78 390 MET A C 1
ATOM 3279 O O . MET A 1 390 ? 6.040 42.466 29.105 1.00 52.78 390 MET A O 1
ATOM 3283 N N . ALA A 1 391 ? 6.567 41.102 30.791 1.00 56.75 391 ALA A N 1
ATOM 3284 C CA . ALA A 1 391 ? 6.649 42.181 31.777 1.00 56.75 391 ALA A CA 1
ATOM 3285 C C . ALA A 1 391 ? 7.791 43.166 31.475 1.00 56.75 391 ALA A C 1
ATOM 3287 O O . ALA A 1 391 ? 7.615 44.379 31.619 1.00 56.75 391 ALA A O 1
ATOM 3288 N N . LYS A 1 392 ? 8.948 42.663 31.023 1.00 61.81 392 LYS A N 1
ATOM 3289 C CA . LYS A 1 392 ? 10.063 43.503 30.565 1.00 61.81 392 LYS A CA 1
ATOM 3290 C C . LYS A 1 392 ? 9.684 44.307 29.327 1.00 61.81 392 LYS A C 1
ATOM 3292 O O . LYS A 1 392 ? 9.956 45.500 29.291 1.00 61.81 392 LYS A O 1
ATOM 3297 N N . GLU A 1 393 ? 9.006 43.683 28.374 1.00 54.75 393 GLU A N 1
ATOM 3298 C CA . GLU A 1 393 ? 8.600 44.321 27.125 1.00 54.75 393 GLU A CA 1
ATOM 3299 C C . GLU A 1 393 ? 7.533 45.401 27.342 1.00 54.75 393 GLU A C 1
ATOM 3301 O O . GLU A 1 393 ? 7.657 46.506 26.827 1.00 54.75 393 GLU A O 1
ATOM 3306 N N . VAL A 1 394 ? 6.543 45.152 28.204 1.00 55.91 394 VAL A N 1
ATOM 3307 C CA . VAL A 1 394 ? 5.563 46.172 28.613 1.00 55.91 394 VAL A CA 1
ATOM 3308 C C . VAL A 1 394 ? 6.243 47.338 29.338 1.00 55.91 394 VAL A C 1
ATOM 3310 O O . VAL A 1 394 ? 5.881 48.492 29.126 1.00 55.91 394 VAL A O 1
ATOM 3313 N N . THR A 1 395 ? 7.233 47.059 30.189 1.00 63.38 395 THR A N 1
ATOM 3314 C CA . THR A 1 395 ? 7.985 48.109 30.902 1.00 63.38 395 THR A CA 1
ATOM 3315 C C . THR A 1 395 ? 8.845 48.927 29.941 1.00 63.38 395 THR A C 1
ATOM 3317 O O . THR A 1 395 ? 8.927 50.144 30.078 1.00 63.38 395 THR A O 1
ATOM 3320 N N . ARG A 1 396 ? 9.435 48.270 28.938 1.00 62.94 396 ARG A N 1
ATOM 3321 C CA . ARG A 1 396 ? 10.185 48.907 27.856 1.00 62.94 396 ARG A CA 1
ATOM 3322 C C . ARG A 1 396 ? 9.293 49.827 27.025 1.00 62.94 396 ARG A C 1
ATOM 3324 O O . ARG A 1 396 ? 9.612 50.999 26.885 1.00 62.94 396 ARG A O 1
ATOM 3331 N N . LEU A 1 397 ? 8.135 49.344 26.577 1.00 51.72 397 LEU A N 1
ATOM 3332 C CA . LEU A 1 397 ? 7.177 50.126 25.787 1.00 51.72 397 LEU A CA 1
ATOM 3333 C C . LEU A 1 397 ? 6.626 51.338 26.548 1.00 51.72 397 LEU A C 1
ATOM 3335 O O . LEU A 1 397 ? 6.434 52.389 25.953 1.00 51.72 397 LEU A O 1
ATOM 3339 N N . LYS A 1 398 ? 6.432 51.236 27.869 1.00 60.59 398 LYS A N 1
ATOM 3340 C CA . LYS A 1 398 ? 6.064 52.392 28.709 1.00 60.59 398 LYS A CA 1
ATOM 3341 C C . LYS A 1 398 ? 7.154 53.464 28.800 1.00 60.59 398 LYS A C 1
ATOM 3343 O O . LYS A 1 398 ? 6.845 54.580 29.194 1.00 60.59 398 LYS A O 1
ATOM 3348 N N . LYS A 1 399 ? 8.411 53.107 28.529 1.00 60.69 399 LYS A N 1
ATOM 3349 C CA . LYS A 1 399 ? 9.574 53.995 28.636 1.00 60.69 399 LYS A CA 1
ATOM 3350 C C . LYS A 1 399 ? 10.007 54.555 27.279 1.00 60.69 399 LYS A C 1
ATOM 3352 O O . LYS A 1 399 ? 10.513 55.666 27.223 1.00 60.69 399 LYS A O 1
ATOM 3357 N N . GLU A 1 400 ? 9.844 53.770 26.216 1.00 51.38 400 GLU A N 1
ATOM 3358 C CA . GLU A 1 400 ? 10.300 54.094 24.857 1.00 51.38 400 GLU A CA 1
ATOM 3359 C C . GLU A 1 400 ? 9.205 54.713 23.979 1.00 51.38 400 GLU A C 1
ATOM 3361 O O . GLU A 1 400 ? 9.523 55.314 22.957 1.00 51.38 400 GLU A O 1
ATOM 3366 N N . CYS A 1 401 ? 7.930 54.571 24.347 1.00 51.81 401 CYS A N 1
ATOM 3367 C CA . CYS A 1 401 ? 6.812 55.102 23.575 1.00 51.81 401 CYS A CA 1
ATOM 3368 C C . CYS A 1 401 ? 6.031 56.126 24.403 1.00 51.81 401 CYS A C 1
ATOM 3370 O O . CYS A 1 401 ? 5.717 55.872 25.568 1.00 51.81 401 CYS A O 1
ATOM 3372 N N . ASP A 1 402 ? 5.685 57.257 23.787 1.00 53.38 402 ASP A N 1
ATOM 3373 C CA . ASP A 1 402 ? 4.803 58.259 24.385 1.00 53.38 402 ASP A CA 1
ATOM 3374 C C . ASP A 1 402 ? 3.353 57.761 24.277 1.00 53.38 402 ASP A C 1
ATOM 3376 O O . ASP A 1 402 ? 2.717 57.819 23.223 1.00 53.38 402 ASP A O 1
ATOM 3380 N N . LEU A 1 403 ? 2.883 57.104 25.338 1.00 57.62 403 LEU A N 1
ATOM 3381 C CA . LEU A 1 403 ? 1.613 56.385 25.358 1.00 57.62 403 LEU A CA 1
ATOM 3382 C C . LEU A 1 403 ? 0.553 57.184 26.113 1.00 57.62 403 LEU A C 1
ATOM 3384 O O . LEU A 1 403 ? 0.759 57.602 27.251 1.00 57.62 403 LEU A O 1
ATOM 3388 N N . GLY A 1 404 ? -0.628 57.313 25.512 1.00 50.25 404 GLY A N 1
ATOM 3389 C CA . GLY A 1 404 ? -1.762 57.972 26.142 1.00 50.25 404 GLY A CA 1
ATOM 3390 C C . GLY A 1 404 ? -2.358 57.198 27.336 1.00 50.25 404 GLY A C 1
ATOM 3391 O O . GLY A 1 404 ? -2.051 56.023 27.589 1.00 50.25 404 GLY A O 1
ATOM 3392 N N . PRO A 1 405 ? -3.277 57.829 28.096 1.00 50.47 405 PRO A N 1
ATOM 3393 C CA . PRO A 1 405 ? -3.892 57.224 29.281 1.00 50.47 405 PRO A CA 1
ATOM 3394 C C . PRO A 1 405 ? -4.656 55.919 28.996 1.00 50.47 405 PRO A C 1
ATOM 3396 O O . PRO A 1 405 ? -4.747 55.041 29.861 1.00 50.47 405 PRO A O 1
ATOM 3399 N N . LYS A 1 406 ? -5.212 55.772 27.786 1.00 47.56 406 LYS A N 1
ATOM 3400 C CA . LYS A 1 406 ? -5.994 54.595 27.375 1.00 47.56 406 LYS A CA 1
ATOM 3401 C C . LYS A 1 406 ? -5.079 53.400 27.087 1.00 47.56 406 LYS A C 1
ATOM 3403 O O . LYS A 1 406 ? -5.356 52.288 27.538 1.00 47.56 406 LYS A O 1
ATOM 3408 N N . GLU A 1 407 ? -3.952 53.647 26.434 1.00 48.78 407 GLU A N 1
ATOM 3409 C CA . GLU A 1 407 ? -2.906 52.681 26.103 1.00 48.78 407 GLU A CA 1
ATOM 3410 C C . GLU A 1 407 ? -2.220 52.170 27.378 1.00 48.78 407 GLU A C 1
ATOM 3412 O O . GLU A 1 407 ? -1.999 50.967 27.546 1.00 48.78 407 GLU A O 1
ATOM 3417 N N . HIS A 1 408 ? -1.979 53.056 28.348 1.00 54.88 408 HIS A N 1
ATOM 3418 C CA . HIS A 1 408 ? -1.476 52.675 29.667 1.00 54.88 408 HIS A CA 1
ATOM 3419 C C . HIS A 1 408 ? -2.438 51.780 30.456 1.00 54.88 408 HIS A C 1
ATOM 3421 O O . HIS A 1 408 ? -1.993 50.820 31.099 1.00 54.88 408 HIS A O 1
ATOM 3427 N N . LYS A 1 409 ? -3.748 52.054 30.401 1.00 51.31 409 LYS A N 1
ATOM 3428 C CA . LYS A 1 409 ? -4.768 51.229 31.067 1.00 51.31 409 LYS A CA 1
ATOM 3429 C C . LYS A 1 409 ? -4.821 49.824 30.457 1.00 51.31 409 LYS A C 1
ATOM 3431 O O . LYS A 1 409 ? -4.863 48.844 31.200 1.00 51.31 409 LYS A O 1
ATOM 3436 N N . LEU A 1 410 ? -4.711 49.722 29.132 1.00 51.91 410 LEU A N 1
ATOM 3437 C CA . LEU A 1 410 ? -4.662 48.451 28.406 1.00 51.91 410 LEU A CA 1
ATOM 3438 C C . LEU A 1 410 ? -3.402 47.634 28.749 1.00 51.91 410 LEU A C 1
ATOM 3440 O O . LEU A 1 410 ? -3.497 46.458 29.100 1.00 51.91 410 LEU A O 1
ATOM 3444 N N . LEU A 1 411 ? -2.221 48.261 28.748 1.00 54.19 411 LEU A N 1
ATOM 3445 C CA . LEU A 1 411 ? -0.962 47.600 29.115 1.00 54.19 411 LEU A CA 1
ATOM 3446 C C . LEU A 1 411 ? -0.941 47.116 30.572 1.00 54.19 411 LEU A C 1
ATOM 3448 O O . LEU A 1 411 ? -0.335 46.087 30.870 1.00 54.19 411 LEU A O 1
ATOM 3452 N N . LYS A 1 412 ? -1.622 47.826 31.482 1.00 55.62 412 LYS A N 1
ATOM 3453 C CA . LYS A 1 412 ? -1.787 47.423 32.890 1.00 55.62 412 LYS A CA 1
ATOM 3454 C C . LYS A 1 412 ? -2.676 46.181 33.045 1.00 55.62 412 LYS A C 1
ATOM 3456 O O . LYS A 1 412 ? -2.417 45.350 33.914 1.00 55.62 412 LYS A O 1
ATOM 3461 N N . ILE A 1 413 ? -3.699 46.033 32.202 1.00 53.53 413 ILE A N 1
ATOM 3462 C CA . ILE A 1 413 ? -4.554 44.834 32.164 1.00 53.53 413 ILE A CA 1
ATOM 3463 C C . ILE A 1 413 ? -3.748 43.639 31.638 1.00 53.53 413 ILE A C 1
ATOM 3465 O O . ILE A 1 413 ? -3.737 42.570 32.250 1.00 53.53 413 ILE A O 1
ATOM 3469 N N . LEU A 1 414 ? -2.992 43.847 30.558 1.00 50.25 414 LEU A N 1
ATOM 3470 C CA . LEU A 1 414 ? -2.164 42.817 29.927 1.00 50.25 414 LEU A CA 1
ATOM 3471 C C . LEU A 1 414 ? -1.022 42.323 30.831 1.00 50.25 414 LEU A C 1
ATOM 3473 O O . LEU A 1 414 ? -0.718 41.132 30.826 1.00 50.25 414 LEU A O 1
ATOM 3477 N N . SER A 1 415 ? -0.429 43.193 31.658 1.00 51.84 415 SER A N 1
ATOM 3478 C CA . SER A 1 415 ? 0.632 42.804 32.602 1.00 51.84 415 SER A CA 1
ATOM 3479 C C . SER A 1 415 ? 0.142 41.951 33.780 1.00 51.84 415 SER A C 1
ATOM 3481 O O . SER A 1 415 ? 0.936 41.228 34.384 1.00 51.84 415 SER A O 1
ATOM 3483 N N . ASN A 1 416 ? -1.151 42.024 34.112 1.00 49.12 416 ASN A N 1
ATOM 3484 C CA . ASN A 1 416 ? -1.735 41.365 35.284 1.00 49.12 416 ASN A CA 1
ATOM 3485 C C . ASN A 1 416 ? -2.457 40.045 34.965 1.00 49.12 416 ASN A C 1
ATOM 3487 O O . ASN A 1 416 ? -2.834 39.320 35.887 1.00 49.12 416 ASN A O 1
ATOM 3491 N N . PHE A 1 417 ? -2.605 39.687 33.687 1.00 45.50 417 PHE A N 1
ATOM 3492 C CA . PHE A 1 417 ? -3.260 38.446 33.273 1.00 45.50 417 PHE A CA 1
ATOM 3493 C C . PHE A 1 417 ? -2.377 37.225 33.612 1.00 45.50 417 PHE A C 1
ATOM 3495 O O . PHE A 1 417 ? -1.333 36.988 32.998 1.00 45.50 417 PHE A O 1
ATOM 3502 N N . LYS A 1 418 ? -2.750 36.438 34.633 1.00 42.88 418 LYS A N 1
ATOM 3503 C CA . LYS A 1 418 ? -2.106 35.143 34.929 1.00 42.88 418 LYS A CA 1
ATOM 3504 C C . LYS A 1 418 ? -2.637 34.083 33.953 1.00 42.88 418 LYS A C 1
ATOM 3506 O O . LYS A 1 418 ? -3.834 34.034 33.700 1.00 42.88 418 LYS A O 1
ATOM 3511 N N . ARG A 1 419 ? -1.761 33.199 33.450 1.00 38.12 419 ARG A N 1
ATOM 3512 C CA . ARG A 1 419 ? -2.167 31.951 32.771 1.00 38.12 419 ARG A CA 1
ATOM 3513 C C . ARG A 1 419 ? -3.074 31.163 33.729 1.00 38.12 419 ARG A C 1
ATOM 3515 O O . ARG A 1 419 ? -2.565 30.638 34.714 1.00 38.12 419 ARG A O 1
ATOM 3522 N N . LYS A 1 420 ? -4.371 31.090 33.443 1.00 35.34 420 LYS A N 1
ATOM 3523 C CA . LYS A 1 420 ? -5.294 30.095 34.006 1.00 35.34 420 LYS A CA 1
ATOM 3524 C C . LYS A 1 420 ? -5.764 29.184 32.872 1.00 35.34 420 LYS A C 1
ATOM 3526 O O . LYS A 1 420 ? -5.860 29.640 31.730 1.00 35.34 420 LYS A O 1
ATOM 3531 N N . ARG A 1 421 ? -6.011 27.902 33.155 1.00 31.70 421 ARG A N 1
ATOM 3532 C CA . ARG A 1 421 ? -6.690 27.016 32.188 1.00 31.70 421 ARG A CA 1
ATOM 3533 C C . ARG A 1 421 ? -8.145 27.479 32.055 1.00 31.70 421 ARG A C 1
ATOM 3535 O O . ARG A 1 421 ? -8.707 27.982 33.019 1.00 31.70 421 ARG A O 1
ATOM 3542 N N . THR A 1 422 ? -8.782 27.305 30.897 1.00 32.47 422 THR A N 1
ATOM 3543 C CA . THR A 1 422 ? -10.204 27.672 30.701 1.00 32.47 422 THR A CA 1
ATOM 3544 C C . THR A 1 422 ? -11.148 26.992 31.694 1.00 32.47 422 THR A C 1
ATOM 3546 O O . THR A 1 422 ? -12.177 27.557 32.035 1.00 32.47 422 THR A O 1
ATOM 3549 N N . THR A 1 423 ? -10.767 25.828 32.218 1.00 32.03 423 THR A N 1
ATOM 3550 C CA . THR A 1 423 ? -11.483 25.101 33.278 1.00 32.03 423 THR A CA 1
ATOM 3551 C C . THR A 1 423 ? -11.365 25.735 34.671 1.00 32.03 423 THR A C 1
ATOM 3553 O O . THR A 1 423 ? -12.047 25.301 35.580 1.00 32.03 423 THR A O 1
ATOM 3556 N N . GLU A 1 424 ? -10.494 26.729 34.860 1.00 34.53 424 GLU A N 1
ATOM 3557 C CA . GLU A 1 424 ? -10.280 27.461 36.126 1.00 34.53 424 GLU A CA 1
ATOM 3558 C C . GLU A 1 424 ? -10.855 28.894 36.068 1.00 34.53 424 GLU A C 1
ATOM 3560 O O . GLU A 1 424 ? -10.609 29.711 36.960 1.00 34.53 424 GLU A O 1
ATOM 3565 N N . LEU A 1 425 ? -11.546 29.232 34.971 1.00 32.41 425 LEU A N 1
ATOM 3566 C CA . LEU A 1 425 ? -12.145 30.545 34.703 1.00 32.41 425 LEU A CA 1
ATOM 3567 C C . LEU A 1 425 ? -13.673 30.553 34.870 1.00 32.41 425 LEU A C 1
ATOM 3569 O O . LEU A 1 425 ? -14.274 31.615 34.739 1.00 32.41 425 LEU A O 1
ATOM 3573 N N . THR A 1 426 ? -14.297 29.409 35.161 1.00 34.16 426 THR A N 1
ATOM 3574 C CA . THR A 1 426 ? -15.756 29.302 35.326 1.00 34.16 426 THR A CA 1
ATOM 3575 C C . THR A 1 426 ? -16.268 29.795 36.674 1.00 34.16 426 THR A C 1
ATOM 3577 O O . THR A 1 426 ? -17.465 30.036 36.783 1.00 34.16 426 THR A O 1
ATOM 3580 N N . ASP A 1 427 ? -15.392 30.014 37.659 1.00 32.41 427 ASP A N 1
ATOM 3581 C CA . ASP A 1 427 ? -15.855 30.162 39.045 1.00 32.41 427 ASP A CA 1
ATOM 3582 C C . ASP A 1 427 ? -15.649 31.565 39.652 1.00 32.41 427 ASP A C 1
ATOM 3584 O O . ASP A 1 427 ? -16.124 31.794 40.753 1.00 32.41 427 ASP A O 1
ATOM 3588 N N . ASP A 1 428 ? -15.019 32.535 38.963 1.00 38.81 428 ASP A N 1
ATOM 3589 C CA . ASP A 1 428 ? -14.600 33.800 39.620 1.00 38.81 428 ASP A CA 1
ATOM 3590 C C . ASP A 1 428 ? -14.722 35.107 38.798 1.00 38.81 428 ASP A C 1
ATOM 3592 O O . ASP A 1 428 ? -14.097 36.113 39.142 1.00 38.81 428 ASP A O 1
ATOM 3596 N N . VAL A 1 429 ? -15.506 35.168 37.715 1.00 37.59 429 VAL A N 1
ATOM 3597 C CA . VAL A 1 429 ? -15.757 36.453 37.020 1.00 37.59 429 VAL A CA 1
ATOM 3598 C C . VAL A 1 429 ? -17.248 36.609 36.700 1.00 37.59 429 VAL A C 1
ATOM 3600 O O . VAL A 1 429 ? -17.775 35.786 35.948 1.00 37.59 429 VAL A O 1
ATOM 3603 N N . PRO A 1 430 ? -17.940 37.644 37.226 1.00 40.34 430 PRO A N 1
ATOM 3604 C CA . PRO A 1 430 ? -19.343 37.896 36.919 1.00 40.34 430 PRO A CA 1
ATOM 3605 C C . PRO A 1 430 ? -19.537 38.034 35.410 1.00 40.34 430 PRO A C 1
ATOM 3607 O O . PRO A 1 430 ? -18.859 38.800 34.725 1.00 40.34 430 PRO A O 1
ATOM 3610 N N . THR A 1 431 ? -20.458 37.238 34.888 1.00 46.72 431 THR A N 1
ATOM 3611 C CA . THR A 1 431 ? -20.626 36.921 33.466 1.00 46.72 431 THR A CA 1
ATOM 3612 C C . THR A 1 431 ? -21.034 38.130 32.609 1.00 46.72 431 THR A C 1
ATOM 3614 O O . THR A 1 431 ? -20.933 38.081 31.379 1.00 46.72 431 THR A O 1
ATOM 3617 N N . ASP A 1 432 ? -21.438 39.230 33.246 1.00 42.72 432 ASP A N 1
ATOM 3618 C CA . ASP A 1 432 ? -21.955 40.432 32.593 1.00 42.72 432 ASP A CA 1
ATOM 3619 C C . ASP A 1 432 ? -20.858 41.439 32.216 1.00 42.72 432 ASP A C 1
ATOM 3621 O O . ASP A 1 432 ? -20.912 42.011 31.125 1.00 42.72 432 ASP A O 1
ATOM 3625 N N . ASP A 1 433 ? -19.788 41.565 33.009 1.00 39.31 433 ASP A N 1
ATOM 3626 C CA . ASP A 1 433 ? -18.669 42.474 32.706 1.00 39.31 433 ASP A CA 1
ATOM 3627 C C . ASP A 1 433 ? -17.891 42.026 31.461 1.00 39.31 433 ASP A C 1
ATOM 3629 O O . ASP A 1 433 ? -17.440 42.844 30.655 1.00 39.31 433 ASP A O 1
ATOM 3633 N N . TYR A 1 434 ? -17.781 40.710 31.252 1.00 41.62 434 TYR A N 1
ATOM 3634 C CA . TYR A 1 434 ? -17.131 40.136 30.073 1.00 41.62 434 TYR A CA 1
ATOM 3635 C C . TYR A 1 434 ? -17.939 40.378 28.792 1.00 41.62 434 TYR A C 1
ATOM 3637 O O . TYR A 1 434 ? -17.370 40.714 27.748 1.00 41.62 434 TYR A O 1
ATOM 3645 N N . LYS A 1 435 ? -19.272 40.263 28.866 1.00 44.38 435 LYS A N 1
ATOM 3646 C CA . LYS A 1 435 ? -20.160 40.598 27.745 1.00 44.38 435 LYS A CA 1
ATOM 3647 C C . LYS A 1 435 ? -20.101 42.089 27.430 1.00 44.38 435 LYS A C 1
ATOM 3649 O O . LYS A 1 435 ? -19.993 42.442 26.256 1.00 44.38 435 LYS A O 1
ATOM 3654 N N . HIS A 1 436 ? -20.084 42.944 28.453 1.00 43.56 436 HIS A N 1
ATOM 3655 C CA . HIS A 1 436 ? -19.977 44.389 28.276 1.00 43.56 436 HIS A CA 1
ATOM 3656 C C . HIS A 1 436 ? -18.651 44.792 27.620 1.00 43.56 436 HIS A C 1
ATOM 3658 O O . HIS A 1 436 ? -18.667 45.538 26.641 1.00 43.56 436 HIS A O 1
ATOM 3664 N N . LEU A 1 437 ? -17.518 44.237 28.071 1.00 42.62 437 LEU A N 1
ATOM 3665 C CA . LEU A 1 437 ? -16.207 44.519 27.477 1.00 42.62 437 LEU A CA 1
ATOM 3666 C C . LEU A 1 437 ? -16.116 44.028 26.028 1.00 42.62 437 LEU A C 1
ATOM 3668 O O . LEU A 1 437 ? -15.622 44.753 25.168 1.00 42.62 437 LEU A O 1
ATOM 3672 N N . LYS A 1 438 ? -16.610 42.816 25.739 1.00 43.59 438 LYS A N 1
ATOM 3673 C CA . LYS A 1 438 ? -16.605 42.236 24.385 1.00 43.59 438 LYS A CA 1
ATOM 3674 C C . LYS A 1 438 ? -17.471 43.054 23.421 1.00 43.59 438 LYS A C 1
ATOM 3676 O O . LYS A 1 438 ? -17.067 43.282 22.282 1.00 43.59 438 LYS A O 1
ATOM 3681 N N . MET A 1 439 ? -18.622 43.537 23.886 1.00 44.72 439 MET A N 1
ATOM 3682 C CA . MET A 1 439 ? -19.564 44.332 23.095 1.00 44.72 439 MET A CA 1
ATOM 3683 C C . MET A 1 439 ? -19.075 45.771 22.865 1.00 44.72 439 MET A C 1
ATOM 3685 O O . MET A 1 439 ? -19.200 46.292 21.758 1.00 44.72 439 MET A O 1
ATOM 3689 N N . GLU A 1 440 ? -18.450 46.404 23.863 1.00 44.53 440 GLU A N 1
ATOM 3690 C CA . GLU A 1 440 ? -17.862 47.742 23.712 1.00 44.53 440 GLU A CA 1
ATOM 3691 C C . GLU A 1 440 ? -16.657 47.731 22.751 1.00 44.53 440 GLU A C 1
ATOM 3693 O O . GLU A 1 440 ? -16.481 48.657 21.953 1.00 44.53 440 GLU A O 1
ATOM 3698 N N . LEU A 1 441 ? -15.863 46.651 22.780 1.00 42.50 441 LEU A N 1
ATOM 3699 C CA . LEU A 1 441 ? -14.722 46.443 21.886 1.00 42.50 441 LEU A CA 1
ATOM 3700 C C . LEU A 1 441 ? -15.172 46.179 20.441 1.00 42.50 441 LEU A C 1
ATOM 3702 O O . LEU A 1 441 ? -14.639 46.780 19.511 1.00 42.50 441 LEU A O 1
ATOM 3706 N N . ALA A 1 442 ? -16.185 45.327 20.252 1.00 42.59 442 ALA A N 1
ATOM 3707 C CA . ALA A 1 442 ? -16.748 45.023 18.937 1.00 42.59 442 ALA A CA 1
ATOM 3708 C C . ALA A 1 442 ? -17.401 46.256 18.284 1.00 42.59 442 ALA A C 1
ATOM 3710 O O . ALA A 1 442 ? -17.179 46.524 17.102 1.00 42.59 442 ALA A O 1
ATOM 3711 N N . ASN A 1 443 ? -18.133 47.063 19.062 1.00 41.78 443 ASN A N 1
ATOM 3712 C CA . ASN A 1 443 ? -18.782 48.276 18.559 1.00 41.78 443 ASN A CA 1
ATOM 3713 C C . ASN A 1 443 ? -17.776 49.346 18.104 1.00 41.78 443 ASN A C 1
ATOM 3715 O O . ASN A 1 443 ? -18.001 49.980 17.072 1.00 41.78 443 ASN A O 1
ATOM 3719 N N . LYS A 1 444 ? -16.652 49.520 18.814 1.00 40.41 444 LYS A N 1
ATOM 3720 C CA . LYS A 1 444 ? -15.588 50.466 18.420 1.00 40.41 444 LYS A CA 1
ATOM 3721 C C . LYS A 1 444 ? -14.857 50.038 17.144 1.00 40.41 444 LYS A C 1
ATOM 3723 O O . LYS A 1 444 ? -14.578 50.881 16.301 1.00 40.41 444 LYS A O 1
ATOM 3728 N N . ILE A 1 445 ? -14.635 48.735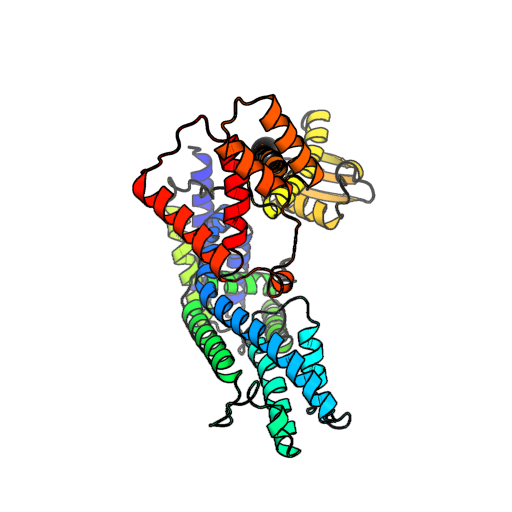 16.955 1.00 38.81 445 ILE A N 1
ATOM 3729 C CA . ILE A 1 445 ? -14.032 48.189 15.726 1.00 38.81 445 ILE A CA 1
ATOM 3730 C C . ILE A 1 445 ? -14.950 48.415 14.514 1.00 38.81 445 ILE A C 1
ATOM 3732 O O . ILE A 1 445 ? -14.471 48.800 13.451 1.00 38.81 445 ILE A O 1
ATOM 3736 N N . SER A 1 446 ? -16.267 48.232 14.681 1.00 36.81 446 SER A N 1
ATOM 3737 C CA . SER A 1 446 ? -17.236 48.392 13.584 1.00 36.81 446 SER A CA 1
ATOM 3738 C C . SER A 1 446 ? -17.446 49.843 13.136 1.00 36.81 446 SER A C 1
ATOM 3740 O O . SER A 1 446 ? -17.744 50.081 11.969 1.00 36.81 446 SER A O 1
ATOM 3742 N N . LYS A 1 447 ? -17.288 50.816 14.045 1.00 36.12 447 LYS A N 1
ATOM 3743 C CA . LYS A 1 447 ? -17.566 52.234 13.769 1.00 36.12 447 LYS A CA 1
ATOM 3744 C C . LYS A 1 447 ? -16.384 53.010 13.191 1.00 36.12 447 LYS A C 1
ATOM 3746 O O . LYS A 1 447 ? -16.617 54.027 12.551 1.00 36.12 447 LYS A O 1
ATOM 3751 N N . GLU A 1 448 ? -15.147 52.566 13.414 1.00 33.06 448 GLU A N 1
ATOM 3752 C CA . GLU A 1 448 ? -13.955 53.369 13.090 1.00 33.06 448 GLU A CA 1
ATOM 3753 C C . GLU A 1 448 ? -13.115 52.848 11.911 1.00 33.06 448 GLU A C 1
ATOM 3755 O O . GLU A 1 448 ? -12.098 53.451 11.593 1.00 33.06 448 GLU A O 1
ATOM 3760 N N . GLY A 1 449 ? -13.525 51.768 11.229 1.00 30.11 449 GLY A N 1
ATOM 3761 C CA . GLY A 1 449 ? -12.975 51.399 9.912 1.00 30.11 449 GLY A CA 1
ATOM 3762 C C . GLY A 1 449 ? -11.443 51.307 9.839 1.00 30.11 449 GLY A C 1
ATOM 3763 O O . GLY A 1 449 ? -10.839 51.794 8.887 1.00 30.11 449 GLY A O 1
ATOM 3764 N N . TRP A 1 450 ? -10.794 50.725 10.851 1.00 30.28 450 TRP A N 1
ATOM 3765 C CA . TRP A 1 450 ? -9.332 50.693 10.931 1.00 30.28 450 TRP A CA 1
ATOM 3766 C C . TRP A 1 450 ? -8.717 49.783 9.850 1.00 30.28 450 TRP A C 1
ATOM 3768 O O . TRP A 1 450 ? -8.838 48.560 9.918 1.00 30.28 450 TRP A O 1
ATOM 3778 N N . VAL A 1 451 ? -7.971 50.378 8.915 1.00 27.94 451 VAL A N 1
ATOM 3779 C CA . VAL A 1 451 ? -6.936 49.705 8.112 1.00 27.94 451 VAL A CA 1
ATOM 3780 C C . 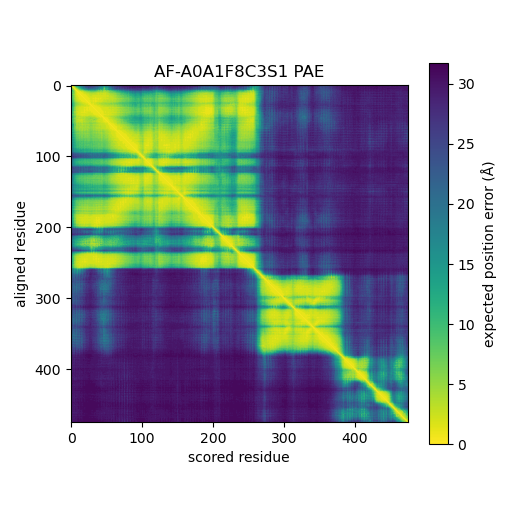VAL A 1 451 ? -5.590 49.956 8.796 1.00 27.94 451 VAL A C 1
ATOM 3782 O O . VAL A 1 451 ? -5.285 51.080 9.195 1.00 27.94 451 VAL A O 1
ATOM 3785 N N . ILE A 1 452 ? -4.801 48.903 9.017 1.00 31.27 452 ILE A N 1
ATOM 3786 C CA . ILE A 1 452 ? -3.502 49.008 9.691 1.00 31.27 452 ILE A CA 1
ATOM 3787 C C . ILE A 1 452 ? -2.403 49.132 8.632 1.00 31.27 452 ILE A C 1
ATOM 3789 O O . ILE A 1 452 ? -2.038 48.137 8.014 1.00 31.27 452 ILE A O 1
ATOM 3793 N N . GLU A 1 453 ? -1.868 50.342 8.468 1.00 25.31 453 GLU A N 1
ATOM 3794 C CA . GLU A 1 453 ? -0.601 50.606 7.775 1.00 25.31 453 GLU A CA 1
ATOM 3795 C C . GLU A 1 453 ? 0.596 50.666 8.751 1.00 25.31 453 GLU A C 1
ATOM 3797 O O . GLU A 1 453 ? 0.453 50.709 9.978 1.00 25.31 453 GLU A O 1
ATOM 3802 N N . ASN A 1 454 ? 1.787 50.609 8.159 1.00 31.94 454 ASN A N 1
ATOM 3803 C CA . ASN A 1 454 ? 3.008 49.902 8.567 1.00 31.94 454 ASN A CA 1
ATOM 3804 C C . ASN A 1 454 ? 3.771 50.341 9.845 1.00 31.94 454 ASN A C 1
ATOM 3806 O O . ASN A 1 454 ? 4.904 49.916 10.035 1.00 31.94 454 ASN A O 1
ATOM 3810 N N . GLU A 1 455 ? 3.195 51.115 10.768 1.00 31.91 455 GLU A N 1
ATOM 3811 C CA . GLU A 1 455 ? 3.895 51.536 12.010 1.00 31.91 455 GLU A CA 1
ATOM 3812 C C . GLU A 1 455 ? 3.369 50.867 13.299 1.00 31.91 455 GLU A C 1
ATOM 3814 O O . GLU A 1 455 ? 3.897 51.066 14.394 1.00 31.91 455 GLU A O 1
ATOM 3819 N N . LYS A 1 456 ? 2.358 49.993 13.192 1.00 40.75 456 LYS A N 1
ATOM 3820 C CA . LYS A 1 456 ? 1.679 49.332 14.331 1.00 40.75 456 LYS A CA 1
ATOM 3821 C C . LYS A 1 456 ? 2.082 47.878 14.604 1.00 40.75 456 LYS A C 1
ATOM 3823 O O . LYS A 1 456 ? 1.378 47.176 15.336 1.00 40.75 456 LYS A O 1
ATOM 3828 N N . GLU A 1 457 ? 3.195 47.384 14.074 1.00 38.50 457 GLU A N 1
ATOM 3829 C CA . GLU A 1 457 ? 3.528 45.955 14.200 1.00 38.50 457 GLU A CA 1
ATOM 3830 C C . GLU A 1 457 ? 3.755 45.486 15.650 1.00 38.50 457 GLU A C 1
ATOM 3832 O O . GLU A 1 457 ? 3.392 44.361 16.004 1.00 38.50 457 GLU A O 1
ATOM 3837 N N . ARG A 1 458 ? 4.267 46.347 16.543 1.00 38.53 458 ARG A N 1
ATOM 3838 C CA . ARG A 1 458 ? 4.579 45.944 17.931 1.00 38.53 458 ARG A CA 1
ATOM 3839 C C . ARG A 1 458 ? 3.343 45.793 18.822 1.00 38.53 458 ARG A C 1
ATOM 3841 O O . ARG A 1 458 ? 3.264 44.843 19.599 1.00 38.53 458 ARG A O 1
ATOM 3848 N N . ILE A 1 459 ? 2.344 46.667 18.673 1.00 39.38 459 ILE A N 1
ATOM 3849 C CA . ILE A 1 459 ? 1.042 46.516 19.352 1.00 39.38 459 ILE A CA 1
ATOM 3850 C C . ILE A 1 459 ? 0.237 45.383 18.690 1.00 39.38 459 ILE A C 1
ATOM 3852 O O . ILE A 1 459 ? -0.435 44.618 19.384 1.00 39.38 459 ILE A O 1
ATOM 3856 N N . GLY A 1 460 ? 0.386 45.205 17.370 1.00 40.28 460 GLY A N 1
ATOM 3857 C CA . GLY A 1 460 ? -0.197 44.101 16.601 1.00 40.28 460 GLY A CA 1
ATOM 3858 C C . GLY A 1 460 ? 0.257 42.707 17.057 1.00 40.28 460 GLY A C 1
ATOM 3859 O O . GLY A 1 460 ? -0.535 41.766 17.043 1.00 40.28 460 GLY A O 1
ATOM 3860 N N . LEU A 1 461 ? 1.497 42.567 17.532 1.00 37.66 461 LEU A N 1
ATOM 3861 C CA . LEU A 1 461 ? 2.045 41.315 18.075 1.00 37.66 461 LEU A CA 1
ATOM 3862 C C . LEU A 1 461 ? 1.378 40.897 19.397 1.00 37.66 461 LEU A C 1
ATOM 3864 O O . LEU A 1 461 ? 1.002 39.734 19.566 1.00 37.66 461 LEU A O 1
ATOM 3868 N N . VAL A 1 462 ? 1.149 41.854 20.301 1.00 40.19 462 VAL A N 1
ATOM 3869 C CA . VAL A 1 462 ? 0.401 41.629 21.553 1.00 40.19 462 VAL A CA 1
ATOM 3870 C C . VAL A 1 462 ? -1.075 41.315 21.260 1.00 40.19 462 VAL A C 1
ATOM 3872 O O . VAL A 1 462 ? -1.695 40.498 21.940 1.00 40.19 462 VAL A O 1
ATOM 3875 N N . TRP A 1 463 ? -1.618 41.893 20.188 1.00 43.62 463 TRP A N 1
ATOM 3876 C CA . TRP A 1 463 ? -2.959 41.617 19.668 1.00 43.62 463 TRP A CA 1
ATOM 3877 C C . TRP A 1 463 ? -3.107 40.209 19.058 1.00 43.62 463 TRP A C 1
ATOM 3879 O O . TRP A 1 463 ? -4.071 39.501 19.362 1.00 43.62 463 TRP A O 1
ATOM 3889 N N . LYS A 1 464 ? -2.130 39.747 18.260 1.00 41.25 464 LYS A N 1
ATOM 3890 C CA . LYS A 1 464 ? -2.086 38.377 17.700 1.00 41.25 464 LYS A CA 1
ATOM 3891 C C . LYS A 1 464 ? -2.029 37.301 18.788 1.00 41.25 464 LYS A C 1
ATOM 3893 O O . LYS A 1 464 ? -2.603 36.226 18.604 1.00 41.25 464 LYS A O 1
ATOM 3898 N N . TYR A 1 465 ? -1.383 37.590 19.921 1.00 38.66 465 TYR A N 1
ATOM 3899 C CA . TYR A 1 465 ? -1.359 36.705 21.090 1.00 38.66 465 TYR A CA 1
ATOM 3900 C C . TYR A 1 465 ? -2.760 36.462 21.672 1.00 38.66 465 TYR A C 1
ATOM 3902 O O . TYR A 1 465 ? -3.097 35.327 22.003 1.00 38.66 465 TYR A O 1
ATOM 3910 N N . TYR A 1 466 ? -3.598 37.501 21.744 1.00 39.66 466 TYR A N 1
ATOM 3911 C CA . TYR A 1 466 ? -4.949 37.403 22.305 1.00 39.66 466 TYR A CA 1
ATOM 3912 C C . TYR A 1 466 ? -5.941 36.711 21.359 1.00 39.66 466 TYR A C 1
ATOM 3914 O O . TYR A 1 466 ? -6.728 35.877 21.800 1.00 39.66 466 TYR A O 1
ATOM 3922 N N . TYR A 1 467 ? -5.867 36.980 20.051 1.00 35.88 467 TYR A N 1
ATOM 3923 C CA . TYR A 1 467 ? -6.802 36.412 19.067 1.00 35.88 467 TYR A CA 1
ATOM 3924 C C . TYR A 1 467 ? -6.593 34.901 18.823 1.00 35.88 467 TYR A C 1
ATOM 3926 O O . TYR A 1 467 ? -7.534 34.184 18.483 1.00 35.88 467 TYR A O 1
ATOM 3934 N N . ARG A 1 468 ? -5.370 34.377 19.022 1.00 36.62 468 ARG A N 1
ATOM 3935 C CA . ARG A 1 468 ? -5.086 32.929 18.911 1.00 36.62 468 ARG A CA 1
ATOM 3936 C C . ARG A 1 468 ? -5.651 32.096 20.069 1.00 36.62 468 ARG A C 1
ATOM 3938 O O . ARG A 1 468 ? -5.856 30.904 19.870 1.00 36.62 468 ARG A O 1
ATOM 3945 N N . LEU A 1 469 ? -5.926 32.693 21.232 1.00 33.66 469 LEU A N 1
ATOM 3946 C CA . LEU A 1 469 ? -6.536 31.990 22.373 1.00 33.66 469 LEU A CA 1
ATOM 3947 C C . LEU A 1 469 ? -8.044 31.734 22.186 1.00 33.66 469 LEU A C 1
ATOM 3949 O O . LEU A 1 469 ? -8.566 30.801 22.788 1.00 33.66 469 LEU A O 1
ATOM 3953 N N . ASP A 1 470 ? -8.728 32.509 21.334 1.00 35.06 470 ASP A N 1
ATOM 3954 C CA . ASP A 1 470 ? -10.174 32.369 21.076 1.00 35.06 470 ASP A CA 1
ATOM 3955 C C . ASP A 1 470 ? -10.480 31.286 20.016 1.00 35.06 470 ASP A C 1
ATOM 3957 O O . ASP A 1 470 ? -11.510 30.620 20.061 1.00 35.06 470 ASP A O 1
ATOM 3961 N N . LYS A 1 471 ? -9.547 31.022 19.086 1.00 29.38 471 LYS A N 1
ATOM 3962 C CA . LYS A 1 471 ? -9.730 30.004 18.029 1.00 29.38 471 LYS A CA 1
ATOM 3963 C C . LYS A 1 471 ? -9.453 28.561 18.461 1.00 29.38 471 LYS A C 1
ATOM 3965 O O . LYS A 1 471 ? -9.813 27.647 17.731 1.00 29.38 471 LYS A O 1
ATOM 3970 N N . SER A 1 472 ? -8.844 28.328 19.623 1.00 32.00 472 SER A N 1
ATOM 3971 C CA . SER A 1 472 ? -8.536 26.971 20.103 1.00 32.00 472 SER A CA 1
ATOM 3972 C C . SER A 1 472 ? -9.700 26.250 20.797 1.00 32.00 472 SER A C 1
ATOM 3974 O O . SER A 1 472 ? -9.490 25.148 21.290 1.00 32.00 472 SER A O 1
ATOM 3976 N N . HIS A 1 473 ? -10.904 26.838 20.836 1.00 38.78 473 HIS A N 1
ATOM 3977 C CA . HIS A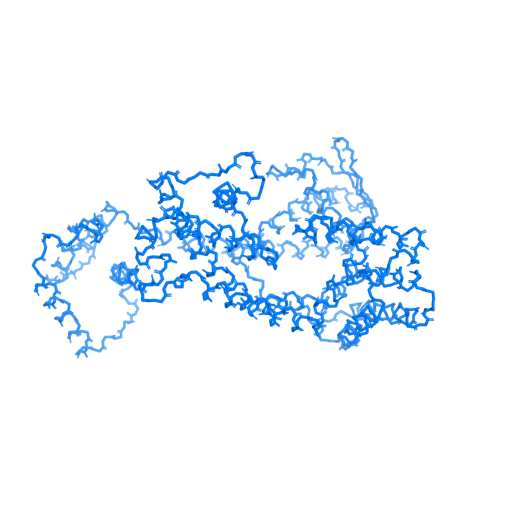 1 473 ? -12.084 26.234 21.482 1.00 38.78 473 HIS A CA 1
ATOM 3978 C C . HIS A 1 473 ? -13.292 26.016 20.574 1.00 38.78 473 HIS A C 1
ATOM 3980 O O . HIS A 1 473 ? -14.359 25.671 21.072 1.00 38.78 473 HIS A O 1
ATOM 3986 N N . HIS A 1 474 ? -13.144 26.157 19.257 1.00 33.56 474 HIS A N 1
ATOM 3987 C CA . HIS A 1 474 ? -14.110 25.642 18.281 1.00 33.56 474 HIS A CA 1
ATOM 3988 C C . HIS A 1 474 ? -13.370 24.797 17.246 1.00 33.56 474 HIS A C 1
ATOM 3990 O O . HIS A 1 474 ? -13.066 25.257 16.146 1.00 33.56 474 HIS A O 1
ATOM 3996 N N . SER A 1 475 ? -13.064 23.563 17.635 1.00 35.94 475 SER A N 1
ATOM 3997 C CA . SER A 1 475 ? -12.768 22.456 16.722 1.00 35.94 475 SER A CA 1
ATOM 3998 C C . SER A 1 475 ? -12.876 21.137 17.465 1.00 35.94 475 SER A C 1
ATOM 4000 O O . SER A 1 475 ? -12.127 20.995 18.462 1.00 35.94 475 SER A O 1
#

Sequence (475 aa):
MNKYYDVDAKIAAADLDSLFKEIEQEKDRVQFFIKIAHYGEYIQENRFTSEALSILYDEARDDARKYLEEWKDFVKIWKKYAKDLLIKAKEAGIKDNPADPFSNEIASITNHLKDKDTSIWETDLSYYYLPYQTLIWKFKEKDKEILLKPKHLDPKEGFVMLYPYYVKAGDEWDKFKLSREAKVWWAHYQICRLAAGVLGLKEQESYFKRDNIIDDFYKYEFKEVAKGNVNRTPIVLHEAKYKVWISRLHNFLMPRLQNDGSFQPANREIDFSDTAQRRGMEKRWDVLKAIWTVYEAQSRPEAIMLSVDSVVIKDRTKEQIDGILDGLRRIGCFDSWNSKDRHYSVEGIVHPRLVSVYEETKDLYRKFAEAYELRKVSAKSDKLPNKREMAKEVTRLKKECDLGPKEHKLLKILSNFKRKRTTELTDDVPTDDYKHLKMELANKISKEGWVIENEKERIGLVWKYYYRLDKSHHS

Radius of gyration: 31.71 Å; Cα contacts (8 Å, |Δi|>4): 365; chains: 1; bounding box: 78×84×68 Å

Foldseek 3Di:
DDPVVLVLLVVLLVVLVVLLVVLVPDPQPLVNLVSLLVSLVSLVLDPNSVLLCPVLVVVLCVLCVQLVVLQVVLVVLLLVVLVLLLVVCVVLVNDFDPVDPVRCLSVLSVVCNVDPDQDRDPVSLCSSPVSLVVSCVVCVVSVNNVSCPPSQAPPPPRDGPSVVSSVSSNVSVVVSVVVLLPDLSSLSLVSNLSNCLQVVDPPPDPNDPDDCVVVVLSNVLSVCSNVVNCVPRPPNDDPVSNNVSSVSNSVSRNCSSNVPVPPPSPCPVPPLVDPVVLVVLVLLLQLLVQVVVQCVVVVNDQKGKGFPVSNCDPNDDPVSSVVSLVVCCSQPQAPDWDDDPTIIITHRGPVVSSVVVNVVSVVSNVSSVVVVVVVVVVVVVVPDDDLVRLLVVLVVCVVVPPDDPVRVVVSVVVNPDDDDDPVRVPPDDDPVVVVVVVVVVVVVCVPPVDDDDDPCVVVVVSVVVVVVVVVVPPD

Secondary structure (DSSP, 8-state):
--HHHHHHHHHHHHHHHHHHHHHHT---HHHHHHHHHHHHHHHHH-HHHHHHHTHHHHHHHHHHHHHHHHHHHHHHHHHHHHHHHHHHHHHTT----TT-TT--HHHHHHHHHH-SS---SHHHHHHHHHHHHHHHHHHHHTT-GGGGTTTTB-TTT--BTTHHHHHHHHHHHHHHHHHHTT-HHHHHHHHHHHHHHHH--S--SSS--S-HHHHHHHHHHHHHHHTT-GGG--SS--HHHHHHHHHHHHHHHHHHHHS-S----------TT-HHHHHHHHHHHHHHHHHHHHHHHTTS-SEEEEEHHHH--SS--HHHHHHHHHHHHHTTSEEEEEEETTEEEEEEE-HHHHHHHHHHHHHHHHHHHHHHHHHHHHHHHSSPPPHHHHHHHHHHHHHHS---HHHHHHHHHHHH-----GGGSSSSS-HHHHHHHHHHHHHHHHHH-----TT-HHHHHHHHHHHHHHGGG--

Mean predicted aligned error: 20.14 Å

pLDDT: mean 70.84, std 19.85, range [25.31, 95.31]